Protein AF-A0A966EZV0-F1 (afdb_monomer_lite)

Sequence (465 aa):
SQDTLQHHPDRAKLALLAAAGHAQLGQTEPARQYTRLAQDWGCAKKLVAQVLISGTHNSLARAAAVSGRPEQARSHFEHAVRIGMPHADASLLTPARAQKQLADMGLLTAATYQQLTALEAKTSPIRRHSQTPTNVSARVAQCLASDDVHATVDHLIADPALSPVTRFNILIDVAQGLLGRKDKMSATNFLRQAMRLPDTDQPDLQVKLVKLLVDVGRSDDAAEHMLQRTLRSLPPLALDPKTADLIAQAHAATRAVIEKKSEHGHDLLLSWLTANLKQMAPSAKPRILIEIGTTREDVPGQGSTAKIAAFCKANGLHFITVDMDPHNSLMAAQAFKASSTPFEAITAKGEDYLRQYPGQFDFIFLDAYDFDHGNHSELRQSRYEKFLGARIDEEQCHQMHLECAQSVLTKLAPDGVVCMDDTWLDKGAWTAKGTLAMPYFLQHGFHVIEARNRAALLVRTPTAA

Foldseek 3Di:
DLVVLVPDPCSLVVLLVQLLVCVVVVNNVSNVVSLVVSVVVPNDPLLSVLSVQLSVLQVQLLVCLVVVNLVSNLVSLLSSCCSNPVPDDSVVVSLVSSQVSCVVVVNDDPVSSCVNPVCVVDPDDDPDPDPPPPVLVVLLVVLLVDLANPVSLCVVLVPPPDDLVSNLVSLLVNLVSCVVVVQLQSSLQSLVVSVPGPDDPDVVSLVSSLVSCVSSVNVVVSVLSVLLVVLVPDDCVRPPVVRSVVVNVVSVVVVCVVLVVLEWLLCVVLVVCVVPVVVDDDDPAAAEEEEADAFDGPDRRTDSLVVVQVSCVVVVHAYEYEACDPSRLVVSVVVCVVVVHPHHRYNDQLLVCLQPPPAAHAEYEYPHAFEDPPPDRPNQQSRCCVRVVGGRYQVCLQVSLLSNLVSCLVRHDQFHKYKYIQWDDDPNAIDTNCRNNVVVCVVSQKDFPDDDRNMTMIHHDRDPD

pLDDT: mean 86.52, std 13.14, range [28.91, 98.75]

Radius of gyration: 27.88 Å; chains: 1; bounding box: 59×46×86 Å

Structure (mmCIF, N/CA/C/O backbone):
data_AF-A0A966EZV0-F1
#
_entry.id   AF-A0A966EZV0-F1
#
loop_
_atom_site.group_PDB
_atom_site.id
_atom_site.type_symbol
_atom_site.label_atom_id
_atom_site.label_alt_id
_atom_site.label_comp_id
_atom_site.label_asym_id
_atom_site.label_entity_id
_atom_site.label_seq_id
_atom_site.pdbx_PDB_ins_code
_atom_site.Cartn_x
_atom_site.Cartn_y
_atom_site.Cartn_z
_atom_site.occupancy
_atom_site.B_iso_or_equiv
_atom_site.auth_seq_id
_atom_site.auth_comp_id
_atom_site.auth_asym_id
_atom_site.auth_atom_id
_atom_site.pdbx_PDB_model_num
ATOM 1 N N . SER A 1 1 ? -21.708 -11.299 -45.746 1.00 52.91 1 SER A N 1
ATOM 2 C CA . SER A 1 1 ? -22.547 -10.888 -44.601 1.00 52.91 1 SER A CA 1
ATOM 3 C C . SER A 1 1 ? -22.113 -11.679 -43.373 1.00 52.91 1 SER A C 1
ATOM 5 O O . SER A 1 1 ? -21.359 -12.637 -43.523 1.00 52.91 1 SER A O 1
ATOM 7 N N . GLN A 1 2 ? -22.532 -11.278 -42.170 1.00 54.25 2 GLN A N 1
ATOM 8 C CA . GLN A 1 2 ? -22.215 -11.972 -40.909 1.00 54.25 2 GLN A CA 1
ATOM 9 C C . GLN A 1 2 ? -22.614 -13.468 -40.958 1.00 54.25 2 GLN A C 1
ATOM 11 O O . GLN A 1 2 ? -21.852 -14.319 -40.499 1.00 54.25 2 GLN A O 1
ATOM 16 N N . ASP A 1 3 ? -23.707 -13.786 -41.664 1.00 58.59 3 ASP A N 1
ATOM 17 C CA . ASP A 1 3 ? -24.199 -15.153 -41.913 1.00 58.59 3 ASP A CA 1
ATOM 18 C C . ASP A 1 3 ? -23.228 -16.044 -42.704 1.00 58.59 3 ASP A C 1
ATOM 20 O O . ASP A 1 3 ? -23.173 -17.254 -42.498 1.00 58.59 3 ASP A O 1
ATOM 24 N N . THR A 1 4 ? -22.408 -15.471 -43.592 1.00 65.88 4 THR A N 1
ATOM 25 C CA . THR A 1 4 ? -21.462 -16.252 -44.411 1.00 65.88 4 THR A CA 1
ATOM 26 C C . THR A 1 4 ? -20.266 -16.754 -43.592 1.00 65.88 4 THR A C 1
ATOM 28 O O . THR A 1 4 ? -19.687 -17.790 -43.906 1.00 65.88 4 THR A O 1
ATOM 31 N N . LEU A 1 5 ? -19.887 -16.035 -42.528 1.00 74.12 5 LEU A N 1
ATOM 32 C CA . LEU A 1 5 ? -18.746 -16.392 -41.676 1.00 74.12 5 LEU A CA 1
ATOM 33 C C . LEU A 1 5 ? -19.111 -17.422 -40.607 1.00 74.12 5 LEU A C 1
ATOM 35 O O . LEU A 1 5 ? -18.252 -18.200 -40.199 1.00 74.12 5 LEU A O 1
ATOM 39 N N . GLN A 1 6 ? -20.368 -17.458 -40.164 1.00 82.00 6 GLN A N 1
ATOM 40 C CA . GLN A 1 6 ? -20.790 -18.267 -39.019 1.00 82.00 6 GLN A CA 1
ATOM 41 C C . GLN A 1 6 ? -20.598 -19.778 -39.234 1.00 82.00 6 GLN A C 1
ATOM 43 O O . GLN A 1 6 ? -20.331 -20.510 -38.276 1.00 82.00 6 GLN A O 1
ATOM 48 N N . HIS A 1 7 ? -20.662 -20.237 -40.485 1.00 84.62 7 HIS A N 1
ATOM 49 C CA . HIS A 1 7 ? -20.513 -21.646 -40.861 1.00 84.62 7 HIS A CA 1
ATOM 50 C C . HIS A 1 7 ? -19.115 -22.012 -41.392 1.00 84.62 7 HIS A C 1
ATOM 52 O O . HIS A 1 7 ? -18.883 -23.166 -41.744 1.00 84.62 7 HIS A O 1
ATOM 58 N N . HIS A 1 8 ? -18.170 -21.067 -41.440 1.00 88.06 8 HIS A N 1
ATOM 59 C CA . HIS A 1 8 ? -16.829 -21.330 -41.965 1.00 88.06 8 HIS A CA 1
ATOM 60 C C . HIS A 1 8 ? -15.954 -22.079 -40.933 1.00 88.06 8 HIS A C 1
ATOM 62 O O . HIS A 1 8 ? -15.930 -21.683 -39.764 1.00 88.06 8 HIS A O 1
ATOM 68 N N . PRO A 1 9 ? -15.172 -23.106 -41.324 1.00 89.69 9 PRO A N 1
ATOM 69 C CA . PRO A 1 9 ? -14.316 -23.852 -40.390 1.00 89.69 9 PRO A CA 1
ATOM 70 C C . PRO A 1 9 ? -13.278 -22.963 -39.681 1.00 89.69 9 PRO A C 1
ATOM 72 O O . PRO A 1 9 ? -13.038 -23.115 -38.488 1.00 89.69 9 PRO A O 1
ATOM 75 N N . ASP A 1 10 ? -12.726 -21.963 -40.375 1.00 93.06 10 ASP A N 1
ATOM 76 C CA . ASP A 1 10 ? -11.793 -20.971 -39.806 1.00 93.06 10 ASP A CA 1
ATOM 77 C C . ASP A 1 10 ? -12.458 -19.675 -39.298 1.00 93.06 10 ASP A C 1
ATOM 79 O O . ASP A 1 10 ? -11.794 -18.642 -39.172 1.00 93.06 10 ASP A O 1
ATOM 83 N N . ARG A 1 11 ? -13.762 -19.688 -38.989 1.00 94.38 11 ARG A N 1
ATOM 84 C CA . ARG A 1 11 ? -14.519 -18.483 -38.588 1.00 94.38 11 ARG A CA 1
ATOM 85 C C . ARG A 1 11 ? -13.853 -17.656 -37.483 1.00 94.38 11 ARG A C 1
ATOM 87 O O . ARG A 1 11 ? -13.831 -16.434 -37.573 1.00 94.38 11 ARG A O 1
ATOM 94 N N . ALA A 1 12 ? -13.235 -18.302 -36.490 1.00 93.94 12 ALA A N 1
ATOM 95 C CA . ALA A 1 12 ? -12.529 -17.624 -35.399 1.00 93.94 12 ALA A CA 1
ATOM 96 C C . ALA A 1 12 ? -11.314 -16.813 -35.894 1.00 93.94 12 ALA A C 1
ATOM 98 O O . ALA A 1 12 ? -11.092 -15.687 -35.453 1.00 93.94 12 ALA A O 1
ATOM 99 N N . LYS A 1 13 ? -10.533 -17.359 -36.836 1.00 93.81 13 LYS A N 1
ATOM 100 C CA . LYS A 1 13 ? -9.375 -16.662 -37.423 1.00 93.81 13 LYS A CA 1
ATOM 101 C C . LYS A 1 13 ? -9.820 -15.562 -38.382 1.00 93.81 13 LYS A C 1
ATOM 103 O O . LYS A 1 13 ? -9.228 -14.489 -38.385 1.00 93.81 13 LYS A O 1
ATOM 108 N N . LEU A 1 14 ? -10.875 -15.804 -39.160 1.00 93.12 14 LEU A N 1
ATOM 109 C CA . LEU A 1 14 ? -11.445 -14.804 -40.064 1.00 93.12 14 LEU A CA 1
ATOM 110 C C . LEU A 1 14 ? -12.034 -13.615 -39.296 1.00 93.12 14 LEU A C 1
ATOM 112 O O . LEU A 1 14 ? -11.801 -12.474 -39.683 1.00 93.12 14 LEU A O 1
ATOM 116 N N . ALA A 1 15 ? -12.714 -13.860 -38.171 1.00 94.25 15 ALA A N 1
ATOM 117 C CA . ALA A 1 15 ? -13.163 -12.803 -37.267 1.00 94.25 15 ALA A CA 1
ATOM 118 C C . ALA A 1 15 ? -11.979 -12.006 -36.700 1.00 94.25 15 ALA A C 1
ATOM 120 O O . ALA A 1 15 ? -12.016 -10.779 -36.691 1.00 94.25 15 ALA A O 1
ATOM 121 N N . LEU A 1 16 ? -10.889 -12.672 -36.305 1.00 94.88 16 LEU A N 1
ATOM 122 C CA . LEU A 1 16 ? -9.686 -11.983 -35.832 1.00 94.88 16 LEU A CA 1
ATOM 123 C C . LEU A 1 16 ? -9.017 -11.137 -36.934 1.00 94.88 16 LEU A C 1
ATOM 125 O O . LEU A 1 16 ? -8.549 -10.032 -36.666 1.00 94.88 16 LEU A O 1
ATOM 129 N N . LEU A 1 17 ? -9.001 -11.617 -38.180 1.00 91.50 17 LEU A N 1
ATOM 130 C CA . LEU A 1 17 ? -8.514 -10.848 -39.329 1.00 91.50 17 LEU A CA 1
ATOM 131 C C . LEU A 1 17 ? -9.408 -9.640 -39.625 1.00 91.50 17 LEU A C 1
ATOM 133 O O . LEU A 1 17 ? -8.893 -8.545 -39.849 1.00 91.50 17 LEU A O 1
ATOM 137 N N . ALA A 1 18 ? -10.731 -9.809 -39.567 1.00 93.00 18 ALA A N 1
ATOM 138 C CA . ALA A 1 18 ? -11.681 -8.707 -39.692 1.00 93.00 18 ALA A CA 1
ATOM 139 C C . ALA A 1 18 ? -11.462 -7.664 -38.585 1.00 93.00 18 ALA A C 1
ATOM 141 O O . ALA A 1 18 ? -11.404 -6.469 -38.872 1.00 93.00 18 ALA A O 1
ATOM 142 N N . ALA A 1 19 ? -11.242 -8.107 -37.342 1.00 93.31 19 ALA A N 1
ATOM 143 C CA . ALA A 1 19 ? -10.911 -7.227 -36.225 1.00 93.31 19 ALA A CA 1
ATOM 144 C C . ALA A 1 19 ? -9.645 -6.401 -36.501 1.00 93.31 19 ALA A C 1
ATOM 146 O O . ALA A 1 19 ? -9.649 -5.184 -36.313 1.00 93.31 19 ALA A O 1
ATOM 147 N N . ALA A 1 20 ? -8.582 -7.042 -36.995 1.00 89.81 20 ALA A N 1
ATOM 148 C CA . ALA A 1 20 ? -7.342 -6.363 -37.360 1.00 89.81 20 ALA A CA 1
ATOM 149 C C . ALA A 1 20 ? -7.543 -5.355 -38.506 1.00 89.81 20 ALA A C 1
ATOM 151 O O . ALA A 1 20 ? -6.998 -4.253 -38.446 1.00 89.81 20 ALA A O 1
ATOM 152 N N . GLY A 1 21 ? -8.347 -5.698 -39.516 1.00 87.81 21 GLY A N 1
ATOM 153 C CA . GLY A 1 21 ? -8.699 -4.797 -40.616 1.00 87.81 21 GLY A CA 1
ATOM 154 C C . GLY A 1 21 ? -9.461 -3.561 -40.136 1.00 87.81 21 GLY A C 1
ATOM 155 O O . GLY A 1 21 ? -9.054 -2.435 -40.417 1.00 87.81 21 GLY A O 1
ATOM 156 N N . HIS A 1 22 ? -10.509 -3.751 -39.331 1.00 89.81 22 HIS A N 1
ATOM 157 C CA . HIS A 1 22 ? -11.260 -2.649 -38.723 1.00 89.81 22 HIS A CA 1
ATOM 158 C C . HIS A 1 22 ? -10.370 -1.757 -37.847 1.00 89.81 22 HIS A C 1
ATOM 160 O O . HIS A 1 22 ? -10.449 -0.532 -37.937 1.00 89.81 22 HIS A O 1
ATOM 166 N N . ALA A 1 23 ? -9.466 -2.350 -37.061 1.00 86.38 23 ALA A N 1
ATOM 167 C CA . ALA A 1 23 ? -8.518 -1.595 -36.246 1.00 86.38 23 ALA A CA 1
ATOM 168 C C . ALA A 1 23 ? -7.577 -0.727 -37.102 1.00 86.38 23 ALA A C 1
ATOM 170 O O . ALA A 1 23 ? -7.330 0.428 -36.758 1.00 86.38 23 ALA A O 1
ATOM 171 N N . GLN A 1 24 ? -7.091 -1.240 -38.238 1.00 82.50 24 GLN A N 1
ATOM 172 C CA . GLN A 1 24 ? -6.225 -0.487 -39.159 1.00 82.50 24 GLN A CA 1
ATOM 173 C C . GLN A 1 24 ? -6.943 0.685 -39.839 1.00 82.50 24 GLN A C 1
ATOM 175 O O . GLN A 1 24 ? -6.307 1.697 -40.133 1.00 82.50 24 GLN A O 1
ATOM 180 N N . LEU A 1 25 ? -8.257 0.569 -40.042 1.00 83.88 25 LEU A N 1
ATOM 181 C CA . LEU A 1 25 ? -9.117 1.629 -40.574 1.00 83.88 25 LEU A CA 1
ATOM 182 C C . LEU A 1 25 ? -9.583 2.635 -39.503 1.00 83.88 25 LEU A C 1
ATOM 184 O O . LEU A 1 25 ? -10.365 3.530 -39.810 1.00 83.88 25 LEU A O 1
ATOM 188 N N . GLY A 1 26 ? -9.148 2.491 -38.245 1.00 83.06 26 GLY A N 1
ATOM 189 C CA . GLY A 1 26 ? -9.577 3.351 -37.134 1.00 83.06 26 GLY A CA 1
ATOM 190 C C . GLY A 1 26 ? -10.991 3.056 -36.615 1.00 83.06 26 GLY A C 1
ATOM 191 O O . GLY A 1 26 ? -11.522 3.803 -35.798 1.00 83.06 26 GLY A O 1
ATOM 192 N N . GLN A 1 27 ? -11.608 1.956 -37.051 1.00 90.12 27 GLN A N 1
ATOM 193 C CA . GLN A 1 27 ? -12.956 1.550 -36.659 1.00 90.12 27 GLN A CA 1
ATOM 194 C C . GLN A 1 27 ? -12.893 0.723 -35.368 1.00 90.12 27 GLN A C 1
ATOM 196 O O . GLN A 1 27 ? -12.933 -0.509 -35.376 1.00 90.12 27 GLN A O 1
ATOM 201 N N . THR A 1 28 ? -12.759 1.420 -34.239 1.00 88.38 28 THR A N 1
ATOM 202 C CA . THR A 1 28 ? -12.502 0.823 -32.917 1.00 88.38 28 THR A CA 1
ATOM 203 C C . THR A 1 28 ? -13.633 -0.076 -32.424 1.00 88.38 28 THR A C 1
ATOM 205 O O . THR A 1 28 ? -13.364 -1.151 -31.884 1.00 88.38 28 THR A O 1
ATOM 208 N N . GLU A 1 29 ? -14.886 0.327 -32.627 1.00 91.44 29 GLU A N 1
ATOM 209 C CA . GLU A 1 29 ? -16.043 -0.427 -32.143 1.00 91.44 29 GLU A CA 1
ATOM 210 C C . GLU A 1 29 ? -16.242 -1.746 -32.917 1.00 91.44 29 GLU A C 1
ATOM 212 O O . GLU A 1 29 ? -16.244 -2.805 -32.280 1.00 91.44 29 GLU A O 1
ATOM 217 N N . PRO A 1 30 ? -16.250 -1.760 -34.268 1.00 93.06 30 PRO A N 1
ATOM 218 C CA . PRO A 1 30 ? -16.223 -3.011 -35.026 1.00 93.06 30 PRO A CA 1
ATOM 219 C C . PRO A 1 30 ? -15.023 -3.902 -34.682 1.00 93.06 30 PRO A C 1
ATOM 221 O O . PRO A 1 30 ? -15.179 -5.111 -34.518 1.00 93.06 30 PRO A O 1
ATOM 224 N N . ALA A 1 31 ? -13.827 -3.331 -34.497 1.00 92.44 31 ALA A N 1
ATOM 225 C CA . ALA A 1 31 ? -12.643 -4.108 -34.129 1.00 92.44 31 ALA A CA 1
ATOM 226 C C . ALA A 1 31 ? -12.823 -4.855 -32.795 1.00 92.44 31 ALA A C 1
ATOM 228 O O . ALA A 1 31 ? -12.464 -6.031 -32.684 1.00 92.44 31 ALA A O 1
ATOM 229 N N . ARG A 1 32 ? -13.422 -4.206 -31.787 1.00 92.88 32 ARG A N 1
ATOM 230 C CA . ARG A 1 32 ? -13.740 -4.832 -30.491 1.00 92.88 32 ARG A CA 1
ATOM 231 C C . ARG A 1 32 ? -14.777 -5.938 -30.635 1.00 92.88 32 ARG A C 1
ATOM 233 O O . ARG A 1 32 ? -14.589 -7.012 -30.066 1.00 92.88 32 ARG A O 1
ATOM 240 N N . GLN A 1 33 ? -15.833 -5.695 -31.408 1.00 95.25 33 GLN A N 1
ATOM 241 C CA . GLN A 1 33 ? -16.889 -6.679 -31.654 1.00 95.25 33 GLN A CA 1
ATOM 242 C C . GLN A 1 33 ? -16.331 -7.942 -32.318 1.00 95.25 33 GLN A C 1
ATOM 244 O O . GLN A 1 33 ? -16.539 -9.043 -31.812 1.00 95.25 33 GLN A O 1
ATOM 249 N N . TYR A 1 34 ? -15.535 -7.796 -33.379 1.00 95.12 34 TYR A N 1
ATOM 250 C CA . TYR A 1 34 ? -14.915 -8.935 -34.056 1.00 95.12 34 TYR A CA 1
ATOM 251 C C . TYR A 1 34 ? -13.836 -9.633 -33.216 1.00 95.12 34 TYR A C 1
ATOM 253 O O . TYR A 1 34 ? -13.665 -10.845 -33.334 1.00 95.12 34 TYR A O 1
ATOM 261 N N . THR A 1 35 ? -13.142 -8.910 -32.329 1.00 95.12 35 THR A N 1
ATOM 262 C CA . THR A 1 35 ? -12.196 -9.524 -31.381 1.00 95.12 35 THR A CA 1
ATOM 263 C C . THR A 1 35 ? -12.923 -10.439 -30.395 1.00 95.12 35 THR A C 1
ATOM 265 O O . THR A 1 35 ? -12.486 -11.570 -30.187 1.00 95.12 35 THR A O 1
ATOM 268 N N . ARG A 1 36 ? -14.050 -9.983 -29.828 1.00 95.69 36 ARG A N 1
ATOM 269 C CA . ARG A 1 36 ? -14.894 -10.814 -28.951 1.00 95.69 36 ARG A CA 1
ATOM 270 C C . ARG A 1 36 ? -15.438 -12.018 -29.706 1.00 95.69 36 ARG A C 1
ATOM 272 O O . ARG A 1 36 ? -15.270 -13.141 -29.256 1.00 95.69 36 ARG A O 1
ATOM 279 N N . LEU A 1 37 ? -15.951 -11.796 -30.915 1.00 95.38 37 LEU A N 1
ATOM 280 C CA . LEU A 1 37 ? -16.470 -12.865 -31.763 1.00 95.38 37 LEU A CA 1
ATOM 281 C C . LEU A 1 37 ? -15.410 -13.935 -32.072 1.00 95.38 37 LEU A C 1
ATOM 283 O O . LEU A 1 37 ? -15.699 -15.127 -32.030 1.00 95.38 37 LEU A O 1
ATOM 287 N N . ALA A 1 38 ? -14.163 -13.529 -32.329 1.00 95.88 38 ALA A N 1
ATOM 288 C CA . ALA A 1 38 ? -13.053 -14.459 -32.511 1.00 95.88 38 ALA A CA 1
ATOM 289 C C . ALA A 1 38 ? -12.796 -15.305 -31.253 1.00 95.88 38 ALA A C 1
ATOM 291 O O . ALA A 1 38 ? -12.573 -16.510 -31.365 1.00 95.88 38 ALA A O 1
ATOM 292 N N . GLN A 1 39 ? -12.834 -14.692 -30.067 1.00 95.69 39 GLN A N 1
ATOM 293 C CA . GLN A 1 39 ? -12.661 -15.389 -28.789 1.00 95.69 39 GLN A CA 1
ATOM 294 C C . GLN A 1 39 ? -13.811 -16.365 -28.518 1.00 95.69 39 GLN A C 1
ATOM 296 O O . GLN A 1 39 ? -13.550 -17.528 -28.210 1.00 95.69 39 GLN A O 1
ATOM 301 N N . ASP A 1 40 ? -15.054 -15.924 -28.712 1.00 95.62 40 ASP A N 1
ATOM 302 C CA . ASP A 1 40 ? -16.264 -16.730 -28.514 1.00 95.62 40 ASP A CA 1
ATOM 303 C C . ASP A 1 40 ? -16.307 -17.929 -29.471 1.00 95.62 40 ASP A C 1
ATOM 305 O O . ASP A 1 40 ? -16.748 -19.020 -29.115 1.00 95.62 40 ASP A O 1
ATOM 309 N N . TRP A 1 41 ? -15.775 -17.766 -30.685 1.00 95.50 41 TRP A N 1
ATOM 310 C CA . TRP A 1 41 ? -15.626 -18.846 -31.663 1.00 95.50 41 TRP A CA 1
ATOM 311 C C . TRP A 1 41 ? -14.385 -19.726 -31.455 1.00 95.50 41 TRP A C 1
ATOM 313 O O . TRP A 1 41 ? -14.088 -20.565 -32.308 1.00 95.50 41 TRP A O 1
ATOM 323 N N . GLY A 1 42 ? -13.674 -19.574 -30.335 1.00 95.81 42 GLY A N 1
ATOM 324 C CA . GLY A 1 42 ? -12.590 -20.468 -29.926 1.00 95.81 42 GLY A CA 1
ATOM 325 C C . GLY A 1 42 ? -11.209 -20.105 -30.473 1.00 95.81 42 GLY A C 1
ATOM 326 O O . GLY A 1 42 ? -10.321 -20.958 -30.507 1.00 95.81 42 GLY A O 1
ATOM 327 N N . CYS A 1 43 ? -10.982 -18.860 -30.907 1.00 96.31 43 CYS A N 1
ATOM 328 C CA . CYS A 1 43 ? -9.639 -18.420 -31.281 1.00 96.31 43 CYS A CA 1
ATOM 329 C C . CYS A 1 43 ? -8.703 -18.474 -30.062 1.00 96.31 43 CYS A C 1
ATOM 331 O O . CYS A 1 43 ? -9.018 -17.966 -28.984 1.00 96.31 43 CYS A O 1
ATOM 333 N N . ALA A 1 44 ? -7.520 -19.072 -30.229 1.00 95.06 44 ALA A N 1
ATOM 334 C CA . ALA A 1 44 ? -6.551 -19.188 -29.148 1.00 95.06 44 ALA A CA 1
ATOM 335 C C . ALA A 1 44 ? -6.141 -17.799 -28.629 1.00 95.06 44 ALA A C 1
ATOM 337 O O . ALA A 1 44 ? -5.689 -16.950 -29.399 1.00 95.06 44 ALA A O 1
ATOM 338 N N . LYS A 1 45 ? -6.207 -17.588 -27.306 1.00 91.56 45 LYS A N 1
ATOM 339 C CA . LYS A 1 45 ? -5.839 -16.311 -26.656 1.00 91.56 45 LYS A CA 1
ATOM 340 C C . LYS A 1 45 ? -4.452 -15.810 -27.073 1.00 91.56 45 LYS A C 1
ATOM 342 O O . LYS A 1 45 ? -4.267 -14.614 -27.272 1.00 91.56 45 LYS A O 1
ATOM 347 N N . LYS A 1 46 ? -3.501 -16.733 -27.264 1.00 92.00 46 LYS A N 1
ATOM 348 C CA . LYS A 1 46 ? -2.151 -16.436 -27.763 1.00 92.00 46 LYS A CA 1
ATOM 349 C C . LYS A 1 46 ? -2.174 -15.798 -29.155 1.00 92.00 46 LYS A C 1
ATOM 351 O O . LYS A 1 46 ? -1.478 -14.815 -29.368 1.00 92.00 46 LYS A O 1
ATOM 356 N N . LEU A 1 47 ? -2.983 -16.324 -30.076 1.00 90.88 47 LEU A N 1
ATOM 357 C CA . LEU A 1 47 ? -3.102 -15.798 -31.438 1.00 90.88 47 LEU A CA 1
ATOM 358 C C . LEU A 1 47 ? -3.789 -14.426 -31.445 1.00 90.88 47 LEU A C 1
ATOM 360 O O . LEU A 1 47 ? -3.335 -13.521 -32.140 1.00 90.88 47 LEU A O 1
ATOM 364 N N . VAL A 1 48 ? -4.826 -14.245 -30.620 1.00 91.44 48 VAL A N 1
ATOM 365 C CA . VAL A 1 48 ? -5.481 -12.939 -30.433 1.00 91.44 48 VAL A CA 1
ATOM 366 C C . VAL A 1 48 ? -4.472 -11.900 -29.937 1.00 91.44 48 VAL A C 1
ATOM 368 O O . VAL A 1 48 ? -4.322 -10.848 -30.553 1.00 91.44 48 VAL A O 1
ATOM 371 N N . ALA A 1 49 ? -3.723 -12.214 -28.875 1.00 89.75 49 ALA A N 1
ATOM 372 C CA . ALA A 1 49 ? -2.690 -11.328 -28.343 1.00 89.75 49 ALA A CA 1
ATOM 373 C C . ALA A 1 49 ? -1.608 -11.016 -29.389 1.00 89.75 49 ALA A C 1
ATOM 375 O O . ALA A 1 49 ? -1.243 -9.860 -29.574 1.00 89.75 49 ALA A O 1
ATOM 376 N N . GLN A 1 50 ? -1.140 -12.027 -30.121 1.00 92.19 50 GLN A N 1
ATOM 377 C CA . GLN A 1 50 ? -0.133 -11.886 -31.171 1.00 92.19 50 GLN A CA 1
ATOM 378 C C . GLN A 1 50 ? -0.570 -10.900 -32.268 1.00 92.19 50 GLN A C 1
ATOM 380 O O . GLN A 1 50 ? 0.193 -10.006 -32.635 1.00 92.19 50 GLN A O 1
ATOM 385 N N . VAL A 1 51 ? -1.809 -11.013 -32.758 1.00 89.75 51 VAL A N 1
ATOM 386 C CA . VAL A 1 51 ? -2.354 -10.098 -33.774 1.00 89.75 51 VAL A CA 1
ATOM 387 C C . VAL A 1 51 ? -2.484 -8.673 -33.229 1.00 89.75 51 VAL A C 1
ATOM 389 O O . VAL A 1 51 ? -2.101 -7.724 -33.914 1.00 89.75 51 VAL A O 1
ATOM 392 N N . LEU A 1 52 ? -2.957 -8.510 -31.989 1.00 87.12 52 LEU A N 1
ATOM 393 C CA . LEU A 1 52 ? -3.097 -7.192 -31.363 1.00 87.12 52 LEU A CA 1
ATOM 394 C C . LEU A 1 52 ? -1.738 -6.511 -31.146 1.00 87.12 52 LEU A C 1
ATOM 396 O O . LEU A 1 52 ? -1.568 -5.356 -31.526 1.00 87.12 52 LEU A O 1
ATOM 400 N N . ILE A 1 53 ? -0.749 -7.231 -30.609 1.00 88.00 53 ILE A N 1
ATOM 401 C CA . ILE A 1 53 ? 0.605 -6.705 -30.373 1.00 88.00 53 ILE A CA 1
ATOM 402 C C . ILE A 1 53 ? 1.280 -6.338 -31.708 1.00 88.00 53 ILE A C 1
ATOM 404 O O . ILE A 1 53 ? 1.884 -5.270 -31.823 1.00 88.00 53 ILE A O 1
ATOM 408 N N . SER A 1 54 ? 1.141 -7.181 -32.740 1.00 91.88 54 SER A N 1
ATOM 409 C CA . SER A 1 54 ? 1.617 -6.875 -34.098 1.00 91.88 54 SER A CA 1
ATOM 410 C C . SER A 1 54 ? 0.978 -5.590 -34.646 1.00 91.88 54 SER A C 1
ATOM 412 O O . SER A 1 54 ? 1.676 -4.729 -35.188 1.00 91.88 54 SER A O 1
ATOM 414 N N . GLY A 1 55 ? -0.334 -5.416 -34.443 1.00 88.44 55 GLY A N 1
ATOM 415 C CA . GLY A 1 55 ? -1.068 -4.202 -34.801 1.00 88.44 55 GLY A CA 1
ATOM 416 C C . GLY A 1 55 ? -0.553 -2.952 -34.082 1.00 88.44 55 GLY A C 1
ATOM 417 O O . GLY A 1 55 ? -0.327 -1.929 -34.727 1.00 88.44 55 GLY A O 1
ATOM 418 N N . THR A 1 56 ? -0.286 -3.043 -32.777 1.00 87.81 56 THR A N 1
ATOM 419 C CA . THR A 1 56 ? 0.290 -1.945 -31.984 1.00 87.81 56 THR A CA 1
ATOM 420 C C . THR A 1 56 ? 1.646 -1.510 -32.529 1.00 87.81 56 THR A C 1
ATOM 422 O O . THR A 1 56 ? 1.857 -0.324 -32.778 1.00 87.81 56 THR A O 1
ATOM 425 N N . HIS A 1 57 ? 2.550 -2.458 -32.790 1.00 92.12 57 HIS A N 1
ATOM 426 C CA . HIS A 1 57 ? 3.845 -2.143 -33.391 1.00 92.12 57 HIS A CA 1
ATOM 427 C C . HIS A 1 57 ? 3.706 -1.517 -34.784 1.00 92.12 57 HIS A C 1
ATOM 429 O O . HIS A 1 57 ? 4.432 -0.578 -35.097 1.00 92.12 57 HIS A O 1
ATOM 435 N N . ASN A 1 58 ? 2.740 -1.952 -35.598 1.00 90.56 58 ASN A N 1
ATOM 436 C CA . ASN A 1 58 ? 2.474 -1.323 -36.893 1.00 90.56 58 ASN A CA 1
ATOM 437 C C . ASN A 1 58 ? 2.048 0.148 -36.743 1.00 90.56 58 ASN A C 1
ATOM 439 O O . ASN A 1 58 ? 2.530 1.008 -37.476 1.00 90.56 58 ASN A O 1
ATOM 443 N N . SER A 1 59 ? 1.175 0.455 -35.783 1.00 89.94 59 SER A N 1
ATOM 444 C CA . SER A 1 59 ? 0.744 1.831 -35.509 1.00 89.94 59 SER A CA 1
ATOM 445 C C . SER A 1 59 ? 1.887 2.701 -34.976 1.00 89.94 59 SER A C 1
ATOM 447 O O . SER A 1 59 ? 2.058 3.829 -35.438 1.00 89.94 59 SER A O 1
ATOM 449 N N . LEU A 1 60 ? 2.719 2.168 -34.075 1.00 90.75 60 LEU A N 1
ATOM 450 C CA . LEU A 1 60 ? 3.916 2.857 -33.579 1.00 90.75 60 LEU A CA 1
ATOM 451 C C . LEU A 1 60 ? 4.929 3.122 -34.698 1.00 90.75 60 LEU A C 1
ATOM 453 O O . LEU A 1 60 ? 5.505 4.205 -34.761 1.00 90.75 60 LEU A O 1
ATOM 457 N N . ALA A 1 61 ? 5.107 2.170 -35.618 1.00 91.06 61 ALA A N 1
ATOM 458 C CA . ALA A 1 61 ? 5.978 2.339 -36.775 1.00 91.06 61 ALA A CA 1
ATOM 459 C C . ALA A 1 61 ? 5.518 3.497 -37.672 1.00 91.06 61 ALA A C 1
ATOM 461 O O . ALA A 1 61 ? 6.324 4.341 -38.065 1.00 91.06 61 ALA A O 1
ATOM 462 N N . ARG A 1 62 ? 4.208 3.580 -37.940 1.00 89.19 62 ARG A N 1
ATOM 463 C CA . ARG A 1 62 ? 3.603 4.681 -38.702 1.00 89.19 62 ARG A CA 1
ATOM 464 C C . ARG A 1 62 ? 3.782 6.030 -38.002 1.00 89.19 62 ARG A C 1
ATOM 466 O O . ARG A 1 62 ? 4.188 6.993 -38.644 1.00 89.19 62 ARG A O 1
ATOM 473 N N . ALA A 1 63 ? 3.542 6.090 -36.693 1.00 87.44 63 ALA A N 1
ATOM 474 C CA . ALA A 1 63 ? 3.717 7.311 -35.905 1.00 87.44 63 ALA A CA 1
ATOM 475 C C . ALA A 1 63 ? 5.180 7.790 -35.890 1.00 87.44 63 ALA A C 1
ATOM 477 O O . ALA A 1 63 ? 5.452 8.976 -36.090 1.00 87.44 63 ALA A O 1
ATOM 478 N N . ALA A 1 64 ? 6.130 6.867 -35.715 1.00 85.31 64 ALA A N 1
ATOM 479 C CA . ALA A 1 64 ? 7.559 7.160 -35.775 1.00 85.31 64 ALA A CA 1
ATOM 480 C C . ALA A 1 64 ? 7.981 7.667 -37.164 1.00 85.31 64 ALA A C 1
ATOM 482 O O . ALA A 1 64 ? 8.767 8.609 -37.256 1.00 85.31 64 ALA A O 1
ATOM 483 N N . ALA A 1 65 ? 7.420 7.098 -38.236 1.00 87.62 65 ALA A N 1
ATOM 484 C CA . ALA A 1 65 ? 7.689 7.539 -39.601 1.00 87.62 65 ALA A CA 1
ATOM 485 C C . ALA A 1 65 ? 7.182 8.961 -39.879 1.00 87.62 65 ALA A C 1
ATOM 487 O O . ALA A 1 65 ? 7.945 9.783 -40.380 1.00 87.62 65 ALA A O 1
ATOM 488 N N . VAL A 1 66 ? 5.935 9.274 -39.501 1.00 86.12 66 VAL A N 1
ATOM 489 C CA . VAL A 1 66 ? 5.371 10.638 -39.596 1.00 86.12 66 VAL A CA 1
ATOM 490 C C . VAL A 1 66 ? 6.221 11.636 -38.802 1.00 86.12 66 VAL A C 1
ATOM 492 O O . VAL A 1 66 ? 6.402 12.775 -39.217 1.00 86.12 66 VAL A O 1
ATOM 495 N N . SER A 1 67 ? 6.793 11.188 -37.684 1.00 84.25 67 SER A N 1
ATOM 496 C CA . SER A 1 67 ? 7.626 12.001 -36.792 1.00 84.25 67 SER A CA 1
ATOM 497 C C . SER A 1 67 ? 9.091 12.127 -37.240 1.00 84.25 67 SER A C 1
ATOM 499 O O . SER A 1 67 ? 9.919 12.605 -36.465 1.00 84.25 67 SER A O 1
ATOM 501 N N . GLY A 1 68 ? 9.452 11.653 -38.441 1.00 82.44 68 GLY A N 1
ATOM 502 C CA . GLY A 1 68 ? 10.820 11.733 -38.965 1.00 82.44 68 GLY A CA 1
ATOM 503 C C . GLY A 1 68 ? 11.843 10.868 -38.217 1.00 82.44 68 GLY A C 1
ATOM 504 O O . GLY A 1 68 ? 13.021 11.212 -38.178 1.00 82.44 68 GLY A O 1
ATOM 505 N N . ARG A 1 69 ? 11.417 9.748 -37.609 1.00 87.12 69 ARG A N 1
ATOM 506 C CA . ARG A 1 69 ? 12.276 8.814 -36.853 1.00 87.12 69 ARG A CA 1
ATOM 507 C C . ARG A 1 69 ? 12.415 7.464 -37.583 1.00 87.12 69 ARG A C 1
ATOM 509 O O . ARG A 1 69 ? 11.812 6.475 -37.153 1.00 87.12 69 ARG A O 1
ATOM 516 N N . PRO A 1 70 ? 13.191 7.385 -38.681 1.00 84.62 70 PRO A N 1
ATOM 517 C CA . PRO A 1 70 ? 13.213 6.216 -39.568 1.00 84.62 70 PRO A CA 1
ATOM 518 C C . PRO A 1 70 ? 13.723 4.932 -38.893 1.00 84.62 70 PRO A C 1
ATOM 520 O O . PRO A 1 70 ? 13.162 3.864 -39.126 1.00 84.62 70 PRO A O 1
ATOM 523 N N . GLU A 1 71 ? 14.711 5.027 -37.999 1.00 84.06 71 GLU A N 1
ATOM 524 C CA . GLU A 1 71 ? 15.249 3.874 -37.253 1.00 84.06 71 GLU A CA 1
ATOM 525 C C . GLU A 1 71 ? 14.203 3.239 -36.325 1.00 84.06 71 GLU A C 1
ATOM 527 O O . GLU A 1 71 ? 14.013 2.021 -36.299 1.00 84.06 71 GLU A O 1
ATOM 532 N N . GLN A 1 72 ? 13.468 4.078 -35.586 1.00 84.50 72 GLN A N 1
ATOM 533 C CA . GLN A 1 72 ? 12.392 3.625 -34.700 1.00 84.50 72 GLN A CA 1
ATOM 534 C C . GLN A 1 72 ? 11.231 3.040 -35.508 1.00 84.50 72 GLN A C 1
ATOM 536 O O . GLN A 1 72 ? 10.687 2.000 -35.138 1.00 84.50 72 GLN A O 1
ATOM 541 N N . ALA A 1 73 ? 10.887 3.664 -36.640 1.00 88.75 73 ALA A N 1
ATOM 542 C CA . ALA A 1 73 ? 9.873 3.146 -37.550 1.00 88.75 73 ALA A CA 1
ATOM 543 C C . ALA A 1 73 ? 10.249 1.753 -38.078 1.00 88.75 73 ALA A C 1
ATOM 545 O O . ALA A 1 73 ? 9.435 0.832 -38.003 1.00 88.75 73 ALA A O 1
ATOM 546 N N . ARG A 1 74 ? 11.495 1.570 -38.539 1.00 88.12 74 ARG A N 1
ATOM 547 C CA . ARG A 1 74 ? 12.020 0.278 -39.007 1.00 88.12 74 ARG A CA 1
ATOM 548 C C . ARG A 1 74 ? 11.957 -0.782 -37.913 1.00 88.12 74 ARG A C 1
ATOM 550 O O . ARG A 1 74 ? 11.395 -1.849 -38.146 1.00 88.12 74 ARG A O 1
ATOM 557 N N . SER A 1 75 ? 12.469 -0.471 -36.721 1.00 90.44 75 SER A N 1
ATOM 558 C CA . SER A 1 75 ? 12.434 -1.386 -35.575 1.00 90.44 75 SER A CA 1
ATOM 559 C C . SER A 1 75 ? 11.005 -1.829 -35.259 1.00 90.44 75 SER A C 1
ATOM 561 O O . SER A 1 75 ? 10.733 -3.020 -35.106 1.00 90.44 75 SER A O 1
ATOM 563 N N . HIS A 1 76 ? 10.047 -0.903 -35.223 1.00 92.94 76 HIS A N 1
ATOM 564 C CA . HIS A 1 76 ? 8.653 -1.254 -34.973 1.00 92.94 76 HIS A CA 1
ATOM 565 C C . HIS A 1 76 ? 8.013 -2.060 -36.115 1.00 92.94 76 HIS A C 1
ATOM 567 O O . HIS A 1 76 ? 7.267 -2.997 -35.828 1.00 92.94 76 HIS A O 1
ATOM 573 N N . PHE A 1 77 ? 8.327 -1.786 -37.387 1.00 92.88 77 PHE A N 1
ATOM 574 C CA . PHE A 1 77 ? 7.870 -2.635 -38.494 1.00 92.88 77 PHE A CA 1
ATOM 575 C C . PHE A 1 77 ? 8.425 -4.062 -38.391 1.00 92.88 77 PHE A C 1
ATOM 577 O O . PHE A 1 77 ? 7.677 -5.019 -38.593 1.00 92.88 77 PHE A O 1
ATOM 584 N N . GLU A 1 78 ? 9.692 -4.217 -38.007 1.00 92.88 78 GLU A N 1
ATOM 585 C CA . GLU A 1 78 ? 10.326 -5.523 -37.812 1.00 92.88 78 GLU A CA 1
ATOM 586 C C . GLU A 1 78 ? 9.654 -6.318 -36.686 1.00 92.88 78 GLU A C 1
ATOM 588 O O . GLU A 1 78 ? 9.320 -7.493 -36.859 1.00 92.88 78 GLU A O 1
ATOM 593 N N . HIS A 1 79 ? 9.371 -5.669 -35.551 1.00 92.94 79 HIS A N 1
ATOM 594 C CA . HIS A 1 79 ? 8.624 -6.283 -34.452 1.00 92.94 79 HIS A CA 1
ATOM 595 C C . HIS A 1 79 ? 7.204 -6.675 -34.879 1.00 92.94 79 HIS A C 1
ATOM 597 O O . HIS A 1 79 ? 6.758 -7.781 -34.571 1.00 92.94 79 HIS A O 1
ATOM 603 N N . ALA A 1 80 ? 6.507 -5.824 -35.641 1.00 93.50 80 ALA A N 1
ATOM 604 C CA . ALA A 1 80 ? 5.175 -6.136 -36.155 1.00 93.50 80 ALA A CA 1
ATOM 605 C C . ALA A 1 80 ? 5.180 -7.403 -37.028 1.00 93.50 80 ALA A C 1
ATOM 607 O O . ALA A 1 80 ? 4.293 -8.247 -36.880 1.00 93.50 80 ALA A O 1
ATOM 608 N N . VAL A 1 81 ? 6.186 -7.559 -37.897 1.00 92.25 81 VAL A N 1
ATOM 609 C CA . VAL A 1 81 ? 6.356 -8.741 -38.755 1.00 92.25 81 VAL A CA 1
ATOM 610 C C . VAL A 1 81 ? 6.722 -9.975 -37.937 1.00 92.25 81 VAL A C 1
ATOM 612 O O . VAL A 1 81 ? 6.039 -10.985 -38.058 1.00 92.25 81 VAL A O 1
ATOM 615 N N . ARG A 1 82 ? 7.734 -9.902 -37.063 1.00 92.25 82 ARG A N 1
ATOM 616 C CA . ARG A 1 82 ? 8.159 -11.049 -36.239 1.00 92.25 82 ARG A CA 1
ATOM 617 C C . ARG A 1 82 ? 7.052 -11.557 -35.328 1.00 92.25 82 ARG A C 1
ATOM 619 O O . ARG A 1 82 ? 6.894 -12.759 -35.161 1.00 92.25 82 ARG A O 1
ATOM 626 N N . ILE A 1 83 ? 6.280 -10.650 -34.739 1.00 91.50 83 ILE A N 1
ATOM 627 C CA . ILE A 1 83 ? 5.175 -11.030 -33.864 1.00 91.50 83 ILE A CA 1
ATOM 628 C C . ILE A 1 83 ? 4.016 -11.561 -34.702 1.00 91.50 83 ILE A C 1
ATOM 630 O O . ILE A 1 83 ? 3.503 -12.627 -34.401 1.00 91.50 83 ILE A O 1
ATOM 634 N N . GLY A 1 84 ? 3.613 -10.881 -35.777 1.00 88.44 84 GLY A N 1
ATOM 635 C CA . GLY A 1 84 ? 2.489 -11.327 -36.609 1.00 88.44 84 GLY A CA 1
ATOM 636 C C . GLY A 1 84 ? 2.768 -12.626 -37.373 1.00 88.44 84 GLY A C 1
ATOM 637 O O . GLY A 1 84 ? 1.856 -13.417 -37.594 1.00 88.44 84 GLY A O 1
ATOM 638 N N . MET A 1 85 ? 4.027 -12.862 -37.745 1.00 89.19 85 MET A N 1
ATOM 639 C CA . MET A 1 85 ? 4.477 -13.956 -38.607 1.00 89.19 85 MET A CA 1
ATOM 640 C C . MET A 1 85 ? 5.809 -14.544 -38.093 1.00 89.19 85 MET A C 1
ATOM 642 O O . MET A 1 85 ? 6.842 -14.395 -38.744 1.00 89.19 85 MET A O 1
ATOM 646 N N . PRO A 1 86 ? 5.815 -15.243 -36.941 1.00 84.06 86 PRO A N 1
ATOM 647 C CA . PRO A 1 86 ? 7.037 -15.687 -36.254 1.00 84.06 86 PRO A CA 1
ATOM 648 C C . PRO A 1 86 ? 7.899 -16.688 -37.034 1.00 84.06 86 PRO A C 1
ATOM 650 O O . PRO A 1 86 ? 9.047 -16.914 -36.665 1.00 84.06 86 PRO A O 1
ATOM 653 N N . HIS A 1 87 ? 7.365 -17.280 -38.104 1.00 87.12 87 HIS A N 1
ATOM 654 C CA . HIS A 1 87 ? 8.081 -18.213 -38.979 1.00 87.12 87 HIS A CA 1
ATOM 655 C C . HIS A 1 87 ? 8.463 -17.609 -40.335 1.00 87.12 87 HIS A C 1
ATOM 657 O O . HIS A 1 87 ? 9.022 -18.309 -41.172 1.00 87.12 87 HIS A O 1
ATOM 663 N N . ALA A 1 88 ? 8.129 -16.341 -40.581 1.00 85.44 88 ALA A N 1
ATOM 664 C CA . ALA A 1 88 ? 8.444 -15.687 -41.838 1.00 85.44 88 ALA A CA 1
ATOM 665 C C . ALA A 1 88 ? 9.788 -14.962 -41.771 1.00 85.44 88 ALA A C 1
ATOM 667 O O . ALA A 1 88 ? 10.237 -14.538 -40.703 1.00 85.44 88 ALA A O 1
ATOM 668 N N . ASP A 1 89 ? 10.410 -14.783 -42.933 1.00 87.31 89 ASP A N 1
ATOM 669 C CA . ASP A 1 89 ? 11.648 -14.028 -43.034 1.00 87.31 89 ASP A CA 1
ATOM 670 C C . ASP A 1 89 ? 11.373 -12.532 -42.823 1.00 87.31 89 ASP A C 1
ATOM 672 O O . ASP A 1 89 ? 10.923 -11.806 -43.716 1.00 87.31 89 ASP A O 1
ATOM 676 N N . ALA A 1 90 ? 11.626 -12.072 -41.597 1.00 85.62 90 ALA A N 1
ATOM 677 C CA . ALA A 1 90 ? 11.432 -10.682 -41.220 1.00 85.62 90 ALA A CA 1
ATOM 678 C C . ALA A 1 90 ? 12.313 -9.728 -42.038 1.00 85.62 90 ALA A C 1
ATOM 680 O O . ALA A 1 90 ? 11.910 -8.582 -42.237 1.00 85.62 90 ALA A O 1
ATOM 681 N N . SER A 1 91 ? 13.467 -10.185 -42.536 1.00 83.50 91 SER A N 1
ATOM 682 C CA . SER A 1 91 ? 14.353 -9.354 -43.354 1.00 83.50 91 SER A CA 1
ATOM 683 C C . SER A 1 91 ? 13.725 -9.020 -44.709 1.00 83.50 91 SER A C 1
ATOM 685 O O . SER A 1 91 ? 13.836 -7.888 -45.162 1.00 83.50 91 SER A O 1
ATOM 687 N N . LEU A 1 92 ? 12.954 -9.947 -45.289 1.00 86.75 92 LEU A N 1
ATOM 688 C CA . LEU A 1 92 ? 12.253 -9.744 -46.560 1.00 86.75 92 LEU A CA 1
ATOM 689 C C . LEU A 1 92 ? 10.920 -9.005 -46.395 1.00 86.75 92 LEU A C 1
ATOM 691 O O . LEU A 1 92 ? 10.554 -8.159 -47.211 1.00 86.75 92 LEU A O 1
ATOM 695 N N . LEU A 1 93 ? 10.167 -9.318 -45.338 1.00 87.62 93 LEU A N 1
ATOM 696 C CA . LEU A 1 93 ? 8.812 -8.787 -45.163 1.00 87.62 93 LEU A CA 1
ATOM 697 C C . LEU A 1 93 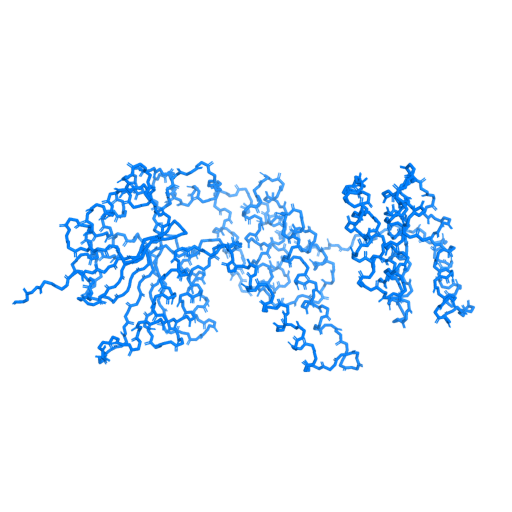? 8.771 -7.391 -44.535 1.00 87.62 93 LEU A C 1
ATOM 699 O O . LEU A 1 93 ? 7.823 -6.642 -44.783 1.00 87.62 93 LEU A O 1
ATOM 703 N N . THR A 1 94 ? 9.773 -7.018 -43.736 1.00 88.50 94 THR A N 1
ATOM 704 C CA . THR A 1 94 ? 9.820 -5.695 -43.090 1.00 88.50 94 THR A CA 1
ATOM 705 C C . THR A 1 94 ? 9.922 -4.558 -44.112 1.00 88.50 94 THR A C 1
ATOM 707 O O . THR A 1 94 ? 9.100 -3.641 -44.024 1.00 88.50 94 THR A O 1
ATOM 710 N N . PRO A 1 95 ? 10.825 -4.604 -45.116 1.00 84.81 95 PRO A N 1
ATOM 711 C CA . PRO A 1 95 ? 10.912 -3.566 -46.142 1.00 84.81 95 PRO A CA 1
ATOM 712 C C . PRO A 1 95 ? 9.630 -3.452 -46.971 1.00 84.81 95 PRO A C 1
ATOM 714 O O . PRO A 1 95 ? 9.107 -2.350 -47.139 1.00 84.81 95 PRO A O 1
ATOM 717 N N . ALA A 1 96 ? 9.067 -4.583 -47.414 1.00 86.38 96 ALA A N 1
ATOM 718 C CA . ALA A 1 96 ? 7.835 -4.607 -48.205 1.00 86.38 96 ALA A CA 1
ATOM 719 C C . ALA A 1 96 ? 6.643 -4.011 -47.435 1.00 86.38 96 ALA A C 1
ATOM 721 O O . ALA A 1 96 ? 5.878 -3.200 -47.966 1.00 86.38 96 ALA A O 1
ATOM 722 N N . ARG A 1 97 ? 6.506 -4.365 -46.150 1.00 88.00 97 ARG A N 1
ATOM 723 C CA . ARG A 1 97 ? 5.464 -3.815 -45.277 1.00 88.00 97 ARG A CA 1
ATOM 724 C C . ARG A 1 97 ? 5.660 -2.321 -45.039 1.00 88.00 97 ARG A C 1
ATOM 726 O O . ARG A 1 97 ? 4.698 -1.567 -45.177 1.00 88.00 97 ARG A O 1
ATOM 733 N N . ALA A 1 98 ? 6.877 -1.896 -44.700 1.00 89.00 98 ALA A N 1
ATOM 734 C CA . ALA A 1 98 ? 7.195 -0.490 -44.475 1.00 89.00 98 ALA A CA 1
ATOM 735 C C . ALA A 1 98 ? 6.888 0.345 -45.725 1.00 89.00 98 ALA A C 1
ATOM 737 O O . ALA A 1 98 ? 6.192 1.352 -45.629 1.00 89.00 98 ALA A O 1
ATOM 738 N N . GLN A 1 99 ? 7.309 -0.117 -46.905 1.00 86.25 99 GLN A N 1
ATOM 739 C CA . GLN A 1 99 ? 7.039 0.546 -48.179 1.00 86.25 99 GLN A CA 1
ATOM 740 C C . GLN A 1 99 ? 5.539 0.732 -48.414 1.00 86.25 99 GLN A C 1
ATOM 742 O O . GLN A 1 99 ? 5.094 1.848 -48.676 1.00 86.25 99 GLN A O 1
ATOM 747 N N . LYS A 1 100 ? 4.743 -0.336 -48.285 1.00 88.19 100 LYS A N 1
ATOM 748 C CA . LYS A 1 100 ? 3.295 -0.251 -48.499 1.00 88.19 100 LYS A CA 1
ATOM 749 C C . LYS A 1 100 ? 2.635 0.720 -47.517 1.00 88.19 100 LYS A C 1
ATOM 751 O O . LYS A 1 100 ? 1.882 1.590 -47.937 1.00 88.19 100 LYS A O 1
ATOM 756 N N . GLN A 1 101 ? 2.965 0.623 -46.229 1.00 89.81 101 GLN A N 1
ATOM 757 C CA . GLN A 1 101 ? 2.372 1.470 -45.190 1.00 89.81 101 GLN A CA 1
ATOM 758 C C . GLN A 1 101 ? 2.769 2.946 -45.339 1.00 89.81 101 GLN A C 1
ATOM 760 O O . GLN A 1 101 ? 1.946 3.825 -45.105 1.00 89.81 101 GLN A O 1
ATOM 765 N N . LEU A 1 102 ? 4.010 3.236 -45.738 1.00 87.31 102 LEU A N 1
ATOM 766 C CA . LEU A 1 102 ? 4.471 4.602 -46.001 1.00 87.31 102 LEU A CA 1
ATOM 767 C C . LEU A 1 102 ? 3.836 5.188 -47.264 1.00 87.31 102 LEU A C 1
ATOM 769 O O . LEU A 1 102 ? 3.463 6.360 -47.261 1.00 87.31 102 LEU A O 1
ATOM 773 N N . ALA A 1 103 ? 3.670 4.378 -48.313 1.00 86.06 103 ALA A N 1
ATOM 774 C CA . ALA A 1 103 ? 2.959 4.774 -49.525 1.00 86.06 103 ALA A CA 1
ATOM 775 C C . ALA A 1 103 ? 1.490 5.108 -49.234 1.00 86.06 103 ALA A C 1
ATOM 777 O O . ALA A 1 103 ? 1.015 6.156 -49.660 1.00 86.06 103 ALA A O 1
ATOM 778 N N . ASP A 1 104 ? 0.809 4.285 -48.433 1.00 83.94 104 ASP A N 1
ATOM 779 C CA . ASP A 1 104 ? -0.584 4.518 -48.026 1.00 83.94 104 ASP A CA 1
ATOM 780 C C . ASP A 1 104 ? -0.754 5.797 -47.180 1.00 83.94 104 ASP A C 1
ATOM 782 O O . ASP A 1 104 ? -1.848 6.349 -47.098 1.00 83.94 104 ASP A O 1
ATOM 786 N N . MET A 1 105 ? 0.327 6.297 -46.570 1.00 85.69 105 MET A N 1
ATOM 787 C CA . MET A 1 105 ? 0.356 7.568 -45.835 1.00 85.69 105 MET A CA 1
ATOM 788 C C . MET A 1 105 ? 0.851 8.758 -46.670 1.00 85.69 105 MET A C 1
ATOM 790 O O . MET A 1 105 ? 0.955 9.860 -46.138 1.00 85.69 105 MET A O 1
ATOM 794 N N . GLY A 1 106 ? 1.206 8.557 -47.943 1.00 86.81 106 GLY A N 1
ATOM 795 C CA . GLY A 1 106 ? 1.795 9.605 -48.785 1.00 86.81 106 GLY A CA 1
ATOM 796 C C . GLY A 1 106 ? 3.211 10.030 -48.370 1.00 86.81 106 GLY A C 1
ATOM 797 O O . GLY A 1 106 ? 3.678 11.085 -48.783 1.00 86.81 106 GLY A O 1
ATOM 798 N N . LEU A 1 107 ? 3.908 9.222 -47.563 1.00 81.88 107 LEU A N 1
ATOM 799 C CA . LEU A 1 107 ? 5.248 9.521 -47.033 1.00 81.88 107 LEU A CA 1
ATOM 800 C C . LEU A 1 107 ? 6.383 8.899 -47.857 1.00 81.88 107 LEU A C 1
ATOM 802 O O . LEU A 1 107 ? 7.552 8.979 -47.475 1.00 81.88 107 LEU A O 1
ATOM 806 N N . LEU A 1 108 ? 6.063 8.235 -48.969 1.00 77.94 108 LEU A N 1
ATOM 807 C CA . LEU A 1 108 ? 7.063 7.565 -49.789 1.00 77.94 108 LEU A CA 1
ATOM 808 C C . LEU A 1 108 ? 7.815 8.584 -50.661 1.00 77.94 108 LEU A C 1
ATOM 810 O O . LEU A 1 108 ? 7.420 8.872 -51.787 1.00 77.94 108 LEU A O 1
ATOM 814 N N . THR A 1 109 ? 8.920 9.120 -50.142 1.00 70.19 109 THR A N 1
ATOM 815 C CA . THR A 1 109 ? 9.899 9.871 -50.943 1.00 70.19 109 THR A CA 1
ATOM 816 C C . THR A 1 109 ? 11.106 8.993 -51.276 1.00 70.19 109 THR A C 1
ATOM 818 O O . THR A 1 109 ? 11.431 8.059 -50.535 1.00 70.19 109 THR A O 1
ATOM 821 N N . ALA A 1 110 ? 11.816 9.302 -52.367 1.00 56.34 110 ALA A N 1
ATOM 822 C CA . ALA A 1 110 ? 13.046 8.595 -52.741 1.00 56.34 110 ALA A CA 1
ATOM 823 C C . ALA A 1 110 ? 14.108 8.613 -51.616 1.00 56.34 110 ALA A C 1
ATOM 825 O O . ALA A 1 110 ? 14.820 7.628 -51.423 1.00 56.34 110 ALA A O 1
ATOM 826 N N . ALA A 1 111 ? 14.157 9.691 -50.823 1.00 59.06 111 ALA A N 1
ATOM 827 C CA . ALA A 1 111 ? 15.066 9.842 -49.686 1.00 59.06 111 ALA A CA 1
ATOM 828 C C . ALA A 1 111 ? 14.675 8.958 -48.486 1.00 59.06 111 ALA A C 1
ATOM 830 O O . ALA A 1 111 ? 15.532 8.305 -47.891 1.00 59.06 111 ALA A O 1
ATOM 831 N N . THR A 1 112 ? 13.379 8.872 -48.163 1.00 63.47 112 THR A N 1
ATOM 832 C CA . THR A 1 112 ? 12.864 7.995 -47.095 1.00 63.47 112 THR A CA 1
ATOM 833 C C . THR A 1 112 ? 13.084 6.519 -47.436 1.00 63.47 112 THR A C 1
ATOM 835 O O . THR A 1 112 ? 13.415 5.719 -46.562 1.00 63.47 112 THR A O 1
ATOM 838 N N . TYR A 1 113 ? 12.963 6.160 -48.718 1.00 62.66 113 TYR A N 1
ATOM 839 C CA . TYR A 1 113 ? 13.232 4.809 -49.208 1.00 62.66 113 TYR A CA 1
ATOM 840 C C . TYR A 1 113 ? 14.711 4.426 -49.068 1.00 62.66 113 TYR A C 1
ATOM 842 O O . TYR A 1 113 ? 15.011 3.368 -48.519 1.00 62.66 113 TYR A O 1
ATOM 850 N N . GLN A 1 114 ? 15.635 5.296 -49.498 1.00 60.50 114 GLN A N 1
ATOM 851 C CA . GLN A 1 114 ? 17.077 5.048 -49.374 1.00 60.50 114 GLN A CA 1
ATOM 852 C C . GLN A 1 114 ? 17.538 4.939 -47.917 1.00 60.50 114 GLN A C 1
ATOM 854 O O . GLN A 1 114 ? 18.381 4.102 -47.616 1.00 60.50 114 GLN A O 1
ATOM 859 N N . GLN A 1 115 ? 16.980 5.728 -46.995 1.00 66.62 115 GLN A N 1
ATOM 860 C CA . GLN A 1 115 ? 17.339 5.638 -45.574 1.00 66.62 115 GLN A CA 1
ATOM 861 C C . GLN A 1 115 ? 16.889 4.321 -44.933 1.00 66.62 115 GLN A C 1
ATOM 863 O O . GLN A 1 115 ? 17.609 3.766 -44.110 1.00 66.62 115 GLN A O 1
ATOM 868 N N . LEU A 1 116 ? 15.728 3.790 -45.328 1.00 62.56 116 LEU A N 1
ATOM 869 C CA . LEU A 1 116 ? 15.212 2.534 -44.783 1.00 62.56 116 LEU A CA 1
ATOM 870 C C . LEU A 1 116 ? 15.920 1.300 -45.356 1.00 62.56 116 LEU A C 1
ATOM 872 O O . LEU A 1 116 ? 16.075 0.323 -44.624 1.00 62.56 116 LEU A O 1
ATOM 876 N N . THR A 1 117 ? 16.372 1.339 -46.614 1.00 60.88 117 THR A N 1
ATOM 877 C CA . THR A 1 117 ? 17.071 0.220 -47.277 1.00 60.88 117 THR A CA 1
ATOM 878 C C . THR A 1 117 ? 18.590 0.236 -47.061 1.00 60.88 117 THR A C 1
ATOM 880 O O . THR A 1 117 ? 19.184 -0.824 -46.881 1.00 60.88 117 THR A O 1
ATOM 883 N N . ALA A 1 118 ? 19.237 1.405 -46.957 1.00 57.38 118 ALA A N 1
ATOM 884 C CA . ALA A 1 118 ? 20.696 1.512 -46.775 1.00 57.38 118 ALA A CA 1
ATOM 885 C C . ALA A 1 118 ? 21.223 0.953 -45.434 1.00 57.38 118 ALA A C 1
ATOM 887 O O . ALA A 1 118 ? 22.425 0.726 -45.282 1.00 57.38 118 ALA A O 1
ATOM 888 N N . LEU A 1 119 ? 20.342 0.689 -44.466 1.00 53.00 119 LEU A N 1
ATOM 889 C CA . LEU A 1 119 ? 20.679 0.081 -43.172 1.00 53.00 119 LEU A CA 1
ATOM 890 C C . LEU A 1 119 ? 20.923 -1.436 -43.234 1.00 53.00 119 LEU A C 1
ATOM 892 O O . LEU A 1 119 ? 21.385 -2.013 -42.254 1.00 53.00 119 LEU A O 1
ATOM 896 N N . GLU A 1 120 ? 20.676 -2.091 -44.372 1.00 47.53 120 GLU A N 1
ATOM 897 C CA . GLU A 1 120 ? 21.007 -3.513 -44.566 1.00 47.53 120 GLU A CA 1
ATOM 898 C C . GLU A 1 120 ? 22.522 -3.770 -44.669 1.00 47.53 120 GLU A C 1
ATOM 900 O O . GLU A 1 120 ? 22.978 -4.878 -44.404 1.00 47.53 120 GLU A O 1
ATOM 905 N N . ALA A 1 121 ? 23.328 -2.741 -44.959 1.00 43.50 121 ALA A N 1
ATOM 906 C CA . ALA A 1 121 ? 24.774 -2.878 -45.161 1.00 43.50 121 ALA A CA 1
ATOM 907 C C . ALA A 1 121 ? 25.634 -2.662 -43.896 1.00 43.50 121 ALA A C 1
ATOM 909 O O . ALA A 1 121 ? 26.862 -2.730 -43.970 1.00 43.50 121 ALA A O 1
ATOM 910 N N . LYS A 1 122 ? 25.036 -2.385 -42.729 1.00 43.41 122 LYS A N 1
ATOM 911 C CA . LYS A 1 122 ? 25.779 -2.126 -41.480 1.00 43.41 122 LYS A CA 1
ATOM 912 C C . LYS A 1 122 ? 25.239 -2.926 -40.297 1.00 43.41 122 LYS A C 1
ATOM 914 O O . LYS A 1 122 ? 24.855 -2.366 -39.276 1.00 43.41 122 LYS A O 1
ATOM 919 N N . THR A 1 123 ? 25.303 -4.250 -40.370 1.00 40.22 123 THR A N 1
ATOM 920 C CA . THR A 1 123 ? 25.367 -5.056 -39.144 1.00 40.22 123 THR A CA 1
ATOM 921 C C . THR A 1 123 ? 26.770 -4.949 -38.553 1.00 40.22 123 THR A C 1
ATOM 923 O O . THR A 1 123 ? 27.682 -5.683 -38.925 1.00 40.22 123 THR A O 1
ATOM 926 N N . SER A 1 124 ? 26.948 -4.005 -37.630 1.00 30.05 124 SER A N 1
ATOM 927 C CA . SER A 1 124 ? 28.049 -4.009 -36.666 1.00 30.05 124 SER A CA 1
ATOM 928 C C . SER A 1 124 ? 27.481 -4.123 -35.253 1.00 30.05 124 SER A C 1
ATOM 930 O O . SER A 1 124 ? 26.371 -3.652 -34.997 1.00 30.05 124 SER A O 1
ATOM 932 N N . PRO A 1 125 ? 28.201 -4.802 -34.346 1.00 37.31 125 PRO A N 1
ATOM 933 C CA . PRO A 1 125 ? 27.645 -5.277 -33.096 1.00 37.31 125 PRO A CA 1
ATOM 934 C C . PRO A 1 125 ? 27.316 -4.103 -32.182 1.00 37.31 125 PRO A C 1
ATOM 936 O O . PRO A 1 125 ? 28.077 -3.141 -32.062 1.00 37.31 125 PRO A O 1
ATOM 939 N N . ILE A 1 126 ? 26.170 -4.230 -31.521 1.00 30.98 126 ILE A N 1
ATOM 940 C CA . ILE A 1 126 ? 25.685 -3.364 -30.452 1.00 30.98 126 ILE A CA 1
ATOM 941 C C . ILE A 1 126 ? 26.839 -3.105 -29.472 1.00 30.98 126 ILE A C 1
ATOM 943 O O . ILE A 1 126 ? 27.256 -3.992 -28.722 1.00 30.98 126 ILE A O 1
ATOM 947 N N . ARG A 1 127 ? 27.372 -1.878 -29.491 1.00 28.91 127 ARG A N 1
ATOM 948 C CA . ARG A 1 127 ? 28.297 -1.384 -28.471 1.00 28.91 127 ARG A CA 1
ATOM 949 C C . ARG A 1 127 ? 27.548 -1.377 -27.143 1.00 28.91 127 ARG A C 1
ATOM 951 O O . ARG A 1 127 ? 26.654 -0.565 -26.935 1.00 28.91 127 ARG A O 1
ATOM 958 N N . ARG A 1 128 ? 27.942 -2.268 -26.232 1.00 33.22 128 ARG A N 1
ATOM 959 C CA . ARG A 1 128 ? 27.597 -2.165 -24.813 1.00 33.22 128 ARG A CA 1
ATOM 960 C C . ARG A 1 128 ? 28.223 -0.881 -24.269 1.00 33.22 128 ARG A C 1
ATOM 962 O O . ARG A 1 128 ? 29.420 -0.831 -23.996 1.00 33.22 128 ARG A O 1
ATOM 969 N N . HIS A 1 129 ? 27.427 0.170 -24.142 1.00 38.16 129 HIS A N 1
ATOM 970 C CA . HIS A 1 129 ? 27.732 1.280 -23.252 1.00 38.16 129 HIS A CA 1
ATOM 971 C C . HIS A 1 129 ? 27.025 1.032 -21.927 1.00 38.16 129 HIS A C 1
ATOM 973 O O . HIS A 1 129 ? 25.861 1.359 -21.749 1.00 38.16 129 HIS A O 1
ATOM 979 N N . SER A 1 130 ? 27.759 0.434 -20.995 1.00 35.84 130 SER A N 1
ATOM 980 C CA . SER A 1 130 ? 27.464 0.540 -19.572 1.00 35.84 130 SER A CA 1
ATOM 981 C C . SER A 1 130 ? 28.787 0.471 -18.815 1.00 35.84 130 SER A C 1
ATOM 983 O O . SER A 1 130 ? 29.173 -0.568 -18.284 1.00 35.84 130 SER A O 1
ATOM 985 N N . GLN A 1 131 ? 29.517 1.585 -18.800 1.00 34.69 131 GLN A N 1
ATOM 986 C CA . GLN A 1 131 ? 30.403 1.852 -17.674 1.00 34.69 131 GLN A CA 1
ATOM 987 C C . GLN A 1 131 ? 29.512 2.327 -16.525 1.00 34.69 131 GLN A C 1
ATOM 989 O O . GLN A 1 131 ? 29.368 3.520 -16.276 1.00 34.69 131 GLN A O 1
ATOM 994 N N . THR A 1 132 ? 28.847 1.389 -15.853 1.00 41.78 132 THR A N 1
ATOM 995 C CA . THR A 1 132 ? 28.465 1.618 -14.461 1.00 41.78 132 THR A CA 1
ATOM 996 C C . THR A 1 132 ? 29.768 1.742 -13.668 1.00 41.78 132 THR A C 1
ATOM 998 O O . THR A 1 132 ? 30.697 0.969 -13.927 1.00 41.78 132 THR A O 1
ATOM 1001 N N . PRO A 1 133 ? 29.887 2.688 -12.718 1.00 46.81 133 PRO A N 1
ATOM 1002 C CA . PRO A 1 133 ? 31.032 2.707 -11.821 1.00 46.81 133 PRO A CA 1
ATOM 1003 C C . PRO A 1 133 ? 31.106 1.328 -11.167 1.00 46.81 133 PRO A C 1
ATOM 1005 O O . PRO A 1 133 ? 30.121 0.870 -10.584 1.00 46.81 133 PRO A O 1
ATOM 1008 N N . THR A 1 134 ? 32.250 0.662 -11.282 1.00 54.19 134 THR A N 1
ATOM 1009 C CA . THR A 1 134 ? 32.524 -0.732 -10.882 1.00 54.19 134 THR A CA 1
ATOM 1010 C C . THR A 1 134 ? 32.160 -1.080 -9.430 1.00 54.19 134 THR A C 1
ATOM 1012 O O . THR A 1 134 ? 32.167 -2.248 -9.060 1.00 54.19 134 THR A O 1
ATOM 1015 N N . ASN A 1 135 ? 31.779 -0.095 -8.616 1.00 75.19 135 ASN A N 1
ATOM 1016 C CA . ASN A 1 135 ? 31.338 -0.254 -7.235 1.00 75.19 135 ASN A CA 1
ATOM 1017 C C . ASN A 1 135 ? 29.814 -0.506 -7.090 1.00 75.19 135 ASN A C 1
ATOM 1019 O O . ASN A 1 135 ? 29.393 -1.215 -6.183 1.00 75.19 135 ASN A O 1
ATOM 1023 N N . VAL A 1 136 ? 28.955 0.002 -7.988 1.00 81.94 136 VAL A N 1
ATOM 1024 C CA . VAL A 1 136 ? 27.486 -0.067 -7.786 1.00 81.94 136 VAL A CA 1
ATOM 1025 C C . VAL A 1 136 ? 26.956 -1.498 -7.883 1.00 81.94 136 VAL A C 1
ATOM 1027 O O . VAL A 1 136 ? 26.231 -1.941 -6.998 1.00 81.94 136 VAL A O 1
ATOM 1030 N N . SER A 1 137 ? 27.356 -2.254 -8.907 1.00 84.88 137 SER A N 1
ATOM 1031 C CA . SER A 1 137 ? 26.910 -3.645 -9.069 1.00 84.88 137 SER A CA 1
ATOM 1032 C C . SER A 1 137 ? 27.398 -4.555 -7.936 1.00 84.88 137 SER A C 1
ATOM 1034 O O . SER A 1 137 ? 26.671 -5.453 -7.521 1.00 84.88 137 SER A O 1
ATOM 1036 N N . ALA A 1 138 ? 28.593 -4.297 -7.393 1.00 87.25 138 ALA A N 1
ATOM 1037 C CA . ALA A 1 138 ? 29.105 -5.013 -6.225 1.00 87.25 138 ALA A CA 1
ATOM 1038 C C . ALA A 1 138 ? 28.280 -4.700 -4.965 1.00 87.25 138 ALA A C 1
ATOM 1040 O O . ALA A 1 138 ? 27.897 -5.620 -4.245 1.00 87.25 138 ALA A O 1
ATOM 1041 N N . ARG A 1 139 ? 27.930 -3.425 -4.742 1.00 89.62 139 ARG A N 1
ATOM 1042 C CA . ARG A 1 139 ? 27.049 -3.009 -3.636 1.00 89.62 139 ARG A CA 1
ATOM 1043 C C . ARG A 1 139 ? 25.649 -3.617 -3.762 1.00 89.62 139 ARG A C 1
ATOM 1045 O O . ARG A 1 139 ? 25.128 -4.107 -2.771 1.00 89.62 139 ARG A O 1
ATOM 1052 N N . VAL A 1 140 ? 25.073 -3.680 -4.967 1.00 92.44 140 VAL A N 1
ATOM 1053 C CA . VAL A 1 140 ? 23.784 -4.362 -5.204 1.00 92.44 140 VAL A CA 1
ATOM 1054 C C . VAL A 1 140 ? 23.876 -5.857 -4.892 1.00 92.44 140 VAL A C 1
ATOM 1056 O O . VAL A 1 140 ? 23.001 -6.397 -4.219 1.00 92.44 140 VAL A O 1
ATOM 1059 N N . ALA A 1 141 ? 24.940 -6.533 -5.335 1.00 91.00 141 ALA A N 1
ATOM 1060 C CA . ALA A 1 141 ? 25.153 -7.942 -5.012 1.00 91.00 141 ALA A CA 1
ATOM 1061 C C . ALA A 1 141 ? 25.290 -8.166 -3.496 1.00 91.00 141 ALA A C 1
ATOM 1063 O O . ALA A 1 141 ? 24.732 -9.129 -2.975 1.00 91.00 141 ALA A O 1
ATOM 1064 N N . GLN A 1 142 ? 25.967 -7.256 -2.789 1.00 91.62 142 GLN A N 1
ATOM 1065 C CA . GLN A 1 142 ? 26.074 -7.282 -1.331 1.00 91.62 142 GLN A CA 1
ATOM 1066 C C . GLN A 1 142 ? 24.715 -7.071 -0.650 1.00 91.62 142 GLN A C 1
ATOM 1068 O O . GLN A 1 142 ? 24.393 -7.815 0.271 1.00 91.62 142 GLN A O 1
ATOM 1073 N N . CYS A 1 143 ? 23.902 -6.119 -1.120 1.00 92.25 143 CYS A N 1
ATOM 1074 C CA . CYS A 1 143 ? 22.536 -5.925 -0.629 1.00 92.25 143 CYS A CA 1
ATOM 1075 C C . CYS A 1 143 ? 21.702 -7.195 -0.803 1.00 92.25 143 CYS A C 1
ATOM 1077 O O . CYS A 1 143 ? 21.079 -7.660 0.142 1.00 92.25 143 CYS A O 1
ATOM 1079 N N . LEU A 1 144 ? 21.736 -7.803 -1.992 1.00 90.81 144 LEU A N 1
ATOM 1080 C CA . LEU A 1 144 ? 21.016 -9.046 -2.262 1.00 90.81 144 LEU A CA 1
ATOM 1081 C C . LEU A 1 144 ? 21.544 -10.211 -1.414 1.00 90.81 144 LEU A C 1
ATOM 1083 O O . LEU A 1 144 ? 20.780 -11.108 -1.076 1.00 90.81 144 LEU A O 1
ATOM 1087 N N . ALA A 1 145 ? 22.834 -10.256 -1.092 1.00 89.62 145 ALA A N 1
ATOM 1088 C CA . ALA A 1 145 ? 23.410 -11.293 -0.234 1.00 89.62 145 ALA A CA 1
ATOM 1089 C C . ALA A 1 145 ? 23.132 -11.077 1.264 1.00 89.62 145 ALA A C 1
ATOM 1091 O O . ALA A 1 145 ? 23.441 -11.961 2.056 1.00 89.62 145 ALA A O 1
ATOM 1092 N N . SER A 1 146 ? 22.587 -9.923 1.654 1.00 87.56 146 SER A N 1
ATOM 1093 C CA . SER A 1 146 ? 22.255 -9.623 3.043 1.00 87.56 146 SER A CA 1
ATOM 1094 C C . SER A 1 146 ? 20.988 -10.346 3.494 1.00 87.56 146 SER A C 1
ATOM 1096 O O . SER A 1 146 ? 20.035 -10.475 2.725 1.00 87.56 146 SER A O 1
ATOM 1098 N N . ASP A 1 147 ? 20.956 -10.715 4.775 1.00 80.56 147 ASP A N 1
ATOM 1099 C CA . ASP A 1 147 ? 19.754 -11.206 5.459 1.00 80.56 147 ASP A CA 1
ATOM 1100 C C . ASP A 1 147 ? 18.631 -10.149 5.491 1.00 80.56 147 ASP A C 1
ATOM 1102 O O . ASP A 1 147 ? 17.451 -10.487 5.559 1.00 80.56 147 ASP A O 1
ATOM 1106 N N . ASP A 1 148 ? 18.984 -8.859 5.394 1.00 82.56 148 ASP A N 1
ATOM 1107 C CA . ASP A 1 148 ? 18.049 -7.734 5.359 1.00 82.56 148 ASP A CA 1
ATOM 1108 C C . ASP A 1 148 ? 18.301 -6.848 4.129 1.00 82.56 148 ASP A C 1
ATOM 1110 O O . ASP A 1 148 ? 18.942 -5.788 4.176 1.00 82.56 148 ASP A O 1
ATOM 1114 N N . VAL A 1 149 ? 17.787 -7.316 2.989 1.00 86.94 149 VAL A N 1
ATOM 1115 C CA . VAL A 1 149 ? 17.908 -6.624 1.698 1.00 86.94 149 VAL A CA 1
ATOM 1116 C C . VAL A 1 149 ? 17.328 -5.208 1.775 1.00 86.94 149 VAL A C 1
ATOM 1118 O O . VAL A 1 149 ? 17.932 -4.282 1.247 1.00 86.94 149 VAL A O 1
ATOM 1121 N N . HIS A 1 150 ? 16.201 -5.001 2.462 1.00 82.31 150 HIS A N 1
ATOM 1122 C CA . HIS A 1 150 ? 15.584 -3.676 2.581 1.00 82.31 150 HIS A CA 1
ATOM 1123 C C . HIS A 1 150 ? 16.482 -2.693 3.320 1.00 82.31 150 HIS A C 1
ATOM 1125 O O . HIS A 1 150 ? 16.846 -1.670 2.750 1.00 82.31 150 HIS A O 1
ATOM 1131 N N . ALA A 1 151 ? 16.918 -3.028 4.538 1.00 82.88 151 ALA A N 1
ATOM 1132 C CA . ALA A 1 151 ? 17.735 -2.105 5.320 1.00 82.88 151 ALA A CA 1
ATOM 1133 C C . ALA A 1 151 ? 19.058 -1.766 4.618 1.00 82.88 151 ALA A C 1
ATOM 1135 O O . ALA A 1 151 ? 19.517 -0.623 4.659 1.00 82.88 151 ALA A O 1
ATOM 1136 N N . THR A 1 152 ? 19.672 -2.745 3.947 1.00 89.31 152 THR A N 1
ATOM 1137 C CA . THR A 1 152 ? 20.911 -2.502 3.197 1.00 89.31 152 THR A CA 1
ATOM 1138 C C . THR A 1 152 ? 20.680 -1.661 1.944 1.00 89.31 152 THR A C 1
ATOM 1140 O O . THR A 1 152 ? 21.505 -0.793 1.652 1.00 89.31 152 THR A O 1
ATOM 1143 N N . VAL A 1 153 ? 19.571 -1.862 1.223 1.00 90.75 153 VAL A N 1
ATOM 1144 C CA . VAL A 1 153 ? 19.199 -1.024 0.074 1.00 90.75 153 VAL A CA 1
ATOM 1145 C C . VAL A 1 153 ? 18.829 0.387 0.519 1.00 90.75 153 VAL A C 1
ATOM 1147 O O . VAL A 1 153 ? 19.321 1.332 -0.087 1.00 90.75 153 VAL A O 1
ATOM 1150 N N . ASP A 1 154 ? 18.057 0.556 1.592 1.00 86.31 154 ASP A N 1
ATOM 1151 C CA . ASP A 1 154 ? 17.707 1.868 2.146 1.00 86.31 154 ASP A CA 1
ATOM 1152 C C . ASP A 1 154 ? 18.949 2.658 2.527 1.00 86.31 154 ASP A C 1
ATOM 1154 O O . ASP A 1 154 ? 19.103 3.815 2.140 1.00 86.31 154 ASP A O 1
ATOM 1158 N N . HIS A 1 155 ? 19.867 2.019 3.257 1.00 87.00 155 HIS A N 1
ATOM 1159 C CA . HIS A 1 155 ? 21.126 2.638 3.643 1.00 87.00 155 HIS A CA 1
ATOM 1160 C C . HIS A 1 155 ? 21.948 3.035 2.412 1.00 87.00 155 HIS A C 1
ATOM 1162 O O . HIS A 1 155 ? 22.525 4.121 2.364 1.00 87.00 155 HIS A O 1
ATOM 1168 N N . LEU A 1 156 ? 21.963 2.171 1.394 1.00 90.31 156 LEU A N 1
ATOM 1169 C CA . LEU A 1 156 ? 22.628 2.435 0.130 1.00 90.31 156 LEU A CA 1
ATOM 1170 C C . LEU A 1 156 ? 22.012 3.640 -0.597 1.00 90.31 156 LEU A C 1
ATOM 1172 O O . LEU A 1 156 ? 22.754 4.529 -1.001 1.00 90.31 156 LEU A O 1
ATOM 1176 N N . ILE A 1 157 ? 20.689 3.700 -0.769 1.00 90.12 157 ILE A N 1
ATOM 1177 C CA . ILE A 1 157 ? 20.024 4.767 -1.538 1.00 90.12 157 ILE A CA 1
ATOM 1178 C C . ILE A 1 157 ? 19.889 6.083 -0.759 1.00 90.12 157 ILE A C 1
ATOM 1180 O O . ILE A 1 157 ? 19.772 7.138 -1.388 1.00 90.12 157 ILE A O 1
ATOM 1184 N N . ALA A 1 158 ? 19.944 6.047 0.576 1.00 86.44 158 ALA A N 1
ATOM 1185 C CA . ALA A 1 158 ? 19.950 7.231 1.435 1.00 86.44 158 ALA A CA 1
ATOM 1186 C C . ALA A 1 158 ? 21.253 8.041 1.340 1.00 86.44 158 ALA A C 1
ATOM 1188 O O . ALA A 1 158 ? 21.284 9.194 1.768 1.00 86.44 158 ALA A O 1
ATOM 1189 N N . ASP A 1 159 ? 22.312 7.470 0.756 1.00 86.31 159 ASP A N 1
ATOM 1190 C CA . ASP A 1 159 ? 23.576 8.159 0.516 1.00 86.31 159 ASP A CA 1
ATOM 1191 C C . ASP A 1 159 ? 23.339 9.432 -0.332 1.00 86.31 159 ASP A C 1
ATOM 1193 O O . ASP A 1 159 ? 22.908 9.342 -1.495 1.00 86.31 159 ASP A O 1
ATOM 1197 N N . PRO A 1 160 ? 23.593 10.637 0.220 1.00 85.62 160 PRO A N 1
ATOM 1198 C CA . PRO A 1 160 ? 23.341 11.894 -0.475 1.00 85.62 160 PRO A CA 1
ATOM 1199 C C . PRO A 1 160 ? 24.254 12.083 -1.692 1.00 85.62 160 PRO A C 1
ATOM 1201 O O . PRO A 1 160 ? 23.899 12.849 -2.586 1.00 85.62 160 PRO A O 1
ATOM 1204 N N . ALA A 1 161 ? 25.384 11.368 -1.769 1.00 87.81 161 ALA A N 1
ATOM 1205 C CA . ALA A 1 161 ? 26.301 11.430 -2.903 1.00 87.81 161 ALA A CA 1
ATOM 1206 C C . ALA A 1 161 ? 25.755 10.727 -4.159 1.00 87.81 161 ALA A C 1
ATOM 1208 O O . ALA A 1 161 ? 26.259 10.947 -5.263 1.00 87.81 161 ALA A O 1
ATOM 1209 N N . LEU A 1 162 ? 24.724 9.885 -4.026 1.00 88.56 162 LEU A N 1
ATOM 1210 C CA . LEU A 1 162 ? 24.116 9.218 -5.173 1.00 88.56 162 LEU A CA 1
ATOM 1211 C C . LEU A 1 162 ? 23.221 10.175 -5.966 1.00 88.56 162 LEU A C 1
ATOM 1213 O O . LEU A 1 162 ? 22.359 10.867 -5.423 1.00 88.56 162 LEU A O 1
ATOM 1217 N N . SER A 1 163 ? 23.377 10.167 -7.290 1.00 89.19 163 SER A N 1
ATOM 1218 C CA . SER A 1 163 ? 22.451 10.862 -8.185 1.00 89.19 163 SER A CA 1
ATOM 1219 C C . SER A 1 163 ? 21.101 10.126 -8.253 1.00 89.19 163 SER A C 1
ATOM 1221 O O . SER A 1 163 ? 21.054 8.910 -8.029 1.00 89.19 163 SER A O 1
ATOM 1223 N N . PRO A 1 164 ? 19.996 10.808 -8.619 1.00 88.44 164 PRO A N 1
ATOM 1224 C CA . PRO A 1 164 ? 18.704 10.154 -8.847 1.00 88.44 164 PRO A CA 1
ATOM 1225 C C . PRO A 1 164 ? 18.781 8.982 -9.838 1.00 88.44 164 PRO A C 1
ATOM 1227 O O . PRO A 1 164 ? 18.199 7.930 -9.595 1.00 88.44 164 PRO A O 1
ATOM 1230 N N . VAL A 1 165 ? 19.577 9.121 -10.905 1.00 89.50 165 VAL A N 1
ATOM 1231 C CA . VAL A 1 165 ? 19.798 8.062 -11.904 1.00 89.50 165 VAL A CA 1
ATOM 1232 C C . VAL A 1 165 ? 20.513 6.853 -11.297 1.00 89.50 165 VAL A C 1
ATOM 1234 O O . VAL A 1 165 ? 20.157 5.712 -11.587 1.00 89.50 165 VAL A O 1
ATOM 1237 N N . THR A 1 166 ? 21.509 7.070 -10.433 1.00 90.69 166 THR A N 1
ATOM 1238 C CA . THR A 1 166 ? 22.202 5.965 -9.759 1.00 90.69 166 THR A CA 1
ATOM 1239 C C . THR A 1 166 ? 21.274 5.241 -8.785 1.00 90.69 166 THR A C 1
ATOM 1241 O O . THR A 1 166 ? 21.257 4.012 -8.784 1.00 90.69 166 THR A O 1
ATOM 1244 N N . ARG A 1 167 ? 20.455 5.974 -8.015 1.00 92.81 167 ARG A N 1
ATOM 1245 C CA . ARG A 1 167 ? 19.427 5.374 -7.143 1.00 92.81 167 ARG A CA 1
ATOM 1246 C C . ARG A 1 167 ? 18.430 4.541 -7.948 1.00 92.81 167 ARG A C 1
ATOM 1248 O O . ARG A 1 167 ? 18.150 3.408 -7.575 1.00 92.81 167 ARG A O 1
ATOM 1255 N N . PHE A 1 168 ? 17.969 5.063 -9.085 1.00 92.75 168 PHE A N 1
ATOM 1256 C CA . PHE A 1 168 ? 17.077 4.340 -9.991 1.00 92.75 168 PHE A CA 1
ATOM 1257 C C . PHE A 1 168 ? 17.700 3.019 -10.457 1.00 92.75 168 PHE A C 1
ATOM 1259 O O . PHE A 1 168 ? 17.080 1.969 -10.328 1.00 92.75 168 PHE A O 1
ATOM 1266 N N . ASN A 1 169 ? 18.949 3.043 -10.932 1.00 92.06 169 ASN A N 1
ATOM 1267 C CA . ASN A 1 169 ? 19.651 1.831 -11.365 1.00 92.06 169 ASN A CA 1
ATOM 1268 C C . ASN A 1 169 ? 19.794 0.791 -10.251 1.00 92.06 169 ASN A C 1
ATOM 1270 O O . ASN A 1 169 ? 19.565 -0.389 -10.497 1.00 92.06 169 ASN A O 1
ATOM 1274 N N . ILE A 1 170 ? 20.127 1.228 -9.033 1.00 94.38 170 ILE A N 1
ATOM 1275 C CA . ILE A 1 170 ? 20.221 0.343 -7.865 1.00 94.38 170 ILE A CA 1
ATOM 1276 C C . ILE A 1 170 ? 18.886 -0.367 -7.631 1.00 94.38 170 ILE A C 1
ATOM 1278 O O . ILE A 1 170 ? 18.864 -1.592 -7.554 1.00 94.38 170 ILE A O 1
ATOM 1282 N N . LEU A 1 171 ? 17.776 0.375 -7.581 1.00 94.62 171 LEU A N 1
ATOM 1283 C CA . LEU A 1 171 ? 16.444 -0.195 -7.350 1.00 94.62 171 LEU A CA 1
ATOM 1284 C C . LEU A 1 171 ? 16.038 -1.180 -8.456 1.00 94.62 171 LEU A C 1
ATOM 1286 O O . LEU A 1 171 ? 15.524 -2.260 -8.171 1.00 94.62 171 LEU A O 1
ATOM 1290 N N . ILE A 1 172 ? 16.323 -0.842 -9.716 1.00 94.94 172 ILE A N 1
ATOM 1291 C CA . ILE A 1 172 ? 16.061 -1.710 -10.869 1.00 94.94 172 ILE A CA 1
ATOM 1292 C C . ILE A 1 172 ? 16.883 -3.004 -10.810 1.00 94.94 172 ILE A C 1
ATOM 1294 O O . ILE A 1 172 ? 16.349 -4.085 -11.071 1.00 94.94 172 ILE A O 1
ATOM 1298 N N . ASP A 1 173 ? 18.170 -2.917 -10.478 1.00 94.75 173 ASP A N 1
ATOM 1299 C CA . ASP A 1 173 ? 19.057 -4.081 -10.419 1.00 94.75 173 ASP A CA 1
ATOM 1300 C C . ASP A 1 173 ? 18.730 -4.981 -9.216 1.00 94.75 173 ASP A C 1
ATOM 1302 O O . ASP A 1 173 ? 18.739 -6.208 -9.348 1.00 94.75 173 ASP A O 1
ATOM 1306 N N . VAL A 1 174 ? 18.357 -4.392 -8.075 1.00 95.06 174 VAL A N 1
ATOM 1307 C CA . VAL A 1 174 ? 17.830 -5.123 -6.911 1.00 95.06 174 VAL A CA 1
ATOM 1308 C C . VAL A 1 174 ? 16.542 -5.861 -7.282 1.00 95.06 174 VAL A C 1
ATOM 1310 O O . VAL A 1 174 ? 16.452 -7.070 -7.065 1.00 95.06 174 VAL A O 1
ATOM 1313 N N . ALA A 1 175 ? 15.571 -5.179 -7.901 1.00 94.75 175 ALA A N 1
ATOM 1314 C CA . ALA A 1 175 ? 14.314 -5.794 -8.325 1.00 94.75 175 ALA A CA 1
ATOM 1315 C C . ALA A 1 175 ? 14.540 -6.957 -9.304 1.00 94.75 175 ALA A C 1
ATOM 1317 O O . ALA A 1 175 ? 13.933 -8.021 -9.171 1.00 94.75 175 ALA A O 1
ATOM 1318 N N . GLN A 1 176 ? 15.459 -6.790 -10.258 1.00 95.00 176 GLN A N 1
ATOM 1319 C CA . GLN A 1 176 ? 15.843 -7.851 -11.186 1.00 95.00 176 GLN A CA 1
ATOM 1320 C C . GLN A 1 176 ? 16.472 -9.054 -10.458 1.00 95.00 176 GLN A C 1
ATOM 1322 O O . GLN A 1 176 ? 16.165 -10.201 -10.791 1.00 95.00 176 GLN A O 1
ATOM 1327 N N . GLY A 1 177 ? 17.324 -8.810 -9.458 1.00 93.69 177 GLY A N 1
ATOM 1328 C CA . GLY A 1 177 ? 17.915 -9.859 -8.625 1.00 93.69 177 GLY A CA 1
ATOM 1329 C C . GLY A 1 177 ? 16.874 -10.645 -7.823 1.00 93.69 177 GLY A C 1
ATOM 1330 O O . GLY A 1 177 ? 16.911 -11.876 -7.807 1.00 93.69 177 GLY A O 1
ATOM 1331 N N . LEU A 1 178 ? 15.908 -9.951 -7.218 1.00 91.44 178 LEU A N 1
ATOM 1332 C CA . LEU A 1 178 ? 14.806 -10.558 -6.459 1.00 91.44 178 LEU A CA 1
ATOM 1333 C C . LEU A 1 178 ? 13.870 -11.377 -7.349 1.00 91.44 178 LEU A C 1
ATOM 1335 O O . LEU A 1 178 ? 13.504 -12.500 -7.000 1.00 91.44 178 LEU A O 1
ATOM 1339 N N . LEU A 1 179 ? 13.573 -10.886 -8.554 1.00 92.00 179 LEU A N 1
ATOM 1340 C CA . LEU A 1 179 ? 12.822 -11.649 -9.546 1.00 92.00 179 LEU A CA 1
ATOM 1341 C C . LEU A 1 179 ? 13.548 -12.950 -9.932 1.00 92.00 179 LEU A C 1
ATOM 1343 O O . LEU A 1 179 ? 12.907 -13.994 -10.070 1.00 92.00 179 LEU A O 1
ATOM 1347 N N . GLY A 1 180 ? 14.882 -12.923 -10.031 1.00 90.56 180 GLY A N 1
ATOM 1348 C CA . GLY A 1 180 ? 15.709 -14.121 -10.222 1.00 90.56 180 GLY A CA 1
ATOM 1349 C C . GLY A 1 180 ? 15.584 -15.146 -9.087 1.00 90.56 180 GLY A C 1
ATOM 1350 O O . GLY A 1 180 ? 15.695 -16.347 -9.327 1.00 90.56 180 GLY A O 1
ATOM 1351 N N . ARG A 1 181 ? 15.272 -14.691 -7.868 1.00 89.38 181 ARG A N 1
ATOM 1352 C CA . ARG A 1 181 ? 14.964 -15.528 -6.693 1.00 89.38 181 ARG A CA 1
ATOM 1353 C C . ARG A 1 181 ? 13.486 -15.911 -6.584 1.00 89.38 181 ARG A C 1
ATOM 1355 O O . ARG A 1 181 ? 13.098 -16.542 -5.610 1.00 89.38 181 ARG A O 1
ATOM 1362 N N . LYS A 1 182 ? 12.672 -15.563 -7.588 1.00 88.12 182 LYS A N 1
ATOM 1363 C CA . LYS A 1 182 ? 11.208 -15.734 -7.618 1.00 88.12 182 LYS A CA 1
ATOM 1364 C C . LYS A 1 182 ? 10.455 -14.930 -6.551 1.00 88.12 182 LYS A C 1
ATOM 1366 O O . LYS A 1 182 ? 9.267 -15.170 -6.353 1.00 88.12 182 LYS A O 1
ATOM 1371 N N . ASP A 1 183 ? 11.095 -13.938 -5.937 1.00 86.38 183 ASP A N 1
ATOM 1372 C CA . ASP A 1 183 ? 10.444 -13.020 -5.005 1.00 86.38 183 ASP A CA 1
ATOM 1373 C C . ASP A 1 183 ? 9.819 -11.844 -5.770 1.00 86.38 183 ASP A C 1
ATOM 1375 O O . ASP A 1 183 ? 10.393 -10.762 -5.919 1.00 86.38 183 ASP A O 1
ATOM 1379 N N . LYS A 1 184 ? 8.634 -12.095 -6.334 1.00 89.50 184 LYS A N 1
ATOM 1380 C CA . LYS A 1 184 ? 7.907 -11.103 -7.137 1.00 89.50 184 LYS A CA 1
ATOM 1381 C C . LYS A 1 184 ? 7.359 -9.947 -6.304 1.00 89.50 184 LYS A C 1
ATOM 1383 O O . LYS A 1 184 ? 7.224 -8.851 -6.847 1.00 89.50 184 LYS A O 1
ATOM 1388 N N . MET A 1 185 ? 7.027 -10.184 -5.033 1.00 84.62 185 MET A N 1
ATOM 1389 C CA . MET A 1 185 ? 6.429 -9.163 -4.168 1.00 84.62 185 MET A CA 1
ATOM 1390 C C . MET A 1 185 ? 7.466 -8.091 -3.840 1.00 84.62 185 MET A C 1
ATOM 1392 O O . MET A 1 185 ? 7.276 -6.926 -4.193 1.00 84.62 185 MET A O 1
ATOM 1396 N N . SER A 1 186 ? 8.627 -8.506 -3.322 1.00 86.88 186 SER A N 1
ATOM 1397 C CA . SER A 1 186 ? 9.731 -7.591 -3.024 1.00 86.88 186 SER A CA 1
ATOM 1398 C C . SER A 1 186 ? 10.238 -6.897 -4.291 1.00 86.88 186 SER A C 1
ATOM 1400 O O . SER A 1 186 ? 10.482 -5.691 -4.288 1.00 86.88 186 SER A O 1
ATOM 1402 N N . ALA A 1 187 ? 10.332 -7.620 -5.418 1.00 91.38 187 ALA A N 1
ATOM 1403 C CA . ALA A 1 187 ? 10.686 -7.013 -6.702 1.00 91.38 187 ALA A CA 1
ATOM 1404 C C . ALA A 1 187 ? 9.693 -5.911 -7.114 1.00 91.38 187 ALA A C 1
ATOM 1406 O O . ALA A 1 187 ? 10.117 -4.831 -7.519 1.00 91.38 187 ALA A O 1
ATOM 1407 N N . THR A 1 188 ? 8.384 -6.151 -6.976 1.00 90.00 188 THR A N 1
ATOM 1408 C CA . THR A 1 188 ? 7.344 -5.151 -7.275 1.00 90.00 188 THR A CA 1
ATOM 1409 C C . THR A 1 188 ? 7.507 -3.904 -6.412 1.00 90.00 188 THR A C 1
ATOM 1411 O O . THR A 1 188 ? 7.464 -2.793 -6.941 1.00 90.00 188 THR A O 1
ATOM 1414 N N . ASN A 1 189 ? 7.763 -4.080 -5.114 1.00 87.81 189 ASN A N 1
ATOM 1415 C CA . ASN A 1 189 ? 7.969 -2.974 -4.187 1.00 87.81 189 ASN A CA 1
ATOM 1416 C C . ASN A 1 189 ? 9.138 -2.065 -4.620 1.00 87.81 189 ASN A C 1
ATOM 1418 O O . ASN A 1 189 ? 8.965 -0.852 -4.753 1.00 87.81 189 ASN A O 1
ATOM 1422 N N . PHE A 1 190 ? 10.307 -2.631 -4.946 1.00 91.31 190 PHE A N 1
ATOM 1423 C CA . PHE A 1 190 ? 11.452 -1.832 -5.411 1.00 91.31 190 PHE A CA 1
ATOM 1424 C C . PHE A 1 190 ? 11.221 -1.168 -6.777 1.00 91.31 190 PHE A C 1
ATOM 1426 O O . PHE A 1 190 ? 11.684 -0.046 -6.996 1.00 91.31 190 PHE A O 1
ATOM 1433 N N . LEU A 1 191 ? 10.473 -1.802 -7.690 1.00 92.75 191 LEU A N 1
ATOM 1434 C CA . LEU A 1 191 ? 10.092 -1.173 -8.963 1.00 92.75 191 LEU A CA 1
ATOM 1435 C C . LEU A 1 191 ? 9.212 0.059 -8.734 1.00 92.75 191 LEU A C 1
ATOM 1437 O O . LEU A 1 191 ? 9.433 1.091 -9.368 1.00 92.75 191 LEU A O 1
ATOM 1441 N N . ARG A 1 192 ? 8.263 -0.006 -7.796 1.00 88.12 192 ARG A N 1
ATOM 1442 C CA . ARG A 1 192 ? 7.441 1.156 -7.444 1.00 88.12 192 ARG A CA 1
ATOM 1443 C C . ARG A 1 192 ? 8.227 2.252 -6.738 1.00 88.12 192 ARG A C 1
ATOM 1445 O O . ARG A 1 192 ? 8.023 3.426 -7.039 1.00 88.12 192 ARG A O 1
ATOM 1452 N N . GLN A 1 193 ? 9.183 1.903 -5.877 1.00 88.25 193 GLN A N 1
ATOM 1453 C CA . GLN A 1 193 ? 10.117 2.895 -5.336 1.00 88.25 193 GLN A CA 1
ATOM 1454 C C . GLN A 1 193 ? 10.891 3.606 -6.457 1.00 88.25 193 GLN A C 1
ATOM 1456 O O . GLN A 1 193 ? 11.024 4.829 -6.426 1.00 88.25 193 GLN A O 1
ATOM 1461 N N . ALA A 1 194 ? 11.334 2.873 -7.486 1.00 91.06 194 ALA A N 1
ATOM 1462 C CA . ALA A 1 194 ? 12.013 3.465 -8.638 1.00 91.06 194 ALA A CA 1
ATOM 1463 C C . ALA A 1 194 ? 11.102 4.428 -9.419 1.00 91.06 194 ALA A C 1
ATOM 1465 O O . ALA A 1 194 ? 11.569 5.478 -9.856 1.00 91.06 194 ALA A O 1
ATOM 1466 N N . MET A 1 195 ? 9.804 4.121 -9.538 1.00 87.31 195 MET A N 1
ATOM 1467 C CA . MET A 1 195 ? 8.808 4.997 -10.177 1.00 87.31 195 MET A CA 1
ATOM 1468 C C . MET A 1 195 ? 8.570 6.318 -9.426 1.00 87.31 195 MET A C 1
ATOM 1470 O O . MET A 1 195 ? 8.121 7.285 -10.036 1.00 87.31 195 MET A O 1
ATOM 1474 N N . ARG A 1 196 ? 8.859 6.378 -8.119 1.00 83.62 196 ARG A N 1
ATOM 1475 C CA . ARG A 1 196 ? 8.713 7.598 -7.299 1.00 83.62 196 ARG A CA 1
ATOM 1476 C C . ARG A 1 196 ? 9.914 8.536 -7.392 1.00 83.62 196 ARG A C 1
ATOM 1478 O O . ARG A 1 196 ? 9.825 9.686 -6.960 1.00 83.62 196 ARG A O 1
ATOM 1485 N N . LEU A 1 197 ? 11.046 8.058 -7.907 1.00 84.44 197 LEU A N 1
ATOM 1486 C CA . LEU A 1 197 ? 12.204 8.914 -8.127 1.00 84.44 197 LEU A CA 1
ATOM 1487 C C . LEU A 1 197 ? 11.914 9.918 -9.256 1.00 84.44 197 LEU A C 1
ATOM 1489 O O . LEU A 1 197 ? 11.129 9.614 -10.156 1.00 84.44 197 LEU A O 1
ATOM 1493 N N . PRO A 1 198 ? 12.552 11.105 -9.238 1.00 80.25 198 PRO A N 1
ATOM 1494 C CA . PRO A 1 198 ? 12.473 12.042 -10.351 1.00 80.25 198 PRO A CA 1
ATOM 1495 C C . PRO A 1 198 ? 12.780 11.345 -11.677 1.00 80.25 198 PRO A C 1
ATOM 1497 O O . PRO A 1 198 ? 13.696 10.519 -11.747 1.00 80.25 198 PRO A O 1
ATOM 1500 N N . ASP A 1 199 ? 12.004 11.686 -12.706 1.00 72.44 199 ASP A N 1
ATOM 1501 C CA . ASP A 1 199 ? 12.067 11.021 -14.004 1.00 72.44 199 ASP A CA 1
ATOM 1502 C C . ASP A 1 199 ? 13.497 11.045 -14.555 1.00 72.44 199 ASP A C 1
ATOM 1504 O O . ASP A 1 199 ? 14.201 12.056 -14.490 1.00 72.44 199 ASP A O 1
ATOM 1508 N N . THR A 1 200 ? 13.936 9.910 -15.093 1.00 74.38 200 THR A N 1
ATOM 1509 C CA . THR A 1 200 ? 15.237 9.832 -15.753 1.00 74.38 200 THR A CA 1
ATOM 1510 C C . THR A 1 200 ? 15.043 10.086 -17.244 1.00 74.38 200 THR A C 1
ATOM 1512 O O . THR A 1 200 ? 14.267 9.398 -17.920 1.00 74.38 200 THR A O 1
ATOM 1515 N N . ASP A 1 201 ? 15.813 11.023 -17.796 1.00 72.12 201 ASP A N 1
ATOM 1516 C CA . ASP A 1 201 ? 15.849 11.296 -19.240 1.00 72.12 201 ASP A CA 1
ATOM 1517 C C . ASP A 1 201 ? 16.523 10.168 -20.046 1.00 72.12 201 ASP A C 1
ATOM 1519 O O . ASP A 1 201 ? 16.835 10.339 -21.220 1.00 72.12 201 ASP A O 1
ATOM 1523 N N . GLN A 1 202 ? 16.753 8.993 -19.444 1.00 82.44 202 GLN A N 1
ATOM 1524 C CA . GLN A 1 202 ? 17.402 7.844 -20.073 1.00 82.44 202 GLN A CA 1
ATOM 1525 C C . GLN A 1 202 ? 16.351 6.833 -20.559 1.00 82.44 202 GLN A C 1
ATOM 1527 O O . GLN A 1 202 ? 15.815 6.072 -19.749 1.00 82.44 202 GLN A O 1
ATOM 1532 N N . PRO A 1 203 ? 16.043 6.772 -21.872 1.00 81.94 203 PRO A N 1
ATOM 1533 C CA . PRO A 1 203 ? 14.992 5.898 -22.395 1.00 81.94 203 PRO A CA 1
ATOM 1534 C C . PRO A 1 203 ? 15.232 4.414 -22.104 1.00 81.94 203 PRO A C 1
ATOM 1536 O O . PRO A 1 203 ? 14.281 3.690 -21.823 1.00 81.94 203 PRO A O 1
ATOM 1539 N N . ASP A 1 204 ? 16.489 3.971 -22.101 1.00 83.44 204 ASP A N 1
ATOM 1540 C CA . ASP A 1 204 ? 16.846 2.564 -21.889 1.00 83.44 204 ASP A CA 1
ATOM 1541 C C . ASP A 1 204 ? 16.473 2.067 -20.487 1.00 83.44 204 ASP A C 1
ATOM 1543 O O . ASP A 1 204 ? 15.933 0.970 -20.330 1.00 83.44 204 ASP A O 1
ATOM 1547 N N . LEU A 1 205 ? 16.692 2.897 -19.461 1.00 85.25 205 LEU A N 1
ATOM 1548 C CA . LEU A 1 205 ? 16.330 2.574 -18.077 1.00 85.25 205 LEU A CA 1
ATOM 1549 C C . LEU A 1 205 ? 14.819 2.435 -17.900 1.00 85.25 205 LEU A C 1
ATOM 1551 O O . LEU A 1 205 ? 14.327 1.629 -17.114 1.00 85.25 205 LEU A O 1
ATOM 1555 N N . GLN A 1 206 ? 14.086 3.204 -18.683 1.00 86.75 206 GLN A N 1
ATOM 1556 C CA . GLN A 1 206 ? 12.643 3.335 -18.596 1.00 86.75 206 GLN A CA 1
ATOM 1557 C C . GLN A 1 206 ? 11.973 2.162 -19.312 1.00 86.75 206 GLN A C 1
ATOM 1559 O O . GLN A 1 206 ? 11.038 1.561 -18.790 1.00 86.75 206 GLN A O 1
ATOM 1564 N N . VAL A 1 207 ? 12.542 1.734 -20.442 1.00 88.06 207 VAL A N 1
ATOM 1565 C CA . VAL A 1 207 ? 12.203 0.455 -21.078 1.00 88.06 207 VAL A CA 1
ATOM 1566 C C . VAL A 1 207 ? 12.514 -0.721 -20.145 1.00 88.06 207 VAL A C 1
ATOM 1568 O O . VAL A 1 207 ? 11.705 -1.645 -20.046 1.00 88.06 207 VAL A O 1
ATOM 1571 N N . LYS A 1 208 ? 13.646 -0.692 -19.424 1.00 91.69 208 LYS A N 1
ATOM 1572 C CA . LYS A 1 208 ? 14.004 -1.739 -18.451 1.00 91.69 208 LYS A CA 1
ATOM 1573 C C . LYS A 1 208 ? 12.980 -1.830 -17.311 1.00 91.69 208 LYS A C 1
ATOM 1575 O O . LYS A 1 208 ? 12.535 -2.935 -17.008 1.00 91.69 208 LYS A O 1
ATOM 1580 N N . LEU A 1 209 ? 12.560 -0.698 -16.741 1.00 93.31 209 LEU A N 1
ATOM 1581 C CA . LEU A 1 209 ? 11.497 -0.626 -15.731 1.00 93.31 209 LEU A CA 1
ATOM 1582 C C . LEU A 1 209 ? 10.179 -1.221 -16.244 1.00 93.31 209 LEU A C 1
ATOM 1584 O O . LEU A 1 209 ? 9.629 -2.120 -15.613 1.00 93.31 209 LEU A O 1
ATOM 1588 N N . VAL A 1 210 ? 9.706 -0.776 -17.412 1.00 92.94 210 VAL A N 1
ATOM 1589 C CA . VAL A 1 210 ? 8.459 -1.269 -18.026 1.00 92.94 210 VAL A CA 1
ATOM 1590 C C . VAL A 1 210 ? 8.505 -2.780 -18.240 1.00 92.94 210 VAL A C 1
ATOM 1592 O O . VAL A 1 210 ? 7.545 -3.480 -17.923 1.00 92.94 210 VAL A O 1
ATOM 1595 N N . LYS A 1 211 ? 9.629 -3.304 -18.739 1.00 93.94 211 LYS A N 1
ATOM 1596 C CA . LYS A 1 211 ? 9.809 -4.746 -18.918 1.00 93.94 211 LYS A CA 1
ATOM 1597 C C . LYS A 1 211 ? 9.711 -5.492 -17.585 1.00 93.94 211 LYS A C 1
ATOM 1599 O O . LYS A 1 211 ? 8.966 -6.462 -17.499 1.00 93.94 211 LYS A O 1
ATOM 1604 N N . LEU A 1 212 ? 10.426 -5.035 -16.557 1.00 95.06 212 LEU A N 1
ATOM 1605 C CA . LEU A 1 212 ? 10.411 -5.688 -15.247 1.00 95.06 212 LEU A CA 1
ATOM 1606 C C . LEU A 1 212 ? 9.023 -5.648 -14.601 1.00 95.06 212 LEU A C 1
ATOM 1608 O O . LEU A 1 212 ? 8.605 -6.656 -14.041 1.00 95.06 212 LEU A O 1
ATOM 1612 N N . LEU A 1 213 ? 8.283 -4.542 -14.743 1.00 93.06 213 LEU A N 1
ATOM 1613 C CA . LEU A 1 213 ? 6.884 -4.439 -14.316 1.00 93.06 213 LEU A CA 1
ATOM 1614 C C . LEU A 1 213 ? 6.011 -5.502 -14.997 1.00 93.06 213 LEU A C 1
ATOM 1616 O O . LEU A 1 213 ? 5.237 -6.184 -14.332 1.00 93.06 213 LEU A O 1
ATOM 1620 N N . VAL A 1 214 ? 6.167 -5.721 -16.304 1.00 92.69 214 VAL A N 1
ATOM 1621 C CA . VAL A 1 214 ? 5.467 -6.812 -17.003 1.00 92.69 214 VAL A CA 1
ATOM 1622 C C . VAL A 1 214 ? 5.895 -8.184 -16.472 1.00 92.69 214 VAL A C 1
ATOM 1624 O O . VAL A 1 214 ? 5.033 -9.031 -16.236 1.00 92.69 214 VAL A O 1
ATOM 1627 N N . ASP A 1 215 ? 7.190 -8.399 -16.232 1.00 91.81 215 ASP A N 1
ATOM 1628 C CA . ASP A 1 215 ? 7.725 -9.683 -15.759 1.00 91.81 215 ASP A CA 1
ATOM 1629 C C . ASP A 1 215 ? 7.220 -10.050 -14.344 1.00 91.81 215 ASP A C 1
ATOM 1631 O O . ASP A 1 215 ? 6.968 -11.227 -14.053 1.00 91.81 215 ASP A O 1
ATOM 1635 N N . VAL A 1 216 ? 6.990 -9.057 -13.472 1.00 90.56 216 VAL A N 1
ATOM 1636 C CA . VAL A 1 216 ? 6.339 -9.261 -12.160 1.00 90.56 216 VAL A CA 1
ATOM 1637 C C . VAL A 1 216 ? 4.807 -9.356 -12.247 1.00 90.56 216 VAL A C 1
ATOM 1639 O O . VAL A 1 216 ? 4.147 -9.569 -11.235 1.00 90.56 216 VAL A O 1
ATOM 1642 N N . GLY A 1 217 ? 4.223 -9.272 -13.447 1.00 87.81 217 GLY A N 1
ATOM 1643 C CA . GLY A 1 217 ? 2.776 -9.369 -13.674 1.00 87.81 217 GLY A CA 1
ATOM 1644 C C . GLY A 1 217 ? 2.017 -8.052 -13.488 1.00 87.81 217 GLY A C 1
ATOM 1645 O O . GLY A 1 217 ? 0.793 -8.058 -13.405 1.00 87.81 217 GLY A O 1
ATOM 1646 N N . ARG A 1 218 ? 2.727 -6.923 -13.445 1.00 87.81 218 ARG A N 1
ATOM 1647 C CA . ARG A 1 218 ? 2.198 -5.564 -13.259 1.00 87.81 218 ARG A CA 1
ATOM 1648 C C . ARG A 1 218 ? 2.139 -4.797 -14.581 1.00 87.81 218 ARG A C 1
ATOM 1650 O O . ARG A 1 218 ? 2.659 -3.692 -14.726 1.00 87.81 218 ARG A O 1
ATOM 1657 N N . SER A 1 219 ? 1.522 -5.418 -15.588 1.00 87.62 219 SER A N 1
ATOM 1658 C CA . SER A 1 219 ? 1.353 -4.823 -16.925 1.00 87.62 219 SER A CA 1
ATOM 1659 C C . SER A 1 219 ? 0.519 -3.539 -16.910 1.00 87.62 219 SER A C 1
ATOM 1661 O O . SER A 1 219 ? 0.644 -2.703 -17.799 1.00 87.62 219 SER A O 1
ATOM 1663 N N . ASP A 1 220 ? -0.327 -3.397 -15.899 1.00 82.94 220 ASP A N 1
ATOM 1664 C CA . ASP A 1 220 ? -1.140 -2.226 -15.618 1.00 82.94 220 ASP A CA 1
ATOM 1665 C C . ASP A 1 220 ? -0.282 -1.027 -15.175 1.00 82.94 220 ASP A C 1
ATOM 1667 O O . ASP A 1 220 ? -0.375 0.032 -15.793 1.00 82.94 220 ASP A O 1
ATOM 1671 N N . ASP A 1 221 ? 0.622 -1.216 -14.204 1.00 84.94 221 ASP A N 1
ATOM 1672 C CA . ASP A 1 221 ? 1.570 -0.171 -13.778 1.00 84.94 221 ASP A CA 1
ATOM 1673 C C . ASP A 1 221 ? 2.549 0.175 -14.915 1.00 84.94 221 ASP A C 1
ATOM 1675 O O . ASP A 1 221 ? 2.880 1.340 -15.129 1.00 84.94 221 ASP A O 1
ATOM 1679 N N . ALA A 1 222 ? 2.977 -0.819 -15.703 1.00 87.94 222 ALA A N 1
ATOM 1680 C CA . ALA A 1 222 ? 3.790 -0.594 -16.900 1.00 87.94 222 ALA A CA 1
ATOM 1681 C C . ALA A 1 222 ? 3.082 0.302 -17.931 1.00 87.94 222 ALA A C 1
ATOM 1683 O O . ALA A 1 222 ? 3.692 1.230 -18.468 1.00 87.94 222 ALA A O 1
ATOM 1684 N N . ALA A 1 223 ? 1.804 0.031 -18.215 1.00 85.06 223 ALA A N 1
ATOM 1685 C CA . ALA A 1 223 ? 1.015 0.821 -19.155 1.00 85.06 223 ALA A CA 1
ATOM 1686 C C . ALA A 1 223 ? 0.807 2.255 -18.654 1.00 85.06 223 ALA A C 1
ATOM 1688 O O . ALA A 1 223 ? 0.953 3.202 -19.429 1.00 85.06 223 ALA A O 1
ATOM 1689 N N . GLU A 1 224 ? 0.522 2.419 -17.362 1.00 85.56 224 GLU A N 1
ATOM 1690 C CA . GLU A 1 224 ? 0.387 3.731 -16.736 1.00 85.56 224 GLU A CA 1
ATOM 1691 C C . GLU A 1 224 ? 1.683 4.537 -16.829 1.00 85.56 224 GLU A C 1
ATOM 1693 O O . GLU A 1 224 ? 1.669 5.682 -17.284 1.00 85.56 224 GLU A O 1
ATOM 1698 N N . HIS A 1 225 ? 2.811 3.926 -16.470 1.00 87.19 225 HIS A N 1
ATOM 1699 C CA . HIS A 1 225 ? 4.118 4.571 -16.538 1.00 87.19 225 HIS A CA 1
ATOM 1700 C C . HIS A 1 225 ? 4.441 5.054 -17.958 1.00 87.19 225 HIS A C 1
ATOM 1702 O O . HIS A 1 225 ? 4.865 6.192 -18.172 1.00 87.19 225 HIS A O 1
ATOM 1708 N N . MET A 1 226 ? 4.168 4.213 -18.962 1.00 87.38 226 MET A N 1
ATOM 1709 C CA . MET A 1 226 ? 4.326 4.583 -20.369 1.00 87.38 226 MET A CA 1
ATOM 1710 C C . MET A 1 226 ? 3.398 5.726 -20.786 1.00 87.38 226 MET A C 1
ATOM 1712 O O . MET A 1 226 ? 3.836 6.617 -21.519 1.00 87.38 226 MET A O 1
ATOM 1716 N N . LEU A 1 227 ? 2.139 5.720 -20.340 1.00 85.50 227 LEU A N 1
ATOM 1717 C CA . LEU A 1 227 ? 1.179 6.781 -20.638 1.00 85.50 227 LEU A CA 1
ATOM 1718 C C . LEU A 1 227 ? 1.647 8.115 -20.053 1.00 85.50 227 LEU A C 1
ATOM 1720 O O . LEU A 1 227 ? 1.754 9.091 -20.794 1.00 85.50 227 LEU A O 1
ATOM 1724 N N . GLN A 1 228 ? 1.977 8.147 -18.759 1.00 82.81 228 GLN A N 1
ATOM 1725 C CA . GLN A 1 228 ? 2.436 9.361 -18.081 1.00 82.81 228 GLN A CA 1
ATOM 1726 C C . GLN A 1 228 ? 3.691 9.929 -18.752 1.00 82.81 228 GLN A C 1
ATOM 1728 O O . GLN A 1 228 ? 3.748 11.120 -19.060 1.00 82.81 228 GLN A O 1
ATOM 1733 N N . ARG A 1 229 ? 4.670 9.071 -19.062 1.00 82.62 229 ARG A N 1
ATOM 1734 C CA . ARG A 1 229 ? 5.884 9.472 -19.782 1.00 82.62 229 ARG A CA 1
ATOM 1735 C C . ARG A 1 229 ? 5.565 10.033 -21.164 1.00 82.62 229 ARG A C 1
ATOM 1737 O O . ARG A 1 229 ? 6.114 11.062 -21.550 1.00 82.62 229 ARG A O 1
ATOM 1744 N N . THR A 1 230 ? 4.683 9.367 -21.909 1.00 83.25 230 THR A N 1
ATOM 1745 C CA . THR A 1 230 ? 4.288 9.812 -23.250 1.00 83.25 230 THR A CA 1
ATOM 1746 C C . THR A 1 230 ? 3.679 11.202 -23.171 1.00 83.25 230 THR A C 1
ATOM 1748 O O . THR A 1 230 ? 4.178 12.097 -23.845 1.00 83.25 230 THR A O 1
ATOM 1751 N N . LEU A 1 231 ? 2.698 11.408 -22.286 1.00 81.88 231 LEU A N 1
ATOM 1752 C CA . LEU A 1 231 ? 2.042 12.701 -22.083 1.00 81.88 231 LEU A CA 1
ATOM 1753 C C . LEU A 1 231 ? 3.039 13.814 -21.724 1.00 81.88 231 LEU A C 1
ATOM 1755 O O . LEU A 1 231 ? 2.943 14.899 -22.285 1.00 81.88 231 LEU A O 1
ATOM 1759 N N . ARG A 1 232 ? 4.037 13.537 -20.872 1.00 77.81 232 ARG A N 1
ATOM 1760 C CA . ARG A 1 232 ? 5.097 14.505 -20.518 1.00 77.81 232 ARG A CA 1
ATOM 1761 C C . ARG A 1 232 ? 6.065 14.803 -21.665 1.00 77.81 232 ARG A C 1
ATOM 1763 O O . ARG A 1 232 ? 6.589 15.906 -21.752 1.00 77.81 232 ARG A O 1
ATOM 1770 N N . SER A 1 233 ? 6.340 13.814 -22.515 1.00 76.50 233 SER A N 1
ATOM 1771 C CA . SER A 1 233 ? 7.318 13.922 -23.610 1.00 76.50 233 SER A CA 1
ATOM 1772 C C . SER A 1 233 ? 6.747 14.498 -24.910 1.00 76.50 233 SER A C 1
ATOM 1774 O O . SER A 1 233 ? 7.504 14.765 -25.848 1.00 76.50 233 SER A O 1
ATOM 1776 N N . LEU A 1 234 ? 5.421 14.649 -25.001 1.00 75.31 234 LEU A N 1
ATOM 1777 C CA . LEU A 1 234 ? 4.777 15.219 -26.175 1.00 75.31 234 LEU A CA 1
ATOM 1778 C C . LEU A 1 234 ? 5.097 16.718 -26.262 1.00 75.31 234 LEU A C 1
ATOM 1780 O O . LEU A 1 234 ? 4.947 17.439 -25.276 1.00 75.31 234 LEU A O 1
ATOM 1784 N N . PRO A 1 235 ? 5.526 17.221 -27.433 1.00 72.62 235 PRO A N 1
ATOM 1785 C CA . PRO A 1 235 ? 5.705 18.652 -27.608 1.00 72.62 235 PRO A CA 1
ATOM 1786 C C . PRO A 1 235 ? 4.348 19.367 -27.458 1.00 72.62 235 PRO A C 1
ATOM 1788 O O . PRO A 1 235 ? 3.341 18.826 -27.923 1.00 72.62 235 PRO A O 1
ATOM 1791 N N . PRO A 1 236 ? 4.301 20.601 -26.913 1.00 58.94 236 PRO A N 1
ATOM 1792 C CA . PRO A 1 236 ? 3.049 21.345 -26.704 1.00 58.94 236 PRO A CA 1
ATOM 1793 C C . PRO A 1 236 ? 2.202 21.545 -27.971 1.00 58.94 236 PRO A C 1
ATOM 1795 O O . PRO A 1 236 ? 0.999 21.761 -27.892 1.00 58.94 236 PRO A O 1
ATOM 1798 N N . LEU A 1 237 ? 2.829 21.469 -29.152 1.00 60.81 237 LEU A N 1
ATOM 1799 C CA . LEU A 1 237 ? 2.155 21.527 -30.453 1.00 60.81 237 LEU A CA 1
ATOM 1800 C C . LEU A 1 237 ? 1.397 20.240 -30.828 1.00 60.81 237 LEU A C 1
ATOM 1802 O O . LEU A 1 237 ? 0.524 20.296 -31.687 1.00 60.81 237 LEU A O 1
ATOM 1806 N N . ALA A 1 238 ? 1.741 19.091 -30.242 1.00 66.62 238 ALA A N 1
ATOM 1807 C CA . ALA A 1 238 ? 1.102 17.804 -30.529 1.00 66.62 238 ALA A CA 1
ATOM 1808 C C . ALA A 1 238 ? -0.098 17.525 -29.612 1.00 66.62 238 ALA A C 1
ATOM 1810 O O . ALA A 1 238 ? -1.036 16.841 -30.017 1.00 66.62 238 ALA A O 1
ATOM 1811 N N . LEU A 1 239 ? -0.063 18.045 -28.386 1.00 75.25 239 LEU A N 1
ATOM 1812 C CA . LEU A 1 239 ? -1.152 17.974 -27.424 1.00 75.25 239 LEU A CA 1
ATOM 1813 C C . LEU A 1 239 ? -1.007 19.164 -26.472 1.00 75.25 239 LEU A C 1
ATOM 1815 O O . LEU A 1 239 ? 0.047 19.323 -25.854 1.00 75.25 239 LEU A O 1
ATOM 1819 N N . ASP A 1 240 ? -2.032 20.008 -26.360 1.00 83.12 240 ASP A N 1
ATOM 1820 C CA . ASP A 1 240 ? -1.962 21.122 -25.421 1.00 83.12 240 ASP A CA 1
ATOM 1821 C C . ASP A 1 240 ? -1.972 20.598 -23.965 1.00 83.12 240 ASP A C 1
ATOM 1823 O O . ASP A 1 240 ? -2.563 19.544 -23.693 1.00 83.12 240 ASP A O 1
ATOM 1827 N N . PRO A 1 241 ? -1.343 21.313 -23.011 1.00 79.56 241 PRO A N 1
ATOM 1828 C CA . PRO A 1 241 ? -1.214 20.843 -21.630 1.00 79.56 241 PRO A CA 1
ATOM 1829 C C . PRO A 1 241 ? -2.550 20.514 -20.956 1.00 79.56 241 PRO A C 1
ATOM 1831 O O . PRO A 1 241 ? -2.643 19.541 -20.215 1.00 79.56 241 PRO A O 1
ATOM 1834 N N . LYS A 1 242 ? -3.612 21.271 -21.259 1.00 84.25 242 LYS A N 1
ATOM 1835 C CA . LYS A 1 242 ? -4.935 21.043 -20.667 1.00 84.25 242 LYS A CA 1
ATOM 1836 C C . LYS A 1 242 ? -5.529 19.724 -21.156 1.00 84.25 242 LYS A C 1
ATOM 1838 O O . LYS A 1 242 ? -6.113 18.984 -20.367 1.00 84.25 242 LYS A O 1
ATOM 1843 N N . THR A 1 243 ? -5.373 19.409 -22.439 1.00 82.69 243 THR A N 1
ATOM 1844 C CA . THR A 1 243 ? -5.795 18.115 -22.988 1.00 82.69 243 THR A CA 1
ATOM 1845 C C . THR A 1 243 ? -4.967 16.963 -22.412 1.00 82.69 243 THR A C 1
ATOM 1847 O O . THR A 1 243 ? -5.536 15.927 -22.066 1.00 82.69 243 THR A O 1
ATOM 1850 N N . ALA A 1 244 ? -3.651 17.138 -22.240 1.00 78.94 244 ALA A N 1
ATOM 1851 C CA . ALA A 1 244 ? -2.798 16.143 -21.582 1.00 78.94 244 ALA A CA 1
ATOM 1852 C C . ALA A 1 244 ? -3.262 15.848 -20.144 1.00 78.94 244 ALA A C 1
ATOM 1854 O O . ALA A 1 244 ? -3.418 14.682 -19.771 1.00 78.94 244 ALA A O 1
ATOM 1855 N N . ASP A 1 245 ? -3.560 16.898 -19.375 1.00 80.75 245 ASP A N 1
ATOM 1856 C CA . ASP A 1 245 ? -4.062 16.793 -18.004 1.00 80.75 245 ASP A CA 1
ATOM 1857 C C . ASP A 1 245 ? -5.422 16.092 -17.944 1.00 80.75 245 ASP A C 1
ATOM 1859 O O . ASP A 1 245 ? -5.638 15.237 -17.088 1.00 80.75 245 ASP A O 1
ATOM 1863 N N . LEU A 1 246 ? -6.333 16.393 -18.874 1.00 84.50 246 LEU A N 1
ATOM 1864 C CA . LEU A 1 246 ? -7.633 15.721 -18.949 1.00 84.50 246 LEU A CA 1
ATOM 1865 C C . LEU A 1 246 ? -7.491 14.219 -19.229 1.00 84.50 246 LEU A C 1
ATOM 1867 O O . LEU A 1 246 ? -8.198 13.419 -18.616 1.00 84.50 246 LEU A O 1
ATOM 1871 N N . ILE A 1 247 ? -6.573 13.816 -20.115 1.00 83.50 247 ILE A N 1
ATOM 1872 C CA . ILE A 1 247 ? -6.292 12.394 -20.372 1.00 83.50 247 ILE A CA 1
ATOM 1873 C C . ILE A 1 247 ? -5.721 11.731 -19.115 1.00 83.50 247 ILE A C 1
ATOM 1875 O O . ILE A 1 247 ? -6.171 10.644 -18.743 1.00 83.50 247 ILE A O 1
ATOM 1879 N N . ALA A 1 248 ? -4.770 12.383 -18.441 1.00 78.06 248 ALA A N 1
ATOM 1880 C CA . ALA A 1 248 ? -4.196 11.880 -17.197 1.00 78.06 248 ALA A CA 1
ATOM 1881 C C . ALA A 1 248 ? -5.270 11.712 -16.106 1.00 78.06 248 ALA A C 1
ATOM 1883 O O . ALA A 1 248 ? -5.335 10.663 -15.465 1.00 78.06 248 ALA A O 1
ATOM 1884 N N . GLN A 1 249 ? -6.167 12.690 -15.951 1.00 77.88 249 GLN A N 1
ATOM 1885 C CA . GLN A 1 249 ? -7.282 12.640 -15.001 1.00 77.88 249 GLN A CA 1
ATOM 1886 C C . GLN A 1 249 ? -8.292 11.540 -15.341 1.00 77.88 249 GLN A C 1
ATOM 1888 O O . GLN A 1 249 ? -8.703 10.793 -14.456 1.00 77.88 249 GLN A O 1
ATOM 1893 N N . ALA A 1 250 ? -8.679 11.394 -16.611 1.00 79.31 250 ALA A N 1
ATOM 1894 C CA . ALA A 1 250 ? -9.613 10.352 -17.039 1.00 79.31 250 ALA A CA 1
ATOM 1895 C C . ALA A 1 250 ? -9.036 8.941 -16.827 1.00 79.31 250 ALA A C 1
ATOM 1897 O O . ALA A 1 250 ? -9.743 8.029 -16.383 1.00 79.31 250 ALA A O 1
ATOM 1898 N N . HIS A 1 251 ? -7.740 8.762 -17.100 1.00 79.31 251 HIS A N 1
ATOM 1899 C CA . HIS A 1 251 ? -7.033 7.519 -16.806 1.00 79.31 251 HIS A CA 1
ATOM 1900 C C . HIS A 1 251 ? -6.985 7.246 -15.297 1.00 79.31 251 HIS A C 1
ATOM 1902 O O . HIS A 1 251 ? -7.373 6.159 -14.869 1.00 79.31 251 HIS A O 1
ATOM 1908 N N . ALA A 1 252 ? -6.591 8.238 -14.491 1.00 74.12 252 ALA A N 1
ATOM 1909 C CA . ALA A 1 252 ? -6.553 8.129 -13.033 1.00 74.12 252 ALA A CA 1
ATOM 1910 C C . ALA A 1 252 ? -7.933 7.788 -12.442 1.00 74.12 252 ALA A C 1
ATOM 1912 O O . ALA A 1 252 ? -8.040 6.910 -11.590 1.00 74.12 252 ALA A O 1
ATOM 1913 N N . ALA A 1 253 ? -9.009 8.399 -12.946 1.00 73.25 253 ALA A N 1
ATOM 1914 C CA . ALA A 1 253 ? -10.375 8.084 -12.533 1.00 73.25 253 ALA A CA 1
ATOM 1915 C C . ALA A 1 253 ? -10.771 6.639 -12.886 1.00 73.25 253 ALA A C 1
ATOM 1917 O O . ALA A 1 253 ? -11.376 5.941 -12.074 1.00 73.25 253 ALA A O 1
ATOM 1918 N N . THR A 1 254 ? -10.392 6.159 -14.074 1.00 74.94 254 THR A N 1
ATOM 1919 C CA . THR A 1 254 ? -10.641 4.767 -14.488 1.00 74.94 254 THR A CA 1
ATOM 1920 C C . THR A 1 254 ? -9.870 3.779 -13.607 1.00 74.94 254 THR A C 1
ATOM 1922 O O . THR A 1 254 ? -10.426 2.759 -13.196 1.00 74.94 254 THR A O 1
ATOM 1925 N N . ARG A 1 255 ? -8.612 4.094 -13.273 1.00 74.44 255 ARG A N 1
ATOM 1926 C CA . ARG A 1 255 ? -7.782 3.316 -12.341 1.00 74.44 255 ARG A CA 1
ATOM 1927 C C . ARG A 1 255 ? -8.389 3.264 -10.950 1.00 74.44 255 ARG A C 1
ATOM 1929 O O . ARG A 1 255 ? -8.561 2.167 -10.431 1.00 74.44 255 ARG A O 1
ATOM 1936 N N . ALA A 1 256 ? -8.805 4.404 -10.406 1.00 68.94 256 ALA A N 1
ATOM 1937 C CA . ALA A 1 256 ? -9.430 4.475 -9.089 1.00 68.94 256 ALA A CA 1
ATOM 1938 C C . ALA A 1 256 ? -10.665 3.563 -8.988 1.00 68.94 256 ALA A C 1
ATOM 1940 O O . ALA A 1 256 ? -10.863 2.895 -7.980 1.00 68.94 256 ALA A O 1
ATOM 1941 N N . VAL A 1 257 ? -11.472 3.454 -10.052 1.00 70.69 257 VAL A N 1
ATOM 1942 C CA . VAL A 1 257 ? -12.626 2.533 -10.092 1.00 70.69 257 VAL A CA 1
ATOM 1943 C C . VAL A 1 257 ? -12.203 1.058 -10.076 1.00 70.69 257 VAL A C 1
ATOM 1945 O O . VAL A 1 257 ? -12.894 0.227 -9.484 1.00 70.69 257 VAL A O 1
ATOM 1948 N N . ILE A 1 258 ? -11.092 0.712 -10.730 1.00 67.50 258 ILE A N 1
ATOM 1949 C CA . ILE A 1 258 ? -10.550 -0.655 -10.743 1.00 67.50 258 ILE A CA 1
ATOM 1950 C C . ILE A 1 258 ? -9.943 -0.994 -9.377 1.00 67.50 258 ILE A C 1
ATOM 1952 O O . ILE A 1 258 ? -10.233 -2.057 -8.834 1.00 67.50 258 ILE A O 1
ATOM 1956 N N . GLU A 1 259 ? -9.162 -0.080 -8.805 1.00 65.25 259 GLU A N 1
ATOM 1957 C CA . GLU A 1 259 ? -8.507 -0.238 -7.503 1.00 65.25 259 GLU A CA 1
ATOM 1958 C C . GLU A 1 259 ? -9.524 -0.316 -6.360 1.00 65.25 259 GLU A C 1
ATOM 1960 O O . GLU A 1 259 ? -9.369 -1.151 -5.470 1.00 65.25 259 GLU A O 1
ATOM 1965 N N . LYS A 1 260 ? -10.634 0.432 -6.442 1.00 62.72 260 LYS A N 1
ATOM 1966 C CA . LYS A 1 260 ? -11.733 0.388 -5.464 1.00 62.72 260 LYS A CA 1
ATOM 1967 C C . LYS A 1 260 ? -12.364 -1.001 -5.297 1.00 62.72 260 LYS A C 1
ATOM 1969 O O . LYS A 1 260 ? -12.926 -1.307 -4.252 1.00 62.72 260 LYS A O 1
ATOM 1974 N N . LYS A 1 261 ? -12.250 -1.890 -6.294 1.00 57.94 261 LYS A N 1
ATOM 1975 C CA . LYS A 1 261 ? -12.709 -3.290 -6.176 1.00 57.94 261 LYS A CA 1
ATOM 1976 C C . LYS A 1 261 ? -11.783 -4.178 -5.333 1.00 57.94 261 LYS A C 1
ATOM 1978 O O . LYS A 1 261 ? -12.132 -5.331 -5.097 1.00 57.94 261 LYS A O 1
ATOM 1983 N N . SER A 1 262 ? -10.626 -3.667 -4.916 1.00 58.34 262 SER A N 1
ATOM 1984 C CA . SER A 1 262 ? -9.591 -4.395 -4.169 1.00 58.34 262 SER A CA 1
ATOM 1985 C C . SER A 1 262 ? -9.268 -3.792 -2.797 1.00 58.34 262 SER A C 1
ATOM 1987 O O . SER A 1 262 ? -8.299 -4.212 -2.177 1.00 58.34 262 SER A O 1
ATOM 1989 N N . GLU A 1 263 ? -10.039 -2.807 -2.326 1.00 65.12 263 GLU A N 1
ATOM 1990 C CA . GLU A 1 263 ? -9.747 -2.108 -1.067 1.00 65.12 263 GLU A CA 1
ATOM 1991 C C . GLU A 1 263 ? -10.143 -2.928 0.177 1.00 65.12 263 GLU A C 1
ATOM 1993 O O . GLU A 1 263 ? -11.199 -3.565 0.215 1.00 65.12 263 GLU A O 1
ATOM 1998 N N . HIS A 1 264 ? -9.257 -2.902 1.179 1.00 76.50 264 HIS A N 1
ATOM 1999 C CA . HIS A 1 264 ? -9.353 -3.605 2.468 1.00 76.50 264 HIS A CA 1
ATOM 2000 C C . HIS A 1 264 ? -10.127 -2.790 3.527 1.00 76.50 264 HIS A C 1
ATOM 2002 O O . HIS A 1 264 ? -10.851 -1.848 3.187 1.00 76.50 264 HIS A O 1
ATOM 2008 N N . GLY A 1 265 ? -9.995 -3.124 4.816 1.00 84.00 265 GLY A N 1
ATOM 2009 C CA . GLY A 1 265 ? -10.784 -2.549 5.909 1.00 84.00 265 GLY A CA 1
ATOM 2010 C C . GLY A 1 265 ? -10.714 -1.031 6.058 1.00 84.00 265 GLY A C 1
ATOM 2011 O O . GLY A 1 265 ? -11.662 -0.425 6.556 1.00 84.00 265 GLY A O 1
ATOM 2012 N N . HIS A 1 266 ? -9.663 -0.372 5.564 1.00 90.50 266 HIS A N 1
ATOM 2013 C CA . HIS A 1 266 ? -9.597 1.091 5.577 1.00 90.50 266 HIS A CA 1
ATOM 2014 C C . HIS A 1 266 ? -10.742 1.738 4.774 1.00 90.50 266 HIS A C 1
ATOM 2016 O O . HIS A 1 266 ? -11.244 2.777 5.194 1.00 90.50 266 HIS A O 1
ATOM 2022 N N . ASP A 1 267 ? -11.218 1.138 3.670 1.00 90.62 267 ASP A N 1
ATOM 2023 C CA . ASP A 1 267 ? -12.385 1.666 2.934 1.00 90.62 267 ASP A CA 1
ATOM 2024 C C . ASP A 1 267 ? -13.645 1.658 3.805 1.00 90.62 267 ASP A C 1
ATOM 2026 O O . ASP A 1 267 ? -14.425 2.612 3.769 1.00 90.62 267 ASP A O 1
ATOM 2030 N N . LEU A 1 268 ? -13.827 0.614 4.622 1.00 92.88 268 LEU A N 1
ATOM 2031 C CA . LEU A 1 268 ? -14.956 0.513 5.544 1.00 92.88 268 LEU A CA 1
ATOM 2032 C C . LEU A 1 268 ? -14.926 1.660 6.565 1.00 92.88 268 LEU A C 1
ATOM 2034 O O . LEU A 1 268 ? -15.921 2.373 6.716 1.00 92.88 268 LEU A O 1
ATOM 2038 N N . LEU A 1 269 ? -13.772 1.895 7.198 1.00 95.69 269 LEU A N 1
ATOM 2039 C CA . LEU A 1 269 ? -13.592 3.000 8.142 1.00 95.69 269 LEU A CA 1
ATOM 2040 C C . LEU A 1 269 ? -13.827 4.366 7.480 1.00 95.69 269 LEU A C 1
ATOM 2042 O O . LEU A 1 269 ? -14.610 5.175 7.980 1.00 95.69 269 LEU A O 1
ATOM 2046 N N . LEU A 1 270 ? -13.174 4.629 6.346 1.00 95.12 270 LEU A N 1
ATOM 2047 C CA . LEU A 1 270 ? -13.251 5.927 5.671 1.00 95.12 270 LEU A CA 1
ATOM 2048 C C . LEU A 1 270 ? -14.649 6.203 5.100 1.00 95.12 270 LEU A C 1
ATOM 2050 O O . LEU A 1 270 ? -15.124 7.340 5.169 1.00 95.12 270 LEU A O 1
ATOM 2054 N N . SER A 1 271 ? -15.338 5.178 4.589 1.00 92.75 271 SER A N 1
ATOM 2055 C CA . SER A 1 271 ? -16.732 5.279 4.142 1.00 92.75 271 SER A CA 1
ATOM 2056 C C . SER A 1 271 ? -17.649 5.699 5.289 1.00 92.75 271 SER A C 1
ATOM 2058 O O . SER A 1 271 ? -18.443 6.631 5.140 1.00 92.75 271 SER A O 1
ATOM 2060 N N . TRP A 1 272 ? -17.510 5.056 6.451 1.00 95.12 272 TRP A N 1
ATOM 2061 C CA . TRP A 1 272 ? -18.315 5.392 7.618 1.00 95.12 272 TRP A CA 1
ATOM 2062 C C . TRP A 1 272 ? -18.002 6.796 8.143 1.00 95.12 272 TRP A C 1
ATOM 2064 O O . TRP A 1 272 ? -18.923 7.583 8.373 1.00 95.12 272 TRP A O 1
ATOM 2074 N N . LEU A 1 273 ? -16.721 7.163 8.267 1.00 96.31 273 LEU A N 1
ATOM 2075 C CA . LEU A 1 273 ? -16.325 8.499 8.725 1.00 96.31 273 LEU A CA 1
ATOM 2076 C C . LEU A 1 273 ? -16.827 9.591 7.777 1.00 96.31 273 LEU A C 1
ATOM 2078 O O . LEU A 1 273 ? -17.328 10.614 8.233 1.00 96.31 273 LEU A O 1
ATOM 2082 N N . THR A 1 274 ? -16.784 9.366 6.463 1.00 95.25 274 THR A N 1
ATOM 2083 C CA . THR A 1 274 ? -17.320 10.320 5.477 1.00 95.25 274 THR A CA 1
ATOM 2084 C C . THR A 1 274 ? -18.802 10.629 5.721 1.00 95.25 274 THR A C 1
ATOM 2086 O O . THR A 1 274 ? -19.221 11.780 5.590 1.00 95.25 274 THR A O 1
ATOM 2089 N N . ALA A 1 275 ? -19.596 9.621 6.095 1.00 94.00 275 ALA A N 1
ATOM 2090 C CA . ALA A 1 275 ? -21.028 9.778 6.340 1.00 94.00 275 ALA A CA 1
ATOM 2091 C C . ALA A 1 275 ? -21.350 10.394 7.716 1.00 94.00 275 ALA A C 1
ATOM 2093 O O . ALA A 1 275 ? -22.334 11.127 7.845 1.00 94.00 275 ALA A O 1
ATOM 2094 N N . ASN A 1 276 ? -20.526 10.120 8.732 1.00 94.88 276 ASN A N 1
ATOM 2095 C CA . ASN A 1 276 ? -20.877 10.385 10.129 1.00 94.88 276 ASN A CA 1
ATOM 2096 C C . ASN A 1 276 ? -20.079 11.521 10.778 1.00 94.88 276 ASN A C 1
ATOM 2098 O O . ASN A 1 276 ? -20.604 12.179 11.671 1.00 94.88 276 ASN A O 1
ATOM 2102 N N . LEU A 1 277 ? -18.861 11.828 10.315 1.00 93.75 277 LEU A N 1
ATOM 2103 C CA . LEU A 1 277 ? -17.951 12.761 10.996 1.00 93.75 277 LEU A CA 1
ATOM 2104 C C . LEU A 1 277 ? -18.558 14.158 11.204 1.00 93.75 277 LEU A C 1
ATOM 2106 O O . LEU A 1 277 ? -18.358 14.769 12.248 1.00 93.75 277 LEU A O 1
ATOM 2110 N N . LYS A 1 278 ? -19.353 14.649 10.243 1.00 90.69 278 LYS A N 1
ATOM 2111 C CA . LYS A 1 278 ? -20.042 15.952 10.341 1.00 90.69 278 LYS A CA 1
ATOM 2112 C C . LYS A 1 278 ? -21.177 15.984 11.369 1.00 90.69 278 LYS A C 1
ATOM 2114 O O . LYS A 1 278 ? -21.589 17.068 11.765 1.00 90.69 278 LYS A O 1
ATOM 2119 N N . GLN A 1 279 ? -21.717 14.824 11.736 1.00 90.12 279 GLN A N 1
ATOM 2120 C CA . GLN A 1 279 ? -22.817 14.686 12.696 1.00 90.12 279 GLN A CA 1
ATOM 2121 C C . GLN A 1 279 ? -22.303 14.483 14.124 1.00 90.12 279 GLN A C 1
ATOM 2123 O O . GLN A 1 279 ? -23.060 14.641 15.079 1.00 90.12 279 GLN A O 1
ATOM 2128 N N . MET A 1 280 ? -21.024 14.129 14.275 1.00 89.81 280 MET A N 1
ATOM 2129 C CA . MET A 1 280 ? -20.400 13.962 15.580 1.00 89.81 280 MET A CA 1
ATOM 2130 C C . MET A 1 280 ? -20.303 15.304 16.310 1.00 89.81 280 MET A C 1
ATOM 2132 O O . MET A 1 280 ? -20.199 16.366 15.692 1.00 89.81 280 MET A O 1
ATOM 2136 N N . ALA A 1 281 ? -20.314 15.251 17.643 1.00 84.94 281 ALA A N 1
ATOM 2137 C CA . ALA A 1 281 ? -20.235 16.450 18.466 1.00 84.94 281 ALA A CA 1
ATOM 2138 C C . ALA A 1 281 ? -18.971 17.269 18.121 1.00 84.94 281 ALA A C 1
ATOM 2140 O O . ALA A 1 281 ? -17.897 16.677 17.927 1.00 84.94 281 ALA A O 1
ATOM 2141 N N . PRO A 1 282 ? -19.069 18.612 18.053 1.00 82.88 282 PRO A N 1
ATOM 2142 C CA . PRO A 1 282 ? -17.909 19.466 17.844 1.00 82.88 282 PRO A CA 1
ATOM 2143 C C . PRO A 1 282 ? -16.856 19.209 18.922 1.00 82.88 282 PRO A C 1
ATOM 2145 O O . PRO A 1 282 ? -17.169 19.189 20.111 1.00 82.88 282 PRO A O 1
ATOM 2148 N N . SER A 1 283 ? -15.602 19.046 18.507 1.00 84.12 283 SER A N 1
ATOM 2149 C CA . SER A 1 283 ? -14.472 18.918 19.424 1.00 84.12 283 SER A CA 1
ATOM 2150 C C . SER A 1 283 ? -13.663 20.211 19.443 1.00 84.12 283 SER A C 1
ATOM 2152 O O . SER A 1 283 ? -13.416 20.817 18.402 1.00 84.12 283 SER A O 1
ATOM 2154 N N . ALA A 1 284 ? -13.221 20.624 20.632 1.00 82.25 284 ALA A N 1
ATOM 2155 C CA . ALA A 1 284 ? -12.321 21.766 20.800 1.00 82.25 284 ALA A CA 1
ATOM 2156 C C . ALA A 1 284 ? -10.882 21.466 20.336 1.00 82.25 284 ALA A C 1
ATOM 2158 O O . ALA A 1 284 ? -10.084 22.386 20.160 1.00 82.25 284 ALA A O 1
ATOM 2159 N N . LYS A 1 285 ? -10.537 20.184 20.162 1.00 88.12 285 LYS A N 1
ATOM 2160 C CA . LYS A 1 285 ? -9.239 19.717 19.664 1.00 88.12 285 LYS A CA 1
ATOM 2161 C C . LYS A 1 285 ? -9.436 18.893 18.389 1.00 88.12 285 LYS A C 1
ATOM 2163 O O . LYS A 1 285 ? -10.481 18.253 18.255 1.00 88.12 285 LYS A O 1
ATOM 2168 N N . PRO A 1 286 ? -8.449 18.860 17.477 1.00 92.12 286 PRO A N 1
ATOM 2169 C CA . PRO A 1 286 ? -8.467 17.915 16.367 1.00 92.12 286 PRO A CA 1
ATOM 2170 C C . PRO A 1 286 ? -8.698 16.497 16.891 1.00 92.12 286 PRO A C 1
ATOM 2172 O O . PRO A 1 286 ? -8.009 16.067 17.818 1.00 92.12 286 PRO A O 1
ATOM 2175 N N . ARG A 1 287 ? -9.680 15.798 16.319 1.00 96.56 287 ARG A N 1
ATOM 2176 C CA . ARG A 1 287 ? -9.917 14.385 16.627 1.00 96.56 287 ARG A CA 1
ATOM 2177 C C . ARG A 1 287 ? -8.732 13.552 16.143 1.00 96.56 287 ARG A C 1
ATOM 2179 O O . ARG A 1 287 ? -8.114 13.891 15.131 1.00 96.56 287 ARG A O 1
ATOM 2186 N N . ILE A 1 288 ? -8.415 12.488 16.865 1.00 98.25 288 ILE A N 1
ATOM 2187 C CA . ILE A 1 288 ? -7.211 11.683 16.658 1.00 98.25 288 ILE A CA 1
ATOM 2188 C C . ILE A 1 288 ? -7.597 10.337 16.051 1.00 98.25 288 ILE A C 1
ATOM 2190 O O . ILE A 1 288 ? -8.401 9.601 16.627 1.00 98.25 288 ILE A O 1
ATOM 2194 N N . LEU A 1 289 ? -6.993 10.010 14.908 1.00 98.62 289 LEU A N 1
ATOM 2195 C CA . LEU A 1 289 ? -7.051 8.686 14.300 1.00 98.62 289 LEU A CA 1
ATOM 2196 C C . LEU A 1 289 ? -5.692 8.003 14.455 1.00 98.62 289 LEU A C 1
ATOM 2198 O O . LEU A 1 289 ? -4.667 8.556 14.051 1.00 98.62 289 LEU A O 1
ATOM 2202 N N . ILE A 1 290 ? -5.696 6.801 15.026 1.00 98.75 290 ILE A N 1
ATOM 2203 C CA . ILE A 1 290 ? -4.511 5.950 15.149 1.00 98.75 290 ILE A CA 1
ATOM 2204 C C . ILE A 1 290 ? -4.625 4.773 14.175 1.00 98.75 290 ILE A C 1
ATOM 2206 O O . ILE A 1 290 ? -5.640 4.085 14.137 1.00 98.75 290 ILE A O 1
ATOM 2210 N N . GLU A 1 291 ? -3.587 4.527 13.388 1.00 98.50 291 GLU A N 1
ATOM 2211 C CA . GLU A 1 291 ? -3.394 3.289 12.634 1.00 98.50 291 GLU A CA 1
ATOM 2212 C C . GLU A 1 291 ? -2.343 2.437 13.350 1.00 98.50 291 GLU A C 1
ATOM 2214 O O . GLU A 1 291 ? -1.248 2.915 13.654 1.00 98.50 291 GLU A O 1
ATOM 2219 N N . ILE A 1 292 ? -2.673 1.173 13.615 1.00 98.00 292 ILE A N 1
ATOM 2220 C CA . ILE A 1 292 ? -1.702 0.159 14.024 1.00 98.00 292 ILE A CA 1
ATOM 2221 C C . ILE A 1 292 ? -1.511 -0.793 12.851 1.00 98.00 292 ILE A C 1
ATOM 2223 O O . ILE A 1 292 ? -2.454 -1.486 12.478 1.00 98.00 292 ILE A O 1
ATOM 2227 N N . GLY A 1 293 ? -0.292 -0.837 12.317 1.00 93.44 293 GLY A N 1
ATOM 2228 C CA . GLY A 1 293 ? 0.018 -1.475 11.040 1.00 93.44 293 GLY A CA 1
ATOM 2229 C C . GLY A 1 293 ? 0.198 -0.423 9.955 1.00 93.44 293 GLY A C 1
ATOM 2230 O O . GLY A 1 293 ? -0.759 -0.009 9.311 1.00 93.44 293 GLY A O 1
ATOM 2231 N N . THR A 1 294 ? 1.437 0.032 9.757 1.00 93.25 294 THR A N 1
ATOM 2232 C CA . THR A 1 294 ? 1.746 0.963 8.660 1.00 93.25 294 THR A CA 1
ATOM 2233 C C . THR A 1 294 ? 1.829 0.178 7.355 1.00 93.25 294 THR A C 1
ATOM 2235 O O . THR A 1 294 ? 2.272 -0.968 7.347 1.00 93.25 294 THR A O 1
ATOM 2238 N N . THR A 1 295 ? 1.470 0.796 6.228 1.00 87.69 295 THR A N 1
ATOM 2239 C CA . THR A 1 295 ? 1.659 0.193 4.898 1.00 87.69 295 THR A CA 1
ATOM 2240 C C . THR A 1 295 ? 3.102 -0.290 4.729 1.00 87.69 295 THR A C 1
ATOM 2242 O O . THR A 1 295 ? 4.032 0.518 4.762 1.00 87.69 295 THR A O 1
ATOM 2245 N N . ARG A 1 296 ? 3.278 -1.602 4.531 1.00 80.81 296 ARG A N 1
ATOM 2246 C CA . ARG A 1 296 ? 4.598 -2.257 4.522 1.00 80.81 296 ARG A CA 1
ATOM 2247 C C . ARG A 1 296 ? 5.192 -2.405 3.130 1.00 80.81 296 ARG A C 1
ATOM 2249 O O . ARG A 1 296 ? 6.398 -2.287 2.949 1.00 80.81 296 ARG A O 1
ATOM 2256 N N . GLU A 1 297 ? 4.343 -2.651 2.137 1.00 71.19 297 GLU A N 1
ATOM 2257 C CA . GLU A 1 297 ? 4.759 -2.838 0.751 1.00 71.19 297 GLU A CA 1
ATOM 2258 C C . GLU A 1 297 ? 3.911 -1.954 -0.165 1.00 71.19 297 GLU A C 1
ATOM 2260 O O . GLU A 1 297 ? 2.687 -1.870 -0.036 1.00 71.19 297 GLU A O 1
ATOM 2265 N N . ASP A 1 298 ? 4.555 -1.294 -1.128 1.00 71.06 298 ASP A N 1
ATOM 2266 C CA . ASP A 1 298 ? 3.836 -0.580 -2.178 1.00 71.06 298 ASP A CA 1
ATOM 2267 C C . ASP A 1 298 ? 3.384 -1.584 -3.246 1.00 71.06 298 ASP A C 1
ATOM 2269 O O . ASP A 1 298 ? 4.053 -1.803 -4.257 1.00 71.06 298 ASP A O 1
ATOM 2273 N N . VAL A 1 299 ? 2.250 -2.239 -3.003 1.00 65.00 299 VAL A N 1
ATOM 2274 C CA . VAL A 1 299 ? 1.618 -3.192 -3.930 1.00 65.00 299 VAL A CA 1
ATOM 2275 C C . VAL A 1 299 ? 0.105 -2.935 -4.015 1.00 65.00 299 VAL A C 1
ATOM 2277 O O . VAL A 1 299 ? -0.466 -2.351 -3.096 1.00 65.00 299 VAL A O 1
ATOM 2280 N N . PRO A 1 300 ? -0.580 -3.286 -5.123 1.00 59.38 300 PRO A N 1
ATOM 2281 C CA . PRO A 1 300 ? -2.025 -3.083 -5.253 1.00 59.38 300 PRO A CA 1
ATOM 2282 C C . PRO A 1 300 ? -2.798 -3.745 -4.115 1.00 59.38 300 PRO A C 1
ATOM 2284 O O . PRO A 1 300 ? -2.455 -4.852 -3.708 1.00 59.38 300 PRO A O 1
ATOM 2287 N N . GLY A 1 301 ? -3.852 -3.084 -3.643 1.00 60.25 301 GLY A N 1
ATOM 2288 C CA . GLY A 1 301 ? -4.642 -3.523 -2.487 1.00 60.25 301 GLY A CA 1
ATOM 2289 C C . GLY A 1 301 ? -4.113 -2.984 -1.154 1.00 60.25 301 GLY A C 1
ATOM 2290 O O . GLY A 1 301 ? -4.911 -2.632 -0.293 1.00 60.25 301 GLY A O 1
ATOM 2291 N N . GLN A 1 302 ? -2.798 -2.786 -1.014 1.00 69.56 302 GLN A N 1
ATOM 2292 C CA . GLN A 1 302 ? -2.192 -2.145 0.161 1.00 69.56 302 GLN A CA 1
ATOM 2293 C C . GLN A 1 302 ? -2.175 -0.605 0.029 1.00 69.56 302 GLN A C 1
ATOM 2295 O O . GLN A 1 302 ? -2.464 -0.055 -1.038 1.00 69.56 302 GLN A O 1
ATOM 2300 N N . GLY A 1 303 ? -1.865 0.112 1.118 1.00 80.62 303 GLY A N 1
ATOM 2301 C CA . GLY A 1 303 ? -1.767 1.581 1.116 1.00 80.62 303 GLY A CA 1
ATOM 2302 C C . GLY A 1 303 ? -2.747 2.320 2.029 1.00 80.62 303 GLY A C 1
ATOM 2303 O O . GLY A 1 303 ? -3.074 3.476 1.741 1.00 80.62 303 GLY A O 1
ATOM 2304 N N . SER A 1 304 ? -3.229 1.681 3.100 1.00 89.75 304 SER A N 1
ATOM 2305 C CA . SER A 1 304 ? -4.129 2.289 4.092 1.00 89.75 304 SER A CA 1
ATOM 2306 C C . SER A 1 304 ? -3.574 3.617 4.615 1.00 89.75 304 SER A C 1
ATOM 2308 O O . SER A 1 304 ? -4.256 4.636 4.524 1.00 89.75 304 SER A O 1
ATOM 2310 N N . THR A 1 305 ? -2.303 3.645 5.019 1.00 94.44 305 THR A N 1
ATOM 2311 C CA . THR A 1 305 ? -1.631 4.808 5.614 1.00 94.44 305 THR A CA 1
ATOM 2312 C C . THR A 1 305 ? -1.759 6.067 4.763 1.00 94.44 305 THR A C 1
ATOM 2314 O O . THR A 1 305 ? -2.117 7.129 5.267 1.00 94.44 305 THR A O 1
ATOM 2317 N N . ALA A 1 306 ? -1.502 5.976 3.454 1.00 90.69 306 ALA A N 1
ATOM 2318 C CA . ALA A 1 306 ? -1.563 7.139 2.567 1.00 90.69 306 ALA A CA 1
ATOM 2319 C C . ALA A 1 306 ? -3.000 7.657 2.396 1.00 90.69 306 ALA A C 1
ATOM 2321 O O . ALA A 1 306 ? -3.232 8.868 2.393 1.00 90.69 306 ALA A O 1
ATOM 2322 N N . LYS A 1 307 ? -3.974 6.746 2.283 1.00 91.19 307 LYS A N 1
ATOM 2323 C CA . LYS A 1 307 ? -5.393 7.090 2.117 1.00 91.19 307 LYS A CA 1
ATOM 2324 C C . LYS A 1 307 ? -5.986 7.670 3.396 1.00 91.19 307 LYS A C 1
ATOM 2326 O O . LYS A 1 307 ? -6.671 8.690 3.344 1.00 91.19 307 LYS A O 1
ATOM 2331 N N . ILE A 1 308 ? -5.676 7.061 4.536 1.00 96.12 308 ILE A N 1
ATOM 2332 C CA . ILE A 1 308 ? -6.077 7.539 5.857 1.00 96.12 308 ILE A CA 1
ATOM 2333 C C . ILE A 1 308 ? -5.448 8.909 6.122 1.00 96.12 308 ILE A C 1
ATOM 2335 O O . ILE A 1 308 ? -6.168 9.841 6.467 1.00 96.12 308 ILE A O 1
ATOM 2339 N N . ALA A 1 309 ? -4.151 9.096 5.855 1.00 96.38 309 ALA A N 1
ATOM 2340 C CA . ALA A 1 309 ? -3.499 10.400 5.983 1.00 96.38 309 ALA A CA 1
ATOM 2341 C C . ALA A 1 309 ? -4.165 11.474 5.107 1.00 96.38 309 ALA A C 1
ATOM 2343 O O . ALA A 1 309 ? -4.442 12.580 5.576 1.00 96.38 309 ALA A O 1
ATOM 2344 N N . ALA A 1 310 ? -4.462 11.159 3.842 1.00 93.00 310 ALA A N 1
ATOM 2345 C CA . ALA A 1 310 ? -5.158 12.081 2.947 1.00 93.00 310 ALA A CA 1
ATOM 2346 C C . ALA A 1 310 ? -6.551 12.455 3.482 1.00 93.00 310 ALA A C 1
ATOM 2348 O O . ALA A 1 310 ? -6.908 13.637 3.492 1.00 93.00 310 ALA A O 1
ATOM 2349 N N . PHE A 1 311 ? -7.308 11.475 3.985 1.00 95.56 311 PHE A N 1
ATOM 2350 C CA . PHE A 1 311 ? -8.607 11.704 4.614 1.00 95.56 311 PHE A CA 1
ATOM 2351 C C . PHE A 1 311 ? -8.493 12.582 5.866 1.00 95.56 311 PHE A C 1
ATOM 2353 O O . PHE A 1 311 ? -9.234 13.559 6.000 1.00 95.56 311 PHE A O 1
ATOM 2360 N N . CYS A 1 312 ? -7.546 12.282 6.756 1.00 97.44 312 CYS A N 1
ATOM 2361 C CA . CYS A 1 312 ? -7.301 13.053 7.970 1.00 97.44 312 CYS A CA 1
ATOM 2362 C C . CYS A 1 312 ? -6.947 14.505 7.643 1.00 97.44 312 CYS A C 1
ATOM 2364 O O . CYS A 1 312 ? -7.530 15.424 8.217 1.00 97.44 312 CYS A O 1
ATOM 2366 N N . LYS A 1 313 ? -6.078 14.727 6.647 1.00 95.31 313 LYS A N 1
ATOM 2367 C CA . LYS A 1 313 ? -5.705 16.070 6.182 1.00 95.31 313 LYS A CA 1
ATOM 2368 C C . LYS A 1 313 ? -6.922 16.838 5.669 1.00 95.31 313 LYS A C 1
ATOM 2370 O O . LYS A 1 313 ? -7.090 18.005 6.009 1.00 95.31 313 LYS A O 1
ATOM 2375 N N . ALA A 1 314 ? -7.767 16.190 4.869 1.00 94.38 314 ALA A N 1
ATOM 2376 C CA . ALA A 1 314 ? -8.956 16.810 4.289 1.00 94.38 314 ALA A CA 1
ATOM 2377 C C . ALA A 1 314 ? -10.030 17.167 5.333 1.00 94.38 314 ALA A C 1
ATOM 2379 O O . ALA A 1 314 ? -10.811 18.088 5.106 1.00 94.38 314 ALA A O 1
ATOM 2380 N N . ASN A 1 315 ? -10.060 16.463 6.468 1.00 95.06 315 ASN A N 1
ATOM 2381 C CA . ASN A 1 315 ? -11.082 16.624 7.505 1.00 95.06 315 ASN A CA 1
ATOM 2382 C C . ASN A 1 315 ? -10.555 17.239 8.814 1.00 95.06 315 ASN A C 1
ATOM 2384 O O . ASN A 1 315 ? -11.288 17.291 9.798 1.00 95.06 315 ASN A O 1
ATOM 2388 N N . GLY A 1 316 ? -9.304 17.712 8.843 1.00 94.44 316 GLY A N 1
ATOM 2389 C CA . GLY A 1 316 ? -8.718 18.346 10.028 1.00 94.44 316 GLY A CA 1
ATOM 2390 C C . GLY A 1 316 ? -8.525 17.398 11.218 1.00 94.44 316 GLY A C 1
ATOM 2391 O O . GLY A 1 316 ? -8.604 17.838 12.364 1.00 94.44 316 GLY A O 1
ATOM 2392 N N . LEU A 1 317 ? -8.295 16.109 10.957 1.00 96.69 317 LEU A N 1
ATOM 2393 C CA . LEU A 1 317 ? -7.957 15.111 11.974 1.00 96.69 317 LEU A CA 1
ATOM 2394 C C . LEU A 1 317 ? -6.440 15.054 12.176 1.00 96.69 317 LEU A C 1
ATOM 2396 O O . LEU A 1 317 ? -5.676 15.238 11.224 1.00 96.69 317 LEU A O 1
ATOM 2400 N N . HIS A 1 318 ? -6.003 14.748 13.397 1.00 97.75 318 HIS A N 1
ATOM 2401 C CA . HIS A 1 318 ? -4.620 14.349 13.651 1.00 97.75 318 HIS A CA 1
ATOM 2402 C C . HIS A 1 318 ? -4.453 12.862 13.346 1.00 97.75 318 HIS A C 1
ATOM 2404 O O . HIS A 1 318 ? -5.324 12.062 13.691 1.00 97.75 318 HIS A O 1
ATOM 2410 N N . PHE A 1 319 ? -3.347 12.495 12.703 1.00 98.50 319 PHE A N 1
ATOM 2411 C CA . PHE A 1 319 ? -3.080 11.120 12.299 1.00 98.50 319 PHE A CA 1
ATOM 2412 C C . PHE A 1 319 ? -1.757 10.624 12.870 1.00 98.50 319 PHE A C 1
ATOM 2414 O O . PHE A 1 319 ? -0.731 11.304 12.774 1.00 98.50 319 PHE A O 1
ATOM 2421 N N . ILE A 1 320 ? -1.808 9.421 13.435 1.00 98.62 320 ILE A N 1
ATOM 2422 C CA . ILE A 1 320 ? -0.659 8.693 13.954 1.00 98.62 320 ILE A CA 1
ATOM 2423 C C . ILE A 1 320 ? -0.681 7.299 13.336 1.00 98.62 320 ILE A C 1
ATOM 2425 O O . ILE A 1 320 ? -1.676 6.593 13.469 1.00 98.62 320 ILE A O 1
ATOM 2429 N N . THR A 1 321 ? 0.412 6.892 12.698 1.00 98.44 321 THR A N 1
ATOM 2430 C CA . THR A 1 321 ? 0.613 5.506 12.259 1.00 98.44 321 THR A CA 1
ATOM 2431 C C . THR A 1 321 ? 1.728 4.854 13.060 1.00 98.44 321 THR A C 1
ATOM 2433 O O . THR A 1 321 ? 2.736 5.496 13.366 1.00 98.44 321 THR A O 1
ATOM 2436 N N . VAL A 1 322 ? 1.548 3.586 13.414 1.00 98.38 322 VAL A N 1
ATOM 2437 C CA . VAL A 1 322 ? 2.484 2.828 14.246 1.00 98.38 322 VAL A CA 1
ATOM 2438 C C . VAL A 1 322 ? 2.835 1.522 13.554 1.00 98.38 322 VAL A C 1
ATOM 2440 O O . VAL A 1 322 ? 1.949 0.810 13.081 1.00 98.38 322 VAL A O 1
ATOM 2443 N N . ASP A 1 323 ? 4.119 1.184 13.502 1.00 97.19 323 ASP A N 1
ATOM 2444 C CA . ASP A 1 323 ? 4.570 -0.124 13.031 1.00 97.19 323 ASP A CA 1
ATOM 2445 C C . ASP A 1 323 ? 5.806 -0.587 13.797 1.00 97.19 323 ASP A C 1
ATOM 2447 O O . ASP A 1 323 ? 6.647 0.217 14.204 1.00 97.19 323 ASP A O 1
ATOM 2451 N N . MET A 1 324 ? 5.921 -1.902 13.981 1.00 95.25 324 MET A N 1
ATOM 2452 C CA . MET A 1 324 ? 7.081 -2.510 14.639 1.00 95.25 324 MET A CA 1
ATOM 2453 C C . MET A 1 324 ? 8.365 -2.323 13.826 1.00 95.25 324 MET A C 1
ATOM 2455 O O . MET A 1 324 ? 9.465 -2.356 14.376 1.00 95.25 324 MET A O 1
ATOM 2459 N N . ASP A 1 325 ? 8.218 -2.094 12.523 1.00 93.12 325 ASP A N 1
ATOM 2460 C CA . ASP A 1 325 ? 9.307 -1.961 11.588 1.00 93.12 325 ASP A CA 1
ATOM 2461 C C . ASP A 1 325 ? 9.748 -0.482 11.427 1.00 93.12 325 ASP A C 1
ATOM 2463 O O . ASP A 1 325 ? 8.970 0.372 10.965 1.00 93.12 325 ASP A O 1
ATOM 2467 N N . PRO A 1 326 ? 11.025 -0.158 11.718 1.00 91.00 326 PRO A N 1
ATOM 2468 C CA . PRO A 1 326 ? 11.583 1.173 11.492 1.00 91.00 326 PRO A CA 1
ATOM 2469 C C . PRO A 1 326 ? 11.518 1.647 10.032 1.00 91.00 326 PRO A C 1
ATOM 2471 O O . PRO A 1 326 ? 11.372 2.845 9.789 1.00 91.00 326 PRO A O 1
ATOM 2474 N N . HIS A 1 327 ? 11.627 0.739 9.057 1.00 87.88 327 HIS A N 1
ATOM 2475 C CA . HIS A 1 327 ? 11.546 1.069 7.631 1.00 87.88 327 HIS A CA 1
ATOM 2476 C C . HIS A 1 327 ? 10.166 1.625 7.278 1.00 87.88 327 HIS A C 1
ATOM 2478 O O . HIS A 1 327 ? 10.068 2.711 6.706 1.00 87.88 327 HIS A O 1
ATOM 2484 N N . ASN A 1 328 ? 9.103 0.923 7.676 1.00 91.25 328 ASN A N 1
ATOM 2485 C CA . ASN A 1 328 ? 7.724 1.304 7.355 1.00 91.25 328 ASN A CA 1
ATOM 2486 C C . ASN A 1 328 ? 7.388 2.672 7.963 1.00 91.25 328 ASN A C 1
ATOM 2488 O O . ASN A 1 328 ? 6.880 3.566 7.283 1.00 91.25 328 ASN A O 1
ATOM 2492 N N . SER A 1 329 ? 7.780 2.869 9.225 1.00 93.50 329 SER A N 1
ATOM 2493 C CA . SER A 1 329 ? 7.617 4.142 9.932 1.00 93.50 329 SER A CA 1
ATOM 2494 C C . SER A 1 329 ? 8.388 5.282 9.252 1.00 93.50 329 SER A C 1
ATOM 2496 O O . SER A 1 329 ? 7.857 6.378 9.070 1.00 93.50 329 SER A O 1
ATOM 2498 N N . LEU A 1 330 ? 9.633 5.034 8.825 1.00 89.19 330 LEU A N 1
ATOM 2499 C CA . LEU A 1 330 ? 10.451 6.020 8.116 1.00 89.19 330 LEU A CA 1
ATOM 2500 C C . LEU A 1 330 ? 9.828 6.410 6.770 1.00 89.19 330 LEU A C 1
ATOM 2502 O O . LEU A 1 330 ? 9.784 7.597 6.440 1.00 89.19 330 LEU A O 1
ATOM 2506 N N . MET A 1 331 ? 9.335 5.436 6.001 1.00 87.62 331 MET A N 1
ATOM 2507 C CA . MET A 1 331 ? 8.672 5.687 4.718 1.00 87.62 331 MET A CA 1
ATOM 2508 C C . MET A 1 331 ? 7.402 6.528 4.898 1.00 87.62 331 MET A C 1
ATOM 2510 O O . MET A 1 331 ? 7.200 7.499 4.162 1.00 87.62 331 MET A O 1
ATOM 2514 N N . ALA A 1 332 ? 6.586 6.230 5.914 1.00 92.56 332 ALA A N 1
ATOM 2515 C CA . ALA A 1 332 ? 5.419 7.041 6.254 1.00 92.56 332 ALA A CA 1
ATOM 2516 C C . ALA A 1 332 ? 5.811 8.469 6.677 1.00 92.56 332 ALA A C 1
ATOM 2518 O O . ALA A 1 332 ? 5.260 9.439 6.152 1.00 92.56 332 ALA A O 1
ATOM 2519 N N . ALA A 1 333 ? 6.826 8.625 7.536 1.00 93.19 333 ALA A N 1
ATOM 2520 C CA . ALA A 1 333 ? 7.330 9.936 7.953 1.00 93.19 333 ALA A CA 1
ATOM 2521 C C . ALA A 1 333 ? 7.804 10.787 6.761 1.00 93.19 333 ALA A C 1
ATOM 2523 O O . ALA A 1 333 ? 7.518 11.986 6.680 1.00 93.19 333 ALA A O 1
ATOM 2524 N N . GLN A 1 334 ? 8.511 10.176 5.806 1.00 87.94 334 GLN A N 1
ATOM 2525 C CA . GLN A 1 334 ? 8.946 10.852 4.583 1.00 87.94 334 GLN A CA 1
ATOM 2526 C C . G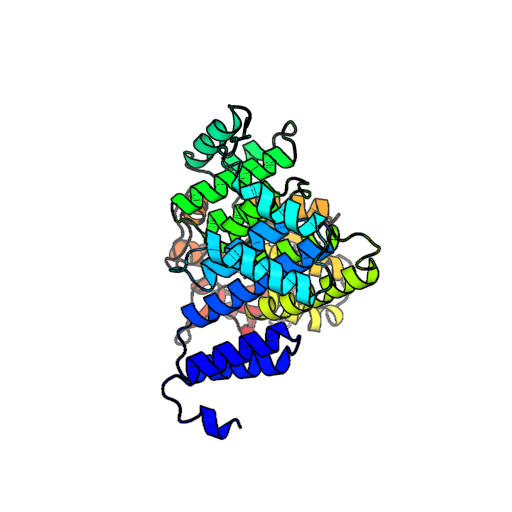LN A 1 334 ? 7.757 11.297 3.724 1.00 87.94 334 GLN A C 1
ATOM 2528 O O . GLN A 1 334 ? 7.754 12.429 3.231 1.00 87.94 334 GLN A O 1
ATOM 2533 N N . ALA A 1 335 ? 6.727 10.456 3.589 1.00 87.94 335 ALA A N 1
ATOM 2534 C CA . ALA A 1 335 ? 5.507 10.797 2.859 1.00 87.94 335 ALA A CA 1
ATOM 2535 C C . ALA A 1 335 ? 4.740 11.962 3.515 1.00 87.94 335 ALA A C 1
ATOM 2537 O O . ALA A 1 335 ? 4.284 12.879 2.821 1.00 87.94 335 ALA A O 1
ATOM 2538 N N . PHE A 1 336 ? 4.652 11.980 4.848 1.00 93.31 336 PHE A N 1
ATOM 2539 C CA . PHE A 1 336 ? 4.030 13.074 5.601 1.00 93.31 336 PHE A CA 1
ATOM 2540 C C . PHE A 1 336 ? 4.805 14.382 5.447 1.00 93.31 336 PHE A C 1
ATOM 2542 O O . PHE A 1 336 ? 4.210 15.430 5.183 1.00 93.31 336 PHE A O 1
ATOM 2549 N N . LYS A 1 337 ? 6.141 14.321 5.506 1.00 90.88 337 LYS A N 1
ATOM 2550 C CA . LYS A 1 337 ? 7.007 15.480 5.265 1.00 90.88 337 LYS A CA 1
ATO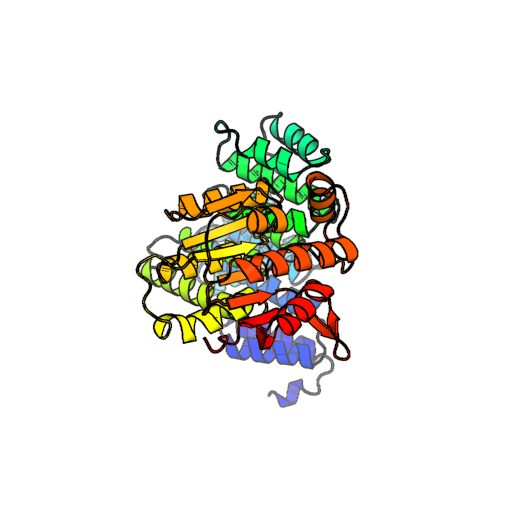M 2551 C C . LYS A 1 337 ? 6.828 16.036 3.852 1.00 90.88 337 LYS A C 1
ATOM 2553 O O . LYS A 1 337 ? 6.662 17.243 3.695 1.00 90.88 337 LYS A O 1
ATOM 2558 N N . ALA A 1 338 ? 6.811 15.173 2.834 1.00 85.31 338 ALA A N 1
ATOM 2559 C CA . ALA A 1 338 ? 6.575 15.578 1.446 1.00 85.31 338 ALA A CA 1
ATOM 2560 C C . ALA A 1 338 ? 5.195 16.237 1.259 1.00 85.31 338 ALA A C 1
ATOM 2562 O O . ALA A 1 338 ? 5.050 17.176 0.480 1.00 85.31 338 ALA A O 1
ATOM 2563 N N . SER A 1 339 ? 4.198 15.797 2.030 1.00 85.25 339 SER A N 1
ATOM 2564 C CA . SER A 1 339 ? 2.831 16.335 2.011 1.00 85.25 339 SER A CA 1
ATOM 2565 C C . SER A 1 339 ? 2.612 17.531 2.946 1.00 85.25 339 SER A C 1
ATOM 2567 O O . SER A 1 339 ? 1.489 18.050 3.009 1.00 85.25 339 SER A O 1
ATOM 2569 N N . SER A 1 340 ? 3.662 17.968 3.658 1.00 91.38 340 SER A N 1
ATOM 2570 C CA . SER A 1 340 ? 3.636 19.031 4.673 1.00 91.38 340 SER A CA 1
ATOM 2571 C C . SER A 1 340 ? 2.530 18.835 5.717 1.00 91.38 340 SER A C 1
ATOM 2573 O O . SER A 1 340 ? 1.821 19.774 6.075 1.00 91.38 340 SER A O 1
ATOM 2575 N N . THR A 1 341 ? 2.338 17.595 6.170 1.00 91.69 341 THR A N 1
ATOM 2576 C CA . THR A 1 341 ? 1.364 17.247 7.212 1.00 91.69 341 THR A CA 1
ATOM 2577 C C . THR A 1 341 ? 2.064 17.054 8.555 1.00 91.69 341 THR A C 1
ATOM 2579 O O . THR A 1 341 ? 3.111 16.408 8.582 1.00 91.69 341 THR A O 1
ATOM 2582 N N . PRO A 1 342 ? 1.488 17.525 9.675 1.00 94.50 342 PRO A N 1
ATOM 2583 C CA . PRO A 1 342 ? 2.069 17.371 11.012 1.00 94.50 342 PRO A CA 1
ATOM 2584 C C . PRO A 1 342 ? 1.811 15.978 11.623 1.00 94.50 342 PRO A C 1
ATOM 2586 O O . PRO A 1 342 ? 1.742 15.844 12.839 1.00 94.50 342 PRO A O 1
ATOM 2589 N N . PHE A 1 343 ? 1.602 14.958 10.791 1.00 98.00 343 PHE A N 1
ATOM 2590 C CA . PHE A 1 343 ? 1.274 13.601 11.227 1.00 98.00 343 PHE A CA 1
ATOM 2591 C C . PHE A 1 343 ? 2.497 12.866 11.761 1.00 98.00 343 PHE A C 1
ATOM 2593 O O . PHE A 1 343 ? 3.636 13.183 11.411 1.00 98.00 343 PHE A O 1
ATOM 2600 N N . GLU A 1 344 ? 2.243 11.854 12.581 1.00 98.06 344 GLU A N 1
ATOM 2601 C CA . GLU A 1 344 ? 3.277 11.097 13.277 1.00 98.06 344 GLU A CA 1
ATOM 2602 C C . GLU A 1 344 ? 3.386 9.681 12.707 1.00 98.06 344 GLU A C 1
ATOM 2604 O O . GLU A 1 344 ? 2.381 9.010 12.479 1.00 98.06 344 GLU A O 1
ATOM 2609 N N . ALA A 1 345 ? 4.616 9.220 12.490 1.00 97.88 345 ALA A N 1
ATOM 2610 C CA . ALA A 1 345 ? 4.911 7.827 12.181 1.00 97.88 345 ALA A CA 1
ATOM 2611 C C . ALA A 1 345 ? 5.862 7.289 13.251 1.00 97.88 345 ALA A C 1
ATOM 2613 O O . ALA A 1 345 ? 6.974 7.797 13.410 1.00 97.88 345 ALA A O 1
ATOM 2614 N N . ILE A 1 346 ? 5.396 6.304 14.013 1.00 98.06 346 ILE A N 1
ATOM 2615 C CA . ILE A 1 346 ? 6.044 5.829 15.232 1.00 98.06 346 ILE A CA 1
ATOM 2616 C C . ILE A 1 346 ? 6.517 4.393 15.040 1.00 98.06 346 ILE A C 1
ATOM 2618 O O . ILE A 1 346 ? 5.735 3.506 14.711 1.00 98.06 346 ILE A O 1
ATOM 2622 N N . THR A 1 347 ? 7.798 4.160 15.321 1.00 97.56 347 THR A N 1
ATOM 2623 C CA . THR A 1 347 ? 8.356 2.809 15.371 1.00 97.56 347 THR A CA 1
ATOM 2624 C C . THR A 1 347 ? 8.162 2.213 16.756 1.00 97.56 347 THR A C 1
ATOM 2626 O O . THR A 1 347 ? 8.881 2.566 17.691 1.00 97.56 347 THR A O 1
ATOM 2629 N N . ALA A 1 348 ? 7.184 1.325 16.889 1.00 97.31 348 ALA A N 1
ATOM 2630 C CA . ALA A 1 348 ? 6.880 0.612 18.123 1.00 97.31 348 ALA A CA 1
ATOM 2631 C C . ALA A 1 348 ? 5.994 -0.605 17.836 1.00 97.31 348 ALA A C 1
ATOM 2633 O O . ALA A 1 348 ? 5.285 -0.651 16.831 1.00 97.31 348 ALA A O 1
ATOM 2634 N N . LYS A 1 349 ? 5.970 -1.572 18.758 1.00 96.94 349 LYS A N 1
ATOM 2635 C CA . LYS A 1 349 ? 4.894 -2.567 18.767 1.00 96.94 349 LYS A CA 1
ATOM 2636 C C . LYS A 1 349 ? 3.563 -1.867 19.045 1.00 96.94 349 LYS A C 1
ATOM 2638 O O . LYS A 1 349 ? 3.498 -0.965 19.886 1.00 96.94 349 LYS A O 1
ATOM 2643 N N . GLY A 1 350 ? 2.516 -2.267 18.332 1.00 97.19 350 GLY A N 1
ATOM 2644 C CA . GLY A 1 350 ? 1.214 -1.604 18.390 1.00 97.19 350 GLY A CA 1
ATOM 2645 C C . GLY A 1 350 ? 0.594 -1.651 19.783 1.00 97.19 350 GLY A C 1
ATOM 2646 O O . GLY A 1 350 ? 0.168 -0.631 20.322 1.00 97.19 350 GLY A O 1
ATOM 2647 N N . GLU A 1 351 ? 0.618 -2.832 20.388 1.00 97.69 351 GLU A N 1
ATOM 2648 C CA . GLU A 1 351 ? 0.136 -3.112 21.733 1.00 97.69 351 GLU A CA 1
ATOM 2649 C C . GLU A 1 351 ? 0.891 -2.312 22.803 1.00 97.69 351 GLU A C 1
ATOM 2651 O O . GLU A 1 351 ? 0.269 -1.764 23.714 1.00 97.69 351 GLU A O 1
ATOM 2656 N N . ASP A 1 352 ? 2.211 -2.152 22.664 1.00 98.12 352 ASP A N 1
ATOM 2657 C CA . ASP A 1 352 ? 3.023 -1.376 23.604 1.00 98.12 352 ASP A CA 1
ATOM 2658 C C . ASP A 1 352 ? 2.748 0.124 23.477 1.00 98.12 352 ASP A C 1
ATOM 2660 O O . ASP A 1 352 ? 2.553 0.805 24.489 1.00 98.12 352 ASP A O 1
ATOM 2664 N N . TYR A 1 353 ? 2.672 0.634 22.243 1.00 98.50 353 TYR A N 1
ATOM 2665 C CA . TYR A 1 353 ? 2.336 2.031 21.984 1.00 98.50 353 TYR A CA 1
ATOM 2666 C C . TYR A 1 353 ? 0.954 2.377 22.539 1.00 98.50 353 TYR A C 1
ATOM 2668 O O . TYR A 1 353 ? 0.813 3.332 23.304 1.00 98.50 353 TYR A O 1
ATOM 2676 N N . LEU A 1 354 ? -0.066 1.573 22.219 1.00 98.50 354 LEU A N 1
ATOM 2677 C CA . LEU A 1 354 ? -1.420 1.794 22.719 1.00 98.50 354 LEU A CA 1
ATOM 2678 C C . LEU A 1 354 ? -1.485 1.696 24.241 1.00 98.50 354 LEU A C 1
ATOM 2680 O O . LEU A 1 354 ? -2.228 2.456 24.861 1.00 98.50 354 LEU A O 1
ATOM 2684 N N . ARG A 1 355 ? -0.718 0.802 24.876 1.00 98.12 355 ARG A N 1
ATOM 2685 C CA . ARG A 1 355 ? -0.665 0.697 26.341 1.00 98.12 355 ARG A CA 1
ATOM 2686 C C . ARG A 1 355 ? -0.113 1.976 26.971 1.00 98.12 355 ARG A C 1
ATOM 2688 O O . ARG A 1 355 ? -0.691 2.448 27.950 1.00 98.12 355 ARG A O 1
ATOM 2695 N N . GLN A 1 356 ? 0.941 2.542 26.384 1.00 97.94 356 GLN A N 1
ATOM 2696 C CA . GLN A 1 356 ? 1.666 3.717 26.881 1.00 97.94 356 GLN A CA 1
ATOM 2697 C C . GLN A 1 356 ? 1.079 5.062 26.428 1.00 97.94 356 GLN A C 1
ATOM 2699 O O . GLN A 1 356 ? 1.458 6.099 26.973 1.00 97.94 356 GLN A O 1
ATOM 2704 N N . TYR A 1 357 ? 0.161 5.067 25.455 1.00 97.81 357 TYR A N 1
ATOM 2705 C CA . TYR A 1 357 ? -0.422 6.294 24.918 1.00 97.81 357 TYR A CA 1
ATOM 2706 C C . TYR A 1 357 ? -1.071 7.137 26.035 1.00 97.81 357 TYR A C 1
ATOM 2708 O O . TYR A 1 357 ? -1.955 6.639 26.737 1.00 97.81 357 TYR A O 1
ATOM 2716 N N . PRO A 1 358 ? -0.657 8.404 26.231 1.00 94.31 358 PRO A N 1
ATOM 2717 C CA . PRO A 1 358 ? -1.004 9.163 27.435 1.00 94.31 358 PRO A CA 1
ATOM 2718 C C . PRO A 1 358 ? -2.423 9.748 27.428 1.00 94.31 358 PRO A C 1
ATOM 2720 O O . PRO A 1 358 ? -2.865 10.278 28.446 1.00 94.31 358 PRO A O 1
ATOM 2723 N N . GLY A 1 359 ? -3.121 9.717 26.291 1.00 93.44 359 GLY A N 1
ATOM 2724 C CA . GLY A 1 359 ? -4.402 10.395 26.101 1.00 93.44 359 GLY A CA 1
ATOM 2725 C C . GLY A 1 359 ? -5.532 9.478 25.646 1.00 93.44 359 GLY A C 1
ATOM 2726 O O . GLY A 1 359 ? -5.429 8.252 25.677 1.00 93.44 359 GLY A O 1
ATOM 2727 N N . GLN A 1 360 ? -6.613 10.112 25.194 1.00 95.62 360 GLN A N 1
ATOM 2728 C CA . GLN A 1 360 ? -7.688 9.454 24.459 1.00 95.62 360 GLN A CA 1
ATOM 2729 C C . GLN A 1 360 ? -7.538 9.695 22.959 1.00 95.62 360 GLN A C 1
ATOM 2731 O O . GLN A 1 360 ? -6.949 10.695 22.546 1.00 95.62 360 GLN A O 1
ATOM 2736 N N . PHE A 1 361 ? -8.094 8.793 22.160 1.00 97.44 361 PHE A N 1
ATOM 2737 C CA . PHE A 1 361 ? -8.201 8.932 20.710 1.00 97.44 361 PHE A CA 1
ATOM 2738 C C . PHE A 1 361 ? -9.618 8.593 20.249 1.00 97.44 361 PHE A C 1
ATOM 2740 O O . PHE A 1 361 ? -10.355 7.882 20.932 1.00 97.44 361 PHE A O 1
ATOM 2747 N N . ASP A 1 362 ? -10.007 9.121 19.094 1.00 97.69 362 ASP A N 1
ATOM 2748 C CA . ASP A 1 362 ? -11.375 9.028 18.586 1.00 97.69 362 ASP A CA 1
ATOM 2749 C C . ASP A 1 362 ? -11.559 7.812 17.684 1.00 97.69 362 ASP A C 1
ATOM 2751 O O . ASP A 1 362 ? -12.580 7.132 17.732 1.00 97.69 362 ASP A O 1
ATOM 2755 N N . PHE A 1 363 ? -10.566 7.522 16.850 1.00 98.44 363 PHE A N 1
ATOM 2756 C CA . PHE A 1 363 ? -10.681 6.503 15.818 1.00 98.44 363 PHE A CA 1
ATOM 2757 C C . PHE A 1 363 ? -9.450 5.614 15.821 1.00 98.44 363 PHE A C 1
ATOM 2759 O O . PHE A 1 363 ? -8.329 6.095 16.003 1.00 98.44 363 PHE A O 1
ATOM 2766 N N . ILE A 1 364 ? -9.646 4.321 15.581 1.00 98.56 364 ILE A N 1
ATOM 2767 C CA . ILE A 1 364 ? -8.534 3.394 15.411 1.00 98.56 364 ILE A CA 1
ATOM 2768 C C . ILE A 1 364 ? -8.766 2.420 14.259 1.00 98.56 364 ILE A C 1
ATOM 2770 O O . ILE A 1 364 ? -9.840 1.829 14.131 1.00 98.56 364 ILE A O 1
ATOM 2774 N N . PHE A 1 365 ? -7.738 2.258 13.432 1.00 98.25 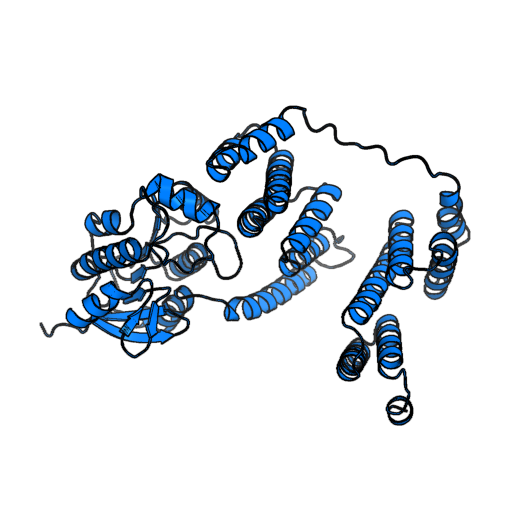365 PHE A N 1
ATOM 2775 C CA . PHE A 1 365 ? -7.633 1.227 12.408 1.00 98.25 365 PHE A CA 1
ATOM 2776 C C . PHE A 1 365 ? -6.613 0.181 12.872 1.00 98.25 365 PHE A C 1
ATOM 2778 O O . PHE A 1 365 ? -5.444 0.504 13.085 1.00 98.25 365 PHE A O 1
ATOM 2785 N N . LEU A 1 366 ? -7.072 -1.049 13.099 1.00 97.44 366 LEU A N 1
ATOM 2786 C CA . LEU A 1 366 ? -6.273 -2.173 13.580 1.00 97.44 366 LEU A CA 1
ATOM 2787 C C . LEU A 1 366 ? -5.981 -3.124 12.415 1.00 97.44 366 LEU A C 1
ATOM 2789 O O . LEU A 1 366 ? -6.786 -4.003 12.116 1.00 97.44 366 LEU A O 1
ATOM 2793 N N . ASP A 1 367 ? -4.819 -2.947 11.795 1.00 92.75 367 ASP A N 1
ATOM 2794 C CA . ASP A 1 367 ? -4.253 -3.794 10.738 1.00 92.75 367 ASP A CA 1
ATOM 2795 C C . ASP A 1 367 ? -2.864 -4.310 11.174 1.00 92.75 367 ASP A C 1
ATOM 2797 O O . ASP A 1 367 ? -1.857 -4.226 10.475 1.00 92.75 367 ASP A O 1
ATOM 2801 N N . ALA A 1 368 ? -2.802 -4.787 12.419 1.00 86.75 368 ALA A N 1
ATOM 2802 C CA . ALA A 1 368 ? -1.593 -4.823 13.228 1.00 86.75 368 ALA A CA 1
ATOM 2803 C C . ALA A 1 368 ? -0.672 -6.027 12.912 1.00 86.75 368 ALA A C 1
ATOM 2805 O O . ALA A 1 368 ? 0.142 -5.977 11.989 1.00 86.75 368 ALA A O 1
ATOM 2806 N N . TYR A 1 369 ? -0.733 -7.110 13.691 1.00 93.06 369 TYR A N 1
ATOM 2807 C CA . TYR A 1 369 ? 0.041 -8.331 13.427 1.00 93.06 369 TYR A CA 1
ATOM 2808 C C . TYR A 1 369 ? -0.594 -9.092 12.237 1.00 93.06 369 TYR A C 1
ATOM 2810 O O . TYR A 1 369 ? -1.806 -9.062 12.057 1.00 93.06 369 TYR A O 1
ATOM 2818 N N . ASP A 1 370 ? 0.178 -9.764 11.385 1.00 92.19 370 ASP A N 1
ATOM 2819 C CA . ASP A 1 370 ? -0.396 -10.524 10.271 1.00 92.19 370 ASP A CA 1
ATOM 2820 C C . ASP A 1 370 ? -0.877 -11.891 10.729 1.00 92.19 370 ASP A C 1
ATOM 2822 O O . ASP A 1 370 ? -0.154 -12.600 11.415 1.00 92.19 370 ASP A O 1
ATOM 2826 N N . PHE A 1 371 ? -2.067 -12.308 10.313 1.00 90.94 371 PHE A N 1
ATOM 2827 C CA . PHE A 1 371 ? -2.461 -13.699 10.521 1.00 90.94 371 PHE A CA 1
ATOM 2828 C C . PHE A 1 371 ? -1.730 -14.594 9.511 1.00 90.94 371 PHE A C 1
ATOM 2830 O O . PHE A 1 371 ? -1.455 -14.175 8.380 1.00 90.94 371 PHE A O 1
ATOM 2837 N N . ASP A 1 372 ? -1.398 -15.825 9.893 1.00 89.38 372 ASP A N 1
ATOM 2838 C CA . ASP A 1 372 ? -0.716 -16.740 8.982 1.00 89.38 372 ASP A CA 1
ATOM 2839 C C . ASP A 1 372 ? -1.703 -17.359 7.982 1.00 89.38 372 ASP A C 1
ATOM 2841 O O . ASP A 1 372 ? -2.567 -18.159 8.327 1.00 89.38 372 ASP A O 1
ATOM 2845 N N . HIS A 1 373 ? -1.563 -16.994 6.710 1.00 85.81 373 HIS A N 1
ATOM 2846 C CA . HIS A 1 373 ? -2.297 -17.605 5.600 1.00 85.81 373 HIS A CA 1
ATOM 2847 C C . HIS A 1 373 ? -1.371 -18.363 4.634 1.00 85.81 373 HIS A C 1
ATOM 2849 O O . HIS A 1 373 ? -1.755 -18.637 3.492 1.00 85.81 373 HIS A O 1
ATOM 2855 N N . GLY A 1 374 ? -0.116 -18.609 5.027 1.00 83.94 374 GLY A N 1
ATOM 2856 C CA . GLY A 1 374 ? 0.871 -19.383 4.271 1.00 83.94 374 GLY A CA 1
ATOM 2857 C C . GLY A 1 374 ? 1.412 -18.733 2.991 1.00 83.94 374 GLY A C 1
ATOM 2858 O O . GLY A 1 374 ? 2.138 -19.386 2.249 1.00 83.94 374 GLY A O 1
ATOM 2859 N N . ASN A 1 375 ? 1.079 -17.468 2.706 1.00 83.38 375 ASN A N 1
ATOM 2860 C CA . ASN A 1 375 ? 1.508 -16.769 1.479 1.00 83.38 375 ASN A CA 1
ATOM 2861 C C . ASN A 1 375 ? 2.265 -15.462 1.764 1.00 83.38 375 ASN A C 1
ATOM 2863 O O . ASN A 1 375 ? 2.274 -14.555 0.931 1.00 83.38 375 ASN A O 1
ATOM 2867 N N . HIS A 1 376 ? 2.872 -15.350 2.945 1.00 82.94 376 HIS A N 1
ATOM 2868 C CA . HIS A 1 376 ? 3.729 -14.216 3.290 1.00 82.94 376 HIS A CA 1
ATOM 2869 C C . HIS A 1 376 ? 5.054 -14.296 2.530 1.00 82.94 376 HIS A C 1
ATOM 2871 O O . HIS A 1 376 ? 5.605 -15.384 2.353 1.00 82.94 376 HIS A O 1
ATOM 2877 N N . SER A 1 377 ? 5.570 -13.154 2.066 1.00 79.25 377 SER A N 1
ATOM 2878 C CA . SER A 1 377 ? 6.899 -13.108 1.448 1.00 79.25 377 SER A CA 1
ATOM 2879 C C . SER A 1 377 ? 7.970 -13.464 2.486 1.00 79.25 377 SER A C 1
ATOM 2881 O O . SER A 1 377 ? 7.815 -13.183 3.676 1.00 79.25 377 SER A O 1
ATOM 2883 N N . GLU A 1 378 ? 9.081 -14.064 2.049 1.00 77.75 378 GLU A N 1
ATOM 2884 C CA . GLU A 1 378 ? 10.217 -14.336 2.945 1.00 77.75 378 GLU A CA 1
ATOM 2885 C C . GLU A 1 378 ? 10.756 -13.050 3.576 1.00 77.75 378 GLU A C 1
ATOM 2887 O O . GLU A 1 378 ? 11.149 -13.046 4.738 1.00 77.75 378 GLU A O 1
ATOM 2892 N N . LEU A 1 379 ? 10.696 -11.942 2.833 1.00 77.25 379 LEU A N 1
ATOM 2893 C CA . LEU A 1 379 ? 10.969 -10.619 3.369 1.00 77.25 379 LEU A CA 1
ATOM 2894 C C . LEU A 1 379 ? 10.050 -10.303 4.553 1.00 77.25 379 LEU A C 1
ATOM 2896 O O . LEU A 1 379 ? 10.537 -9.988 5.630 1.00 77.25 379 LEU A O 1
ATOM 2900 N N . ARG A 1 380 ? 8.728 -10.395 4.375 1.00 83.62 380 ARG A N 1
ATOM 2901 C CA . ARG A 1 380 ? 7.757 -10.079 5.432 1.00 83.62 380 ARG A CA 1
ATOM 2902 C C . ARG A 1 380 ? 7.993 -10.942 6.667 1.00 83.62 380 ARG A C 1
ATOM 2904 O O . ARG A 1 380 ? 8.057 -10.418 7.774 1.00 83.62 380 ARG A O 1
ATOM 2911 N N . GLN A 1 381 ? 8.235 -12.232 6.466 1.00 88.06 381 GLN A N 1
ATOM 2912 C CA . GLN A 1 381 ? 8.560 -13.162 7.542 1.00 88.06 381 GLN A CA 1
ATOM 2913 C C . GLN A 1 381 ? 9.849 -12.793 8.294 1.00 88.06 381 GLN A C 1
ATOM 2915 O O . GLN A 1 381 ? 9.864 -12.816 9.525 1.00 88.06 381 GLN A O 1
ATOM 2920 N N . SER A 1 382 ? 10.912 -12.395 7.588 1.00 85.75 382 SER A N 1
ATOM 2921 C CA . SER A 1 382 ? 12.177 -12.021 8.232 1.00 85.75 382 SER A CA 1
ATOM 2922 C C . SER A 1 382 ? 12.077 -10.722 9.035 1.00 85.75 382 SER A C 1
ATOM 2924 O O . SER A 1 382 ? 12.758 -10.581 10.052 1.00 85.75 382 SER A O 1
ATOM 2926 N N . ARG A 1 383 ? 11.198 -9.780 8.648 1.00 88.88 383 ARG A N 1
ATOM 2927 C CA . ARG A 1 383 ? 10.921 -8.575 9.458 1.00 88.88 383 ARG A CA 1
ATOM 2928 C C . ARG A 1 383 ? 10.288 -8.942 10.797 1.00 88.88 383 ARG A C 1
ATOM 2930 O O . ARG A 1 383 ? 10.723 -8.437 11.829 1.00 88.88 383 ARG A O 1
ATOM 2937 N N . TYR A 1 384 ? 9.305 -9.841 10.782 1.00 92.31 384 TYR A N 1
ATOM 2938 C CA . TYR A 1 384 ? 8.675 -10.353 12.000 1.00 92.31 384 TYR A CA 1
ATOM 2939 C C . TYR A 1 384 ? 9.696 -11.044 12.903 1.00 92.31 384 TYR A C 1
ATOM 2941 O O . TYR A 1 384 ? 9.819 -10.691 14.074 1.00 92.31 384 TYR A O 1
ATOM 2949 N N . GLU A 1 385 ? 10.516 -11.931 12.342 1.00 91.31 385 GLU A N 1
ATOM 2950 C CA . GLU A 1 385 ? 11.556 -12.622 13.106 1.00 91.31 385 GLU A CA 1
ATOM 2951 C C . GLU A 1 385 ? 12.556 -11.640 13.729 1.00 91.31 385 GLU A C 1
ATOM 2953 O O . GLU A 1 385 ? 12.881 -11.740 14.911 1.00 91.31 385 GLU A O 1
ATOM 2958 N N . LYS A 1 386 ? 12.977 -10.624 12.971 1.00 90.88 386 LYS A N 1
ATOM 2959 C CA . LYS A 1 386 ? 13.938 -9.617 13.427 1.00 90.88 386 LYS A CA 1
ATOM 2960 C C . LYS A 1 386 ? 13.414 -8.730 14.558 1.00 90.88 386 LYS A C 1
ATOM 2962 O O . LYS A 1 386 ? 14.163 -8.438 15.488 1.00 90.88 386 LYS A O 1
ATOM 2967 N N . PHE A 1 387 ? 12.181 -8.236 14.455 1.00 91.88 387 PHE A N 1
ATOM 2968 C CA . PHE A 1 387 ? 11.668 -7.206 15.369 1.00 91.88 387 PHE A CA 1
ATOM 2969 C C . PHE A 1 387 ? 10.728 -7.745 16.445 1.00 91.88 387 PHE A C 1
ATOM 2971 O O . PHE A 1 387 ? 10.588 -7.126 17.501 1.00 91.88 387 PHE A O 1
ATOM 2978 N N . LEU A 1 388 ? 10.097 -8.891 16.201 1.00 92.62 388 LEU A N 1
ATOM 2979 C CA . LEU A 1 388 ? 9.191 -9.545 17.144 1.00 92.62 388 LEU A CA 1
ATOM 2980 C C . LEU A 1 388 ? 9.776 -10.845 17.714 1.00 92.62 388 LEU A C 1
ATOM 2982 O O . LEU A 1 388 ? 9.264 -11.331 18.717 1.00 92.62 388 LEU A O 1
ATOM 2986 N N . GLY A 1 389 ? 10.877 -11.355 17.151 1.00 92.00 389 GLY A N 1
ATOM 2987 C CA . GLY A 1 389 ? 11.599 -12.528 17.656 1.00 92.00 389 GLY A CA 1
ATOM 2988 C C . GLY A 1 389 ? 11.083 -13.868 17.129 1.00 92.00 389 GLY A C 1
ATOM 2989 O O . GLY A 1 389 ? 11.603 -14.911 17.517 1.00 92.00 389 GLY A O 1
ATOM 2990 N N . ALA A 1 390 ? 10.072 -13.854 16.260 1.00 92.62 390 ALA A N 1
ATOM 2991 C CA . ALA A 1 390 ? 9.480 -15.043 15.659 1.00 92.62 390 ALA A CA 1
ATOM 2992 C C . ALA A 1 390 ? 8.893 -14.722 14.281 1.00 92.62 390 ALA A C 1
ATOM 2994 O O . ALA A 1 390 ? 8.519 -13.580 14.011 1.00 92.62 390 ALA A O 1
ATOM 2995 N N . ARG A 1 391 ? 8.792 -15.738 13.420 1.00 92.62 391 ARG A N 1
ATOM 2996 C CA . ARG A 1 391 ? 8.024 -15.654 12.169 1.00 92.62 391 ARG A CA 1
ATOM 2997 C C . ARG A 1 391 ? 6.532 -15.497 12.479 1.00 92.62 391 ARG A C 1
ATOM 2999 O O . ARG A 1 391 ? 6.098 -15.776 13.591 1.00 92.62 391 ARG A O 1
ATOM 3006 N N . ILE A 1 392 ? 5.775 -15.047 11.486 1.00 93.31 392 ILE A N 1
ATOM 3007 C CA . ILE A 1 392 ? 4.331 -14.828 11.580 1.00 93.31 392 ILE A CA 1
ATOM 3008 C C . ILE A 1 392 ? 3.633 -16.131 11.971 1.00 93.31 392 ILE A C 1
ATOM 3010 O O . ILE A 1 392 ? 3.783 -17.135 11.274 1.00 93.31 392 ILE A O 1
ATOM 3014 N N . ASP A 1 393 ? 2.844 -16.086 13.042 1.00 93.69 393 ASP A N 1
ATOM 3015 C CA . ASP A 1 393 ? 1.993 -17.187 13.484 1.00 93.69 393 ASP A CA 1
ATOM 3016 C C . ASP A 1 393 ? 0.633 -16.689 14.004 1.00 93.69 393 ASP A C 1
ATOM 3018 O O . ASP A 1 393 ? 0.447 -15.512 14.327 1.00 93.69 393 ASP A O 1
ATOM 3022 N N . GLU A 1 394 ? -0.341 -17.599 14.068 1.00 93.56 394 GLU A N 1
ATOM 3023 C CA . GLU A 1 394 ? -1.703 -17.273 14.496 1.00 93.56 394 GLU A CA 1
ATOM 3024 C C . GLU A 1 394 ? -1.809 -16.924 15.989 1.00 93.56 394 GLU A C 1
ATOM 3026 O O . GLU A 1 394 ? -2.599 -16.055 16.352 1.00 93.56 394 GLU A O 1
ATOM 3031 N N . GLU A 1 395 ? -1.036 -17.564 16.867 1.00 95.50 395 GLU A N 1
ATOM 3032 C CA . GLU A 1 395 ? -1.144 -17.377 18.318 1.00 95.50 395 GLU A CA 1
ATOM 3033 C C . GLU A 1 395 ? -0.692 -15.970 18.721 1.00 95.50 395 GLU A C 1
ATOM 3035 O O . GLU A 1 395 ? -1.447 -15.232 19.365 1.00 95.50 395 GLU A O 1
ATOM 3040 N N . GLN A 1 396 ? 0.493 -15.556 18.266 1.00 95.56 396 GLN A N 1
ATOM 3041 C CA . GLN A 1 396 ? 1.009 -14.204 18.482 1.00 95.56 396 GLN A CA 1
ATOM 3042 C C . GLN A 1 396 ? 0.139 -13.153 17.798 1.00 95.56 396 GLN A C 1
ATOM 3044 O O . GLN A 1 396 ? -0.114 -12.098 18.385 1.00 95.56 396 GLN A O 1
ATOM 3049 N N . CYS A 1 397 ? -0.387 -13.457 16.606 1.00 96.62 397 CYS A N 1
ATOM 3050 C CA . CYS A 1 397 ? -1.352 -12.594 15.940 1.00 96.62 397 CYS A CA 1
ATOM 3051 C C . CYS A 1 397 ? -2.569 -12.338 16.832 1.00 96.62 397 CYS A C 1
ATOM 3053 O O . CYS A 1 397 ? -2.905 -11.188 17.118 1.00 96.62 397 CYS A O 1
ATOM 3055 N N . HIS A 1 398 ? -3.228 -13.392 17.307 1.00 97.69 398 HIS A N 1
ATOM 3056 C CA . HIS A 1 398 ? -4.434 -13.264 18.116 1.00 97.69 398 HIS A CA 1
ATOM 3057 C C . HIS A 1 398 ? -4.174 -12.542 19.443 1.00 97.69 398 HIS A C 1
ATOM 3059 O O . HIS A 1 398 ? -4.963 -11.678 19.840 1.00 97.69 398 HIS A O 1
ATOM 3065 N N . GLN A 1 399 ? -3.071 -12.878 20.114 1.00 98.06 399 GLN A N 1
ATOM 3066 C CA . GLN A 1 399 ? -2.705 -12.299 21.403 1.00 98.06 399 GLN A CA 1
ATOM 3067 C C . GLN A 1 399 ? -2.417 -10.797 21.286 1.00 98.06 399 GLN A C 1
ATOM 3069 O O . GLN A 1 399 ? -2.941 -10.001 22.066 1.00 98.06 399 GLN A O 1
ATOM 3074 N N . MET A 1 400 ? -1.666 -10.383 20.266 1.00 97.19 400 MET A N 1
ATOM 3075 C CA . MET A 1 400 ? -1.341 -8.973 20.058 1.00 97.19 400 MET A CA 1
ATOM 3076 C C . MET A 1 400 ? -2.587 -8.114 19.785 1.00 97.19 400 MET A C 1
ATOM 3078 O O . MET A 1 400 ? -2.738 -7.032 20.363 1.00 97.19 400 MET A O 1
ATOM 3082 N N . HIS A 1 401 ? -3.540 -8.605 18.982 1.00 98.56 401 HIS A N 1
ATOM 3083 C CA . HIS A 1 401 ? -4.799 -7.884 18.757 1.00 98.56 401 HIS A CA 1
ATOM 3084 C C . HIS A 1 401 ? -5.669 -7.813 20.015 1.00 98.56 401 HIS A C 1
ATOM 3086 O O . HIS A 1 401 ? -6.344 -6.802 20.227 1.00 98.56 401 HIS A O 1
ATOM 3092 N N . LEU A 1 402 ? -5.656 -8.845 20.867 1.00 98.62 402 LEU A N 1
ATOM 3093 C CA . LEU A 1 402 ? -6.336 -8.802 22.162 1.00 98.62 402 LEU A CA 1
ATOM 3094 C C . LEU A 1 402 ? -5.748 -7.705 23.064 1.00 98.62 402 LEU A C 1
ATOM 3096 O O . LEU A 1 402 ? -6.502 -6.936 23.658 1.00 98.62 402 LEU A O 1
ATOM 3100 N N . GLU A 1 403 ? -4.424 -7.581 23.134 1.00 98.56 403 GLU A N 1
ATOM 3101 C CA . GLU A 1 403 ? -3.758 -6.534 23.924 1.00 98.56 403 GLU A CA 1
ATOM 3102 C C . GLU A 1 403 ? -4.031 -5.123 23.385 1.00 98.56 403 GLU A C 1
ATOM 3104 O O . GLU A 1 403 ? -4.241 -4.174 24.156 1.00 98.56 403 GLU A O 1
ATOM 3109 N N . CYS A 1 404 ? -4.113 -4.982 22.059 1.00 98.56 404 CYS A N 1
ATOM 3110 C CA . CYS A 1 404 ? -4.584 -3.752 21.430 1.00 98.56 404 CYS A CA 1
ATOM 3111 C C . CYS A 1 404 ? -6.029 -3.448 21.852 1.00 98.56 404 CYS A C 1
ATOM 3113 O O . CYS A 1 404 ? -6.311 -2.336 22.299 1.00 98.56 404 CYS A O 1
ATOM 3115 N N . ALA A 1 405 ? -6.935 -4.431 21.793 1.00 98.44 405 ALA A N 1
ATOM 3116 C CA . ALA A 1 405 ? -8.336 -4.267 22.183 1.00 98.44 405 ALA A CA 1
ATOM 3117 C C . ALA A 1 405 ? -8.505 -3.866 23.660 1.00 98.44 405 ALA A C 1
ATOM 3119 O O . ALA A 1 405 ? -9.301 -2.977 23.976 1.00 98.44 405 ALA A O 1
ATOM 3120 N N . GLN A 1 406 ? -7.709 -4.450 24.559 1.00 98.38 406 GLN A N 1
ATOM 3121 C CA . GLN A 1 406 ? -7.658 -4.076 25.978 1.00 98.38 406 GLN A CA 1
ATOM 3122 C C . GLN A 1 406 ? -7.238 -2.613 26.172 1.00 98.38 406 GLN A C 1
ATOM 3124 O O . GLN A 1 406 ? -7.838 -1.883 26.963 1.00 98.38 406 GLN A O 1
ATOM 3129 N N . SER A 1 407 ? -6.240 -2.148 25.418 1.00 98.25 407 SER A N 1
ATOM 3130 C CA . SER A 1 407 ? -5.813 -0.747 25.471 1.00 98.25 407 SER A CA 1
ATOM 3131 C C . SER A 1 407 ? -6.877 0.194 24.901 1.00 98.25 407 SER A C 1
ATOM 3133 O O . SER A 1 407 ? -7.191 1.208 25.527 1.00 98.25 407 SER A O 1
ATOM 3135 N N . VAL A 1 408 ? -7.489 -0.166 23.769 1.00 98.00 408 VAL A N 1
ATOM 3136 C CA . VAL A 1 408 ? -8.580 0.589 23.130 1.00 98.00 408 VAL A CA 1
ATOM 3137 C C . VAL A 1 408 ? -9.757 0.773 24.084 1.00 98.00 408 VAL A C 1
ATOM 3139 O O . VAL A 1 408 ? -10.267 1.881 24.206 1.00 98.00 408 VAL A O 1
ATOM 3142 N N . LEU A 1 409 ? -10.140 -0.262 24.836 1.00 96.25 409 LEU A N 1
ATOM 3143 C CA . LEU A 1 409 ? -11.247 -0.201 25.795 1.00 96.25 409 LEU A CA 1
ATOM 3144 C C . LEU A 1 409 ? -11.133 0.961 26.801 1.00 96.25 409 LEU A C 1
ATOM 3146 O O . LEU A 1 409 ? -12.148 1.529 27.220 1.00 96.25 409 LEU A O 1
ATOM 3150 N N . THR A 1 410 ? -9.901 1.284 27.202 1.00 94.88 410 THR A N 1
ATOM 3151 C CA . THR A 1 410 ? -9.597 2.295 28.227 1.00 94.88 410 THR A CA 1
ATOM 3152 C C . THR A 1 410 ? -9.286 3.677 27.651 1.00 94.88 410 THR A C 1
ATOM 3154 O O . THR A 1 410 ? -9.375 4.664 28.378 1.00 94.88 410 THR A O 1
ATOM 3157 N N . LYS A 1 411 ? -8.932 3.760 26.361 1.00 97.06 411 LYS A N 1
ATOM 3158 C CA . LYS A 1 411 ? -8.421 4.986 25.724 1.00 97.06 411 LYS A CA 1
ATOM 3159 C C . LYS A 1 411 ? -9.292 5.529 24.592 1.00 97.06 411 LYS A C 1
ATOM 3161 O O . LYS A 1 411 ? -9.134 6.688 24.222 1.00 97.06 411 LYS A O 1
ATOM 3166 N N . LEU A 1 412 ? -10.203 4.731 24.042 1.00 97.19 412 LEU A N 1
ATOM 3167 C CA . LEU A 1 412 ? -11.117 5.195 23.005 1.00 97.19 412 LEU A CA 1
ATOM 3168 C C . LEU A 1 412 ? -12.126 6.190 23.594 1.00 97.19 412 LEU A C 1
ATOM 3170 O O . LEU A 1 412 ? -12.704 5.944 24.658 1.00 97.19 412 LEU A O 1
ATOM 3174 N N . ALA A 1 413 ? -12.346 7.300 22.892 1.00 94.56 413 ALA A N 1
ATOM 3175 C CA . ALA A 1 413 ? -13.379 8.270 23.231 1.00 94.56 413 ALA A CA 1
ATOM 3176 C C . ALA A 1 413 ? -14.781 7.615 23.257 1.00 94.56 413 ALA A C 1
ATOM 3178 O O . ALA A 1 413 ? -15.006 6.618 22.564 1.00 94.56 413 ALA A O 1
ATOM 3179 N N . PRO A 1 414 ? -15.751 8.155 24.022 1.00 90.81 414 PRO A N 1
ATOM 3180 C CA . PRO A 1 414 ? -17.091 7.567 24.130 1.00 90.81 414 PRO A CA 1
ATOM 3181 C C . PRO A 1 414 ? -17.838 7.409 22.798 1.00 90.81 414 PRO A C 1
ATOM 3183 O O . PRO A 1 414 ? -18.580 6.446 22.634 1.00 90.81 414 PRO A O 1
ATOM 3186 N N . ASP A 1 415 ? -17.640 8.335 21.857 1.00 90.50 415 ASP A N 1
ATOM 3187 C CA . ASP A 1 415 ? -18.195 8.302 20.498 1.00 90.50 415 ASP A CA 1
ATOM 3188 C C . ASP A 1 415 ? -17.205 7.730 19.467 1.00 90.50 415 ASP A C 1
ATOM 3190 O O . ASP A 1 415 ? -17.385 7.901 18.260 1.00 90.50 415 ASP A O 1
ATOM 3194 N N . GLY A 1 416 ? -16.146 7.074 19.943 1.00 94.88 416 GLY A N 1
ATOM 3195 C CA . GLY A 1 416 ? -15.074 6.572 19.108 1.00 94.88 416 GLY A CA 1
ATOM 3196 C C . GLY A 1 416 ? -15.406 5.283 18.361 1.00 94.88 416 GLY A C 1
ATOM 3197 O O . GLY A 1 416 ? -16.331 4.538 18.700 1.00 94.88 416 GLY A O 1
ATOM 3198 N N . VAL A 1 417 ? -14.608 5.015 17.328 1.00 97.31 417 VAL A N 1
ATOM 3199 C CA . VAL A 1 417 ? -14.834 3.925 16.369 1.00 97.31 417 VAL A CA 1
ATOM 3200 C C . VAL A 1 417 ? -13.590 3.063 16.231 1.00 97.31 417 VAL A C 1
ATOM 3202 O O . VAL A 1 417 ? -12.475 3.570 16.102 1.00 97.31 417 VAL A O 1
ATOM 3205 N N . VAL A 1 418 ? -13.800 1.750 16.204 1.00 98.38 418 VAL A N 1
ATOM 3206 C CA . VAL A 1 418 ? -12.762 0.744 15.966 1.00 98.38 418 VAL A CA 1
ATOM 3207 C C . VAL A 1 418 ? -13.031 0.078 14.629 1.00 98.38 418 VAL A C 1
ATOM 3209 O O . VAL A 1 418 ? -14.122 -0.440 14.412 1.00 98.38 418 VAL A O 1
ATOM 3212 N N . CYS A 1 419 ? -12.040 0.041 13.750 1.00 97.94 419 CYS A N 1
ATOM 3213 C CA . CYS A 1 419 ? -12.053 -0.813 12.571 1.00 97.94 419 CYS A CA 1
ATOM 3214 C C . CYS A 1 419 ? -10.995 -1.900 12.738 1.00 97.94 419 CYS A C 1
ATOM 3216 O O . CYS A 1 419 ? -9.813 -1.589 12.838 1.00 97.94 419 CYS A O 1
ATOM 3218 N N . MET A 1 420 ? -11.421 -3.158 12.767 1.00 97.38 420 MET A N 1
ATOM 3219 C CA . MET A 1 420 ? -10.539 -4.322 12.741 1.00 97.38 420 MET A CA 1
ATOM 3220 C C . MET A 1 420 ? -10.429 -4.811 11.299 1.00 97.38 420 MET A C 1
ATOM 3222 O O . MET A 1 420 ? -11.459 -5.151 10.710 1.00 97.38 420 MET A O 1
ATOM 3226 N N . ASP A 1 421 ? -9.222 -4.824 10.737 1.00 95.25 421 ASP A N 1
ATOM 3227 C CA . ASP A 1 421 ? -8.968 -5.367 9.399 1.00 95.25 421 ASP A CA 1
ATOM 3228 C C . ASP A 1 421 ? -8.665 -6.872 9.448 1.00 95.25 421 ASP A C 1
ATOM 3230 O O . ASP A 1 421 ? -8.402 -7.430 10.515 1.00 95.25 421 ASP A O 1
ATOM 3234 N N . ASP A 1 422 ? -8.747 -7.536 8.295 1.00 93.62 422 ASP A N 1
ATOM 3235 C CA . ASP A 1 422 ? -8.530 -8.979 8.120 1.00 93.62 422 ASP A CA 1
ATOM 3236 C C . ASP A 1 422 ? -9.210 -9.853 9.196 1.00 93.62 422 ASP A C 1
ATOM 3238 O O . ASP A 1 422 ? -8.615 -10.737 9.818 1.00 93.62 422 ASP A O 1
ATOM 3242 N N . THR A 1 423 ? -10.501 -9.611 9.408 1.00 95.50 423 THR A N 1
ATOM 3243 C CA . THR A 1 423 ? -11.372 -10.366 10.311 1.00 95.50 423 THR A CA 1
ATOM 3244 C C . THR A 1 423 ? -12.729 -10.653 9.669 1.00 95.50 423 THR A C 1
ATOM 3246 O O . THR A 1 423 ? -13.314 -9.823 8.969 1.00 95.50 423 THR A O 1
ATOM 3249 N N . TRP A 1 424 ? -13.263 -11.851 9.891 1.00 95.31 424 TRP A N 1
ATOM 3250 C CA . TRP A 1 424 ? -14.598 -12.237 9.429 1.00 95.31 424 TRP A CA 1
ATOM 3251 C C . TRP A 1 424 ? -15.203 -13.315 10.331 1.00 95.31 424 TRP A C 1
ATOM 3253 O O . TRP A 1 424 ? -14.521 -13.895 11.175 1.00 95.31 424 TRP A O 1
ATOM 3263 N N . LEU A 1 425 ? -16.499 -13.577 10.149 1.00 95.69 425 LEU A N 1
ATOM 3264 C CA . LEU A 1 425 ? -17.184 -14.695 10.790 1.00 95.69 425 LEU A CA 1
ATOM 3265 C C . LEU A 1 425 ? -17.000 -15.970 9.960 1.00 95.69 425 LEU A C 1
ATOM 3267 O O . LEU A 1 425 ? -17.422 -16.019 8.804 1.00 95.69 425 LEU A O 1
ATOM 3271 N N . ASP A 1 426 ? -16.442 -17.012 10.567 1.00 94.31 426 ASP A N 1
ATOM 3272 C CA . ASP A 1 426 ? -16.486 -18.385 10.067 1.00 94.31 426 ASP A CA 1
ATOM 3273 C C . ASP A 1 426 ? -17.276 -19.259 11.048 1.00 94.31 426 ASP A C 1
ATOM 3275 O O . ASP A 1 426 ? -16.989 -19.303 12.242 1.00 94.31 426 ASP A O 1
ATOM 3279 N N . LYS A 1 427 ? -18.332 -19.919 10.559 1.00 93.62 427 LYS A N 1
ATOM 3280 C CA . LYS A 1 427 ? -19.240 -20.766 11.366 1.00 93.62 427 LYS A CA 1
ATOM 3281 C C . LYS A 1 427 ? -19.735 -20.105 12.668 1.00 93.62 427 LYS A C 1
ATOM 3283 O O . LYS A 1 427 ? -19.944 -20.776 13.674 1.00 93.62 427 LYS A O 1
ATOM 3288 N N . GLY A 1 428 ? -19.948 -18.789 12.636 1.00 92.94 428 GLY A N 1
ATOM 3289 C CA . GLY A 1 428 ? -20.431 -18.009 13.780 1.00 92.94 428 GLY A CA 1
ATOM 3290 C C . GLY A 1 428 ? -19.352 -17.580 14.781 1.00 92.94 428 GLY A C 1
ATOM 3291 O O . GLY A 1 428 ? -19.685 -16.902 15.748 1.00 92.94 428 GLY A O 1
ATOM 3292 N N . ALA A 1 429 ? -18.082 -17.915 14.546 1.00 96.44 429 ALA A N 1
ATOM 3293 C CA . ALA A 1 429 ? -16.944 -17.441 15.328 1.00 96.44 429 ALA A CA 1
ATOM 3294 C C . ALA A 1 429 ? -16.119 -16.426 14.525 1.00 96.44 429 ALA A C 1
ATOM 3296 O O . ALA A 1 429 ? -15.955 -16.567 13.315 1.00 96.44 429 ALA A O 1
ATOM 3297 N N . TRP A 1 430 ? -15.597 -15.395 15.192 1.00 97.31 430 TRP A N 1
ATOM 3298 C CA . TRP A 1 430 ? -14.632 -14.481 14.575 1.00 97.31 430 TRP A CA 1
ATOM 3299 C C . TRP A 1 430 ? -13.289 -15.191 14.391 1.00 97.31 430 TRP A C 1
ATOM 3301 O O . TRP A 1 430 ? -12.859 -15.919 15.284 1.00 97.31 430 TRP A O 1
ATOM 3311 N N . THR A 1 431 ? -12.644 -14.987 13.242 1.00 96.06 431 THR A N 1
ATOM 3312 C CA . THR A 1 431 ? -11.368 -15.630 12.886 1.00 96.06 431 THR A CA 1
ATOM 3313 C C . THR A 1 431 ? -10.339 -14.620 12.356 1.00 96.06 431 THR A C 1
ATOM 3315 O O . THR A 1 431 ? -10.648 -13.431 12.222 1.00 96.06 431 THR A O 1
ATOM 3318 N N . ALA A 1 432 ? -9.124 -15.093 12.057 1.00 94.88 432 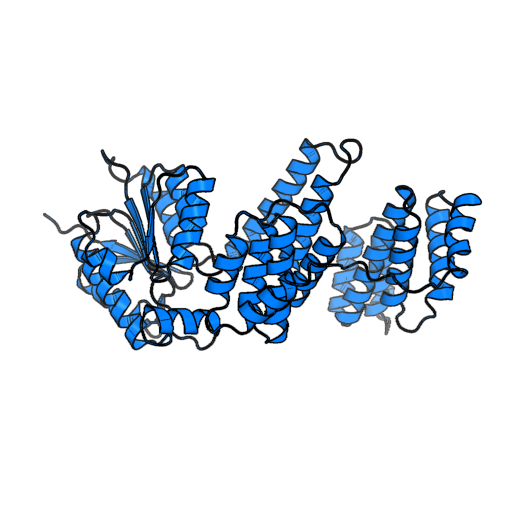ALA A N 1
ATOM 3319 C CA . ALA A 1 432 ? -7.953 -14.303 11.673 1.00 94.88 432 ALA A CA 1
ATOM 3320 C C . ALA A 1 432 ? -7.584 -13.252 12.738 1.00 94.88 432 ALA A C 1
ATOM 3322 O O . ALA A 1 432 ? -7.571 -13.566 13.928 1.00 94.88 432 ALA A O 1
ATOM 3323 N N . LYS A 1 433 ? -7.278 -12.001 12.369 1.00 96.12 433 LYS A N 1
ATOM 3324 C CA . LYS A 1 433 ? -6.775 -10.989 13.324 1.00 96.12 433 LYS A CA 1
ATOM 3325 C C . LYS A 1 433 ? -7.728 -10.770 14.507 1.00 96.12 433 LYS A C 1
ATOM 3327 O O . LYS A 1 433 ? -7.308 -10.565 15.645 1.00 96.12 433 LYS A O 1
ATOM 3332 N N . GLY A 1 434 ? -9.032 -10.890 14.257 1.00 96.88 434 GLY A N 1
ATOM 3333 C CA . GLY A 1 434 ? -10.077 -10.654 15.245 1.00 96.88 434 GLY A CA 1
ATOM 3334 C C . GLY A 1 434 ? -10.409 -11.815 16.185 1.00 96.88 434 GLY A C 1
ATOM 3335 O O . GLY A 1 434 ? -11.291 -11.618 17.021 1.00 96.88 434 GLY A O 1
ATOM 3336 N N . THR A 1 435 ? -9.758 -12.984 16.094 1.00 97.75 435 THR A N 1
ATOM 3337 C CA . THR A 1 435 ? -10.155 -14.207 16.831 1.00 97.75 435 THR A CA 1
ATOM 3338 C C . THR A 1 435 ? -10.378 -13.981 18.332 1.00 97.75 435 THR A C 1
ATOM 3340 O O . THR A 1 435 ? -11.394 -14.415 18.872 1.00 97.75 435 THR A O 1
ATOM 3343 N N . LEU A 1 436 ? -9.471 -13.268 19.011 1.00 98.44 436 LEU A N 1
ATOM 3344 C CA . LEU A 1 436 ? -9.602 -12.950 20.443 1.00 98.44 436 LEU A CA 1
ATOM 3345 C C . LEU A 1 436 ? -10.123 -11.529 20.700 1.00 98.44 436 LEU A C 1
ATOM 3347 O O . LEU A 1 436 ? -10.900 -11.304 21.630 1.00 98.44 436 LEU A O 1
ATOM 3351 N N . ALA A 1 437 ? -9.737 -10.570 19.859 1.00 98.31 437 ALA A N 1
ATOM 3352 C CA . ALA A 1 437 ? -10.095 -9.166 20.025 1.00 98.31 437 ALA A CA 1
ATOM 3353 C C . ALA A 1 437 ? -11.594 -8.895 19.820 1.00 98.31 437 ALA A C 1
ATOM 3355 O O . ALA A 1 437 ? -12.189 -8.131 20.580 1.00 98.31 437 ALA A O 1
ATOM 3356 N N . MET A 1 438 ? -12.232 -9.531 18.829 1.00 98.25 438 MET A N 1
ATOM 3357 C CA . MET A 1 438 ? -13.654 -9.315 18.543 1.00 98.25 438 MET A CA 1
ATOM 3358 C C . MET A 1 438 ? -14.554 -9.810 19.684 1.00 98.25 438 MET A C 1
ATOM 3360 O O . MET A 1 438 ? -15.371 -9.016 20.157 1.00 98.25 438 MET A O 1
ATOM 3364 N N . PRO A 1 439 ? -14.406 -11.050 20.207 1.00 98.31 439 PRO A N 1
ATOM 3365 C CA . PRO A 1 439 ? -15.129 -11.466 21.409 1.00 98.31 439 PRO A CA 1
ATOM 3366 C C . PRO A 1 439 ? -14.901 -10.529 22.598 1.00 98.31 439 PRO A C 1
ATOM 3368 O O . PRO A 1 439 ? -15.859 -10.194 23.294 1.00 98.31 439 PRO A O 1
ATOM 3371 N N . TYR A 1 440 ? -13.663 -10.065 22.803 1.00 98.44 440 TYR A N 1
ATOM 3372 C CA . TYR A 1 440 ? -13.341 -9.138 23.884 1.00 98.44 440 TYR A CA 1
ATOM 3373 C C . TYR A 1 440 ? -14.105 -7.814 23.753 1.00 98.44 440 TYR A C 1
ATOM 3375 O O . TYR A 1 440 ? -14.748 -7.389 24.713 1.00 98.44 440 TYR A O 1
ATOM 3383 N N . PHE A 1 441 ? -14.109 -7.190 22.572 1.00 98.12 441 PHE A N 1
ATOM 3384 C CA . PHE A 1 441 ? -14.882 -5.970 22.326 1.00 98.12 441 PHE A CA 1
ATOM 3385 C C . PHE A 1 441 ? -16.376 -6.174 22.603 1.00 98.12 441 PHE A C 1
ATOM 3387 O O . PHE A 1 441 ? -16.980 -5.391 23.341 1.00 98.12 441 PHE A O 1
ATOM 3394 N N . LEU A 1 442 ? -16.961 -7.247 22.063 1.00 97.62 442 LEU A N 1
ATOM 3395 C CA . LEU A 1 442 ? -18.386 -7.552 22.214 1.00 97.62 442 LEU A CA 1
ATOM 3396 C C . LEU A 1 442 ? -18.786 -7.767 23.681 1.00 97.62 442 LEU A C 1
ATOM 3398 O O . LEU A 1 442 ? -19.819 -7.267 24.123 1.00 97.62 442 LEU A O 1
ATOM 3402 N N . GLN A 1 443 ? -17.948 -8.453 24.463 1.00 97.25 443 GLN A N 1
ATOM 3403 C CA . GLN A 1 443 ? -18.169 -8.647 25.901 1.00 97.25 443 GLN A CA 1
ATOM 3404 C C . GLN A 1 443 ? -18.102 -7.337 26.702 1.00 97.25 443 GLN A C 1
ATOM 3406 O O . GLN A 1 443 ? -18.718 -7.240 27.761 1.00 97.25 443 GLN A O 1
ATOM 3411 N N . HIS A 1 444 ? -17.397 -6.321 26.197 1.00 96.50 444 HIS A N 1
ATOM 3412 C CA . HIS A 1 444 ? -17.189 -5.041 26.880 1.00 96.50 444 HIS A CA 1
ATOM 3413 C C . HIS A 1 444 ? -18.037 -3.890 26.310 1.00 96.50 444 HIS A C 1
ATOM 3415 O O . HIS A 1 444 ? -17.682 -2.711 26.432 1.00 96.50 444 HIS A O 1
ATOM 3421 N N . GLY A 1 445 ? -19.186 -4.227 25.718 1.00 95.25 445 GLY A N 1
ATOM 3422 C CA . GLY A 1 445 ? -20.212 -3.260 25.325 1.00 95.25 445 GLY A CA 1
ATOM 3423 C C . GLY A 1 445 ? -19.987 -2.599 23.967 1.00 95.25 445 GLY A C 1
ATOM 3424 O O . GLY A 1 445 ? -20.667 -1.622 23.655 1.00 95.25 445 GLY A O 1
ATOM 3425 N N . PHE A 1 446 ? -19.063 -3.110 23.152 1.00 97.38 446 PHE A N 1
ATOM 3426 C CA . PHE A 1 446 ? -19.023 -2.762 21.736 1.00 97.38 446 PHE A CA 1
ATOM 3427 C C . PHE A 1 446 ? -20.037 -3.589 20.955 1.00 97.38 446 PHE A C 1
ATOM 3429 O O . PHE A 1 446 ? -20.331 -4.733 21.297 1.00 97.38 446 PHE A O 1
ATOM 3436 N N . HIS A 1 447 ? -20.534 -3.026 19.863 1.00 96.50 447 HIS A N 1
ATOM 3437 C CA . HIS A 1 447 ? -21.334 -3.751 18.890 1.00 96.50 447 HIS A CA 1
ATOM 3438 C C . HIS A 1 447 ? -20.824 -3.467 17.480 1.00 96.50 447 HIS A C 1
ATOM 3440 O O . HIS A 1 447 ? -20.316 -2.384 17.185 1.00 96.50 447 HIS A O 1
ATOM 3446 N N . VAL A 1 448 ? -20.946 -4.469 16.613 1.00 97.44 448 VAL A N 1
ATOM 3447 C CA . VAL A 1 448 ? -20.592 -4.340 15.199 1.00 97.44 448 VAL A CA 1
ATOM 3448 C C . VAL A 1 448 ? -21.683 -3.536 14.507 1.00 97.44 448 VAL A C 1
ATOM 3450 O O . VAL A 1 448 ? -22.850 -3.920 14.542 1.00 97.44 448 VAL A O 1
ATOM 3453 N N . ILE A 1 449 ? -21.295 -2.431 13.880 1.00 96.25 449 ILE A N 1
ATOM 3454 C CA . ILE A 1 449 ? -22.199 -1.590 13.087 1.00 96.25 449 ILE A CA 1
ATOM 3455 C C . ILE A 1 449 ? -22.188 -1.983 11.612 1.00 96.25 449 ILE A C 1
ATOM 3457 O O . ILE A 1 449 ? -23.207 -1.879 10.936 1.00 96.25 449 ILE A O 1
ATOM 3461 N N . GLU A 1 450 ? -21.053 -2.475 11.121 1.00 95.38 450 GLU A N 1
ATOM 3462 C CA . GLU A 1 450 ? -20.914 -2.981 9.762 1.00 95.38 450 GLU A CA 1
ATOM 3463 C C . GLU A 1 450 ? -19.754 -3.980 9.699 1.00 95.38 450 GLU A C 1
ATOM 3465 O O . GLU A 1 450 ? -18.721 -3.790 10.340 1.00 95.38 450 GLU A O 1
ATOM 3470 N N . ALA A 1 451 ? -19.916 -5.050 8.921 1.00 94.06 451 ALA A N 1
ATOM 3471 C CA . ALA A 1 451 ? -18.842 -5.984 8.606 1.00 94.06 451 ALA A CA 1
ATOM 3472 C C . ALA A 1 451 ? -18.915 -6.364 7.126 1.00 94.06 451 ALA A C 1
ATOM 3474 O O . ALA A 1 451 ? -19.935 -6.866 6.651 1.00 94.06 451 ALA A O 1
ATOM 3475 N N . ARG A 1 452 ? -17.835 -6.108 6.387 1.00 90.81 452 ARG A N 1
ATOM 3476 C CA . ARG A 1 452 ? -17.694 -6.434 4.961 1.00 90.81 452 ARG A CA 1
ATOM 3477 C C . ARG A 1 452 ? -16.219 -6.479 4.587 1.00 90.81 452 ARG A C 1
ATOM 3479 O O . ARG A 1 452 ? -15.391 -5.945 5.310 1.00 90.81 452 ARG A O 1
ATOM 3486 N N . ASN A 1 453 ? -15.898 -7.089 3.447 1.00 83.62 453 ASN A N 1
ATOM 3487 C CA . ASN A 1 453 ? -14.538 -7.106 2.889 1.00 83.62 453 ASN A CA 1
ATOM 3488 C C . ASN A 1 453 ? -13.460 -7.595 3.875 1.00 83.62 453 ASN A C 1
ATOM 3490 O O . ASN A 1 453 ? -12.345 -7.094 3.850 1.00 83.62 453 ASN A O 1
ATOM 3494 N N . ARG A 1 454 ? -13.799 -8.575 4.730 1.00 91.44 454 ARG A N 1
ATOM 3495 C CA . ARG A 1 454 ? -12.931 -9.064 5.817 1.00 91.44 454 ARG A CA 1
ATOM 3496 C C . ARG A 1 454 ? -12.504 -7.970 6.800 1.00 91.44 454 ARG A C 1
ATOM 3498 O O . ARG A 1 454 ? -11.414 -8.029 7.338 1.00 91.44 454 ARG A O 1
ATOM 3505 N N . ALA A 1 455 ? -13.371 -7.007 7.069 1.00 94.75 455 ALA A N 1
ATOM 3506 C CA . ALA A 1 455 ? -13.188 -6.045 8.139 1.00 94.75 455 ALA A CA 1
ATOM 3507 C C . ALA A 1 455 ? -14.477 -5.897 8.946 1.00 94.75 455 ALA A C 1
ATOM 3509 O O . ALA A 1 455 ? -15.582 -6.139 8.441 1.00 94.75 455 ALA A O 1
ATOM 3510 N N . ALA A 1 456 ? -14.334 -5.478 10.200 1.00 97.12 456 ALA A N 1
ATOM 3511 C CA . ALA A 1 456 ? -15.446 -5.196 11.095 1.00 97.12 456 ALA A CA 1
ATOM 3512 C C . ALA A 1 456 ? -15.282 -3.819 11.735 1.00 97.12 456 ALA A C 1
ATOM 3514 O O . ALA A 1 456 ? -14.231 -3.495 12.288 1.00 97.12 456 ALA A O 1
ATOM 3515 N N . LEU A 1 457 ? -16.348 -3.029 11.680 1.00 97.56 457 LEU A N 1
ATOM 3516 C CA . LEU A 1 457 ? -16.434 -1.710 12.279 1.00 97.56 457 LEU A CA 1
ATOM 3517 C C . LEU A 1 457 ? -17.298 -1.787 13.539 1.00 97.56 457 LEU A C 1
ATOM 3519 O O . LEU A 1 457 ? -18.418 -2.307 13.506 1.00 97.56 457 LEU A O 1
ATOM 3523 N N . LEU A 1 458 ? -16.774 -1.283 14.651 1.00 97.88 458 LEU A N 1
ATOM 3524 C CA . LEU A 1 458 ? -17.394 -1.355 15.966 1.00 97.88 458 LEU A CA 1
ATOM 3525 C C . LEU A 1 458 ? -17.476 0.023 16.607 1.00 97.88 458 LEU A C 1
ATOM 3527 O O . LEU A 1 458 ? -16.560 0.838 16.490 1.00 97.88 458 LEU A O 1
ATOM 3531 N N . VAL A 1 459 ? -18.546 0.231 17.364 1.00 96.00 459 VAL A N 1
ATOM 3532 C CA . VAL A 1 459 ? -18.706 1.381 18.257 1.00 96.00 459 VAL A CA 1
ATOM 3533 C C . VAL A 1 459 ? -19.110 0.893 19.637 1.00 96.00 459 VAL A C 1
ATOM 3535 O O . VAL A 1 459 ? -19.657 -0.205 19.791 1.00 96.00 459 VAL A O 1
ATOM 3538 N N . ARG A 1 460 ? -18.828 1.698 20.659 1.00 92.12 460 ARG A N 1
ATOM 3539 C CA . ARG A 1 460 ? -19.243 1.395 22.025 1.00 92.12 460 ARG A CA 1
ATOM 3540 C C . ARG A 1 460 ? -20.676 1.861 22.237 1.00 92.12 460 ARG A C 1
ATOM 3542 O O . ARG A 1 460 ? -21.019 2.992 21.904 1.00 92.12 460 ARG A O 1
ATOM 3549 N N . THR A 1 461 ? -21.518 1.012 22.816 1.00 80.00 461 THR A N 1
ATOM 3550 C CA . THR A 1 461 ? -22.817 1.466 23.313 1.00 80.00 461 THR A CA 1
ATOM 3551 C C . THR A 1 461 ? -22.562 2.485 24.426 1.00 80.00 461 THR A C 1
ATOM 3553 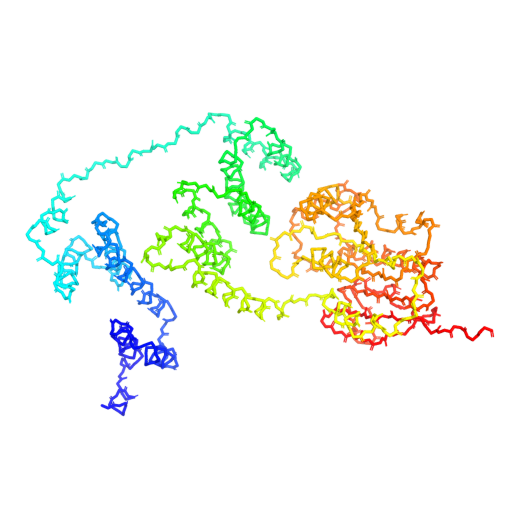O O . THR A 1 461 ? -21.791 2.173 25.340 1.00 80.00 461 THR A O 1
ATOM 3556 N N . PRO A 1 462 ? -23.178 3.680 24.394 1.00 67.00 462 PRO A N 1
ATOM 3557 C CA . PRO A 1 462 ? -23.070 4.616 25.499 1.00 67.00 462 PRO A CA 1
ATOM 3558 C C . PRO A 1 462 ? -23.556 3.918 26.768 1.00 67.00 462 PRO A C 1
ATOM 3560 O O . PRO A 1 462 ? -24.708 3.486 26.842 1.00 67.00 462 PRO A O 1
ATOM 3563 N N . THR A 1 463 ? -22.686 3.761 27.763 1.00 57.06 463 THR A N 1
ATOM 3564 C CA . THR A 1 463 ? -23.141 3.395 29.104 1.00 57.06 463 THR A CA 1
ATOM 3565 C C . THR A 1 463 ? -24.076 4.503 29.564 1.00 57.06 463 THR A C 1
ATOM 3567 O O . THR A 1 463 ? -23.658 5.661 29.603 1.00 57.06 463 THR A O 1
ATOM 3570 N N . ALA A 1 464 ? -25.337 4.164 29.851 1.00 44.34 464 ALA A N 1
ATOM 3571 C CA . ALA A 1 464 ? -26.251 5.081 30.521 1.00 44.34 464 ALA A CA 1
ATOM 3572 C C . ALA A 1 464 ? -25.544 5.577 31.790 1.00 44.34 464 ALA A C 1
ATOM 3574 O O . ALA A 1 464 ? -25.161 4.759 32.628 1.00 44.34 464 ALA A O 1
ATOM 3575 N N . ALA A 1 465 ? -25.259 6.879 31.827 1.00 37.16 465 ALA A N 1
ATOM 3576 C CA . ALA A 1 465 ? -24.573 7.532 32.934 1.00 37.16 465 ALA A CA 1
ATOM 3577 C C . ALA A 1 465 ? -25.423 7.509 34.207 1.00 37.16 465 ALA A C 1
ATOM 3579 O O . ALA A 1 465 ? -26.666 7.626 34.078 1.00 37.16 465 ALA A O 1
#

Secondary structure (DSSP, 8-state):
-HHHHHT-TTHHHHHHHHHHHHHHTT-HHHHHHHHHHHHHTT--HHHHHHHHHHHHHHHHHHHHHHTT-HHHHHHHHHHHHHHH-TTS-HHHHHHHHHHHHHHHTT---HHHHHHHHGGGG------------TTHHHHHHHHHHSS-HHHHHHHHHT-TTS-HHHHHHHHHHHHHHHHHTT-HHHHHHHHHHHHHSPPPS-HHHHHHHHHHHHHTT-HHHHHHHHHHHHHHHS-TTTS-HHHHHHHHHHHHHHHHHHHGGG--HHHHHHHHHHHHGGGSPP-SS--EEEEES---S--TT--HHHHHHHHHHHHT-EEEEEES-HHHHHHHHHHHHHTT---EEEES-HHHHHHH--S-EEEEEE--SPP--S---HHHHHHHHHHHSS---HHHHHHHHHHHHHHHHHHEEEEEEEEE-SEEEETTEEEETTTTHHHHHHHTTEEEEEEETTEEEEEEPPP--